Protein AF-M3HI88-F1 (afdb_monomer)

Solvent-accessible surface area (backbone atoms only — not comparable to full-atom values): 31260 Å² total; per-residue (Å²): 134,57,79,71,59,59,75,79,38,63,48,84,45,62,36,51,93,90,44,83,66,78,82,83,41,61,38,61,56,100,88,40,78,36,60,54,78,88,76,89,78,100,73,68,48,73,38,72,51,82,70,99,58,86,83,59,98,83,75,79,70,53,78,44,83,41,44,47,72,56,52,67,51,44,79,80,50,88,69,70,65,64,68,65,71,89,60,91,74,89,79,76,44,69,47,40,42,80,75,37,54,96,50,63,40,30,54,80,42,83,41,46,80,57,40,64,44,52,52,53,41,75,45,81,46,80,50,69,59,90,71,53,70,49,75,40,50,35,51,56,53,74,46,79,63,85,69,36,33,36,35,44,71,27,45,78,42,80,42,75,53,88,76,77,57,54,84,72,24,45,88,51,41,27,37,26,53,60,85,53,51,46,72,86,48,48,38,39,66,84,72,54,20,82,47,89,54,50,68,39,48,23,62,73,50,74,51,72,42,61,87,75,32,35,38,37,40,30,40,24,39,24,61,43,56,96,87,52,62,47,92,81,46,68,39,38,36,23,40,32,60,25,70,64,65,31,48,55,52,63,69,62,73,61,34,32,85,70,37,53,39,18,42,28,22,26,64,46,62,44,56,52,69,38,40,68,46,44,39,18,88,64,47,76,59,85,56,68,70,38,58,38,40,46,70,96,52,91,62,83,33,35,28,66,40,72,52,77,69,44,98,88,65,27,31,41,37,32,40,73,53,62,38,88,53,70,42,57,55,62,39,47,31,36,23,70,44,90,49,92,55,59,62,60,37,47,38,32,30,73,66,28,65,59,52,36,31,53,50,19,72,74,64,54,56,92,86,47,82,89,47,94,82,53,64,60,68,59,87,60,59,81,55,60,47,88,84,45,63,57,37,58,47,44,16,48,70,49,80,58,42,49,70,48,41,38,72,51,46,69,52,45,88,54,52,69,68,61,64,35,45,53,21,39,81,42,47,65,64,44,54,73,74,42,67,60,65,50,69,33,96,89,68,37,33,46,27,47,42,64,59,63,74,72,78,80,76,75,74,58,87,76,60,54,60,77,43,80,75,47,76,39,63,50,89,60,41,29,42,40,35,30,32,46,61,42,43,38,37,34,31,41,30,30,62,91,75,70,43,68,76,53,73,74,41,78,70,60,94,62,60,36,74,60,64,70,50,78,49,54,59,94,86,41,76,50,76,50,67,35,53,88,86,125

pLDDT: mean 73.16, std 18.03, range [28.66, 97.5]

Nearest PDB structures (foldseek):
  8tid-assembly1_W  TM=4.559E-01  e=5.147E-01  Tetrahymena thermophila
  5mc6-assembly1_j  TM=4.356E-01  e=6.401E-01  Saccharomyces cerevisiae S288C
  2it9-assembly1_A  TM=5.769E-01  e=3.111E+00  Prochlorococcus marinus str. NATL2A
  4buj-assembly2_G  TM=4.229E-01  e=1.104E+00  Saccharomyces cerevisiae S288C
  5bw0-assembly1_A  TM=2.924E-01  e=8.878E-01  Pseudomonas aeruginosa PAO1

Organism: NCBI:txid1001598

Radius of gyration: 39.47 Å; Cα contacts (8 Å, |Δi|>4): 969; chains: 1; bounding box: 68×51×152 Å

Foldseek 3Di:
DDPVVLLPDWDKFKDAPNDGDDLPDFDDDPRHFDWDDPDDDDDTHTHTDDDPDDDDVPGDMDIDTGHVLRVVVCVVDPDDDQQPPVDDDDAALEDACVQCDPQVQQLPRSWDWRGWAAAQDKDKDKDFDPWDKDWFWDLDDWDDDDQKTWGHDIDTDIDIDPDFDDPLQAFKKWKAQNLDRDPVRIATQPPRQCDPALAAKHWPDWDADRVRRMIMTMITHRNDHPRDHSSNGITTMIMHGALLRRHFQFPDQHFQQPAFQKKFWFQFKADFFDQKTKTDPMDHDDDFQFFKDWPPDPDTWGFHDWADQDPRRITMTGTPGTHHDIGGTGGMMTTTDPDPHRFKIKMFGVCQLVLLQVVLVVVPDPVPLVDLRRDHQDPALDDDCVVQGPQQSDRNPDHHHRVVCRVVPSVSSRPSPPSNCRRHSVVVVVCVVPWDWDAGPVRTITTMDTPPDDDPPPPVPVFFDWDDWDWDDDDQKIWIWIDRHFWIKIWIAGNVVRHTPDDIDTDDPAGQPDDKDWYDDPRDIDIDGDDPPD

Mean predicted aligned error: 18.62 Å

Secondary structure (DSSP, 8-state):
--HHHHHS-EEEEEEETTEE-----B-EETTEE-EE--SSSS-PEEPB----S---TT---EEEEEEHHHHHHHTT--SS-TT---S--PPP-EE-HHHHTT-TTSTTSS-EEEEEEETT-EEEEEEE---EEEEEEE--EEEEETTEEEEE--EEEEEEE-----TTTSPPEEEE-SS--SGGGEEETTTTT----TTS-EEEEEEEETTTTEEEEEEEPPS--SSS-TTT-EEEEEEEE-TTTSEE-------GGG-EEEEEEESS-B-TT--EEEEEEEEE---TT-EEEETT--PPEEEEEEPPPPTTS-EEEEESS---S-B-TT-EEEEE---SS-SEEEEEETTHHHHHHHHHHHH--TT-TTSTTS-----SS---TTTSTT-TTTTSSS---HHHHHHHHSS-SS-TTHHHHTTSS-HHHHHHT-S-EEE-TTS-EEEEEESS--------TT---EEEEEEEEETTEEEEEEEETTEEEEEEEETTT--BSS--EE--SS---S-EEEEEETTEEEEEE-----

Sequence (534 aa):
MDRIRKMNSGVWAIYSKGKFYSPTEYWTDSGSVRRFDPWRGVVAAPILKGVDSIIWAGDSYDLVYISFKDFIKVEQKFGTNPLETGNGYPLNTKWDLKTLGNHPYYPDTNSLYLGEVGFGERVELKIKLDKTKYLSPNFGTAVDTGPYQYFTNFTYNPQVSSDRYNINQAADFEISLGFGGNRTDWFHVVKDLSSSDPYKLKNCGTTLDFISQTYTLCVQLPTLSTSVDPAISLVKLYIRPSLNSAYRKTIWPLHFSQVRKLKGEAGVPIVKGTSLVKVANSYGSVNVGDNFFIQGDSTNYKVVQVLPVAQDGSFDVQLDRLIQIDAPKTTSMYVPGTLTSPDVRLSMDTGFTTDWNNFVNSSFNSTSFDQIQYKPFVSSGNVSCSSIPFHPGSCLGFTPELNSLNWMGIYNEGVALWNSWADGGDFSNFLYSGLVRLTAPSGKSYRLESTNTDFPISADVNAPSLDHPSVVNHGDVALTVWKQGTTLIGRYNQISTGQALGNPFNINSAASTGSYIVKAKNGKAVIVWDNEDN

Structure (mmCIF, N/CA/C/O backbone):
data_AF-M3HI88-F1
#
_entry.id   AF-M3HI88-F1
#
loop_
_atom_site.group_PDB
_atom_site.id
_atom_site.type_symbol
_atom_site.label_atom_id
_atom_site.label_alt_id
_atom_site.label_comp_id
_atom_site.label_asym_id
_atom_site.label_entity_id
_atom_site.label_seq_id
_atom_site.pdbx_PDB_ins_code
_atom_site.Cartn_x
_atom_site.Cartn_y
_atom_site.Cartn_z
_atom_site.occupancy
_atom_site.B_iso_or_equiv
_atom_site.auth_seq_id
_atom_site.auth_comp_id
_atom_site.auth_asym_id
_atom_site.auth_atom_id
_atom_site.pdbx_PDB_model_num
ATOM 1 N N . MET A 1 1 ? 21.808 -27.833 -47.904 1.00 43.59 1 MET A N 1
ATOM 2 C CA . MET A 1 1 ? 22.613 -26.611 -47.673 1.00 43.59 1 MET A CA 1
ATOM 3 C C . MET A 1 1 ? 23.150 -26.691 -46.250 1.00 43.59 1 MET A C 1
ATOM 5 O O . MET A 1 1 ? 22.336 -26.782 -45.336 1.00 43.59 1 MET A O 1
ATOM 9 N N . ASP A 1 2 ? 24.472 -26.787 -46.081 1.00 36.78 2 ASP A N 1
ATOM 10 C CA . ASP A 1 2 ? 25.141 -27.072 -44.799 1.00 36.78 2 ASP A CA 1
ATOM 11 C C . ASP A 1 2 ? 24.803 -26.089 -43.672 1.00 36.78 2 ASP A C 1
ATOM 13 O O . ASP A 1 2 ? 24.599 -24.898 -43.916 1.00 36.78 2 ASP A O 1
ATOM 17 N N . ARG A 1 3 ? 24.817 -26.583 -42.423 1.00 38.91 3 ARG A N 1
ATOM 18 C CA . ARG A 1 3 ? 24.556 -25.806 -41.192 1.00 38.91 3 ARG A CA 1
ATOM 19 C C . ARG A 1 3 ? 25.432 -24.548 -41.083 1.00 38.91 3 ARG A C 1
ATOM 21 O O . ARG A 1 3 ? 24.946 -23.523 -40.625 1.00 38.91 3 ARG A O 1
ATOM 28 N N . ILE A 1 4 ? 26.671 -24.604 -41.579 1.00 38.69 4 ILE A N 1
ATOM 29 C CA . ILE A 1 4 ? 27.618 -23.475 -41.587 1.00 38.69 4 ILE A CA 1
ATOM 30 C C . ILE A 1 4 ? 27.226 -22.410 -42.630 1.00 38.69 4 ILE A C 1
ATOM 32 O O . ILE A 1 4 ? 27.327 -21.216 -42.362 1.00 38.69 4 ILE A O 1
ATOM 36 N N . ARG A 1 5 ? 26.695 -22.807 -43.799 1.00 37.47 5 ARG A N 1
ATOM 37 C CA . ARG A 1 5 ? 26.253 -21.850 -44.836 1.00 37.47 5 ARG A CA 1
ATOM 38 C C . ARG A 1 5 ? 25.011 -21.053 -44.427 1.00 37.47 5 ARG A C 1
ATOM 40 O O . ARG A 1 5 ? 24.857 -19.940 -44.908 1.00 37.47 5 ARG A O 1
ATOM 47 N N . LYS A 1 6 ? 24.163 -21.583 -43.535 1.00 44.50 6 LYS A N 1
ATOM 48 C CA . LYS A 1 6 ? 22.970 -20.879 -43.020 1.00 44.50 6 LYS A CA 1
ATOM 49 C C . LYS A 1 6 ? 23.292 -19.743 -42.036 1.00 44.50 6 LYS A C 1
ATOM 51 O O . LYS A 1 6 ? 22.480 -18.835 -41.911 1.00 44.50 6 LYS A O 1
ATOM 56 N N . MET A 1 7 ? 24.442 -19.777 -41.351 1.00 43.72 7 MET A N 1
ATOM 57 C CA . MET A 1 7 ? 24.830 -18.733 -40.382 1.00 43.72 7 MET A CA 1
ATOM 58 C C . MET A 1 7 ? 25.451 -17.491 -41.043 1.00 43.72 7 MET A C 1
ATOM 60 O O . MET A 1 7 ? 25.390 -16.415 -40.462 1.00 43.72 7 MET A O 1
ATOM 64 N N . ASN A 1 8 ? 25.977 -17.616 -42.268 1.00 43.78 8 ASN A N 1
ATOM 65 C CA . ASN A 1 8 ? 26.660 -16.532 -42.994 1.00 43.78 8 ASN A CA 1
ATOM 66 C C . ASN A 1 8 ? 25.897 -16.059 -44.247 1.00 43.78 8 ASN A C 1
ATOM 68 O O . ASN A 1 8 ? 26.489 -15.461 -45.142 1.00 43.78 8 ASN A O 1
ATOM 72 N N . SER A 1 9 ? 24.599 -16.355 -44.345 1.00 45.06 9 SER A N 1
ATOM 73 C CA . SER A 1 9 ? 23.746 -15.937 -45.463 1.00 45.06 9 SER A CA 1
ATOM 74 C C . SER A 1 9 ? 22.702 -14.911 -45.020 1.00 45.06 9 SER A C 1
ATOM 76 O O . SER A 1 9 ? 22.171 -15.001 -43.913 1.00 45.06 9 SER A O 1
ATOM 78 N N . GLY A 1 10 ? 22.361 -13.978 -45.903 1.00 46.25 10 GLY A N 1
ATOM 79 C CA . GLY A 1 10 ? 21.334 -12.962 -45.685 1.00 46.25 10 GLY A CA 1
ATOM 80 C C . GLY A 1 10 ? 20.738 -12.484 -47.003 1.00 46.25 10 GLY A C 1
ATOM 81 O O . GLY A 1 10 ? 21.175 -12.900 -48.079 1.00 46.25 10 GLY A O 1
ATOM 82 N N . VAL A 1 11 ? 19.713 -11.646 -46.912 1.00 49.44 11 VAL A N 1
ATOM 83 C CA . VAL A 1 11 ? 18.960 -11.105 -48.046 1.00 49.44 11 VAL A CA 1
ATOM 84 C C . VAL A 1 11 ? 19.073 -9.585 -48.030 1.00 49.44 11 VAL A C 1
ATOM 86 O O . VAL A 1 11 ? 19.013 -8.966 -46.970 1.00 49.44 11 VAL A O 1
ATOM 89 N N . TRP A 1 12 ? 19.246 -8.980 -49.203 1.00 44.31 12 TRP A N 1
ATOM 90 C CA . TRP A 1 12 ? 19.253 -7.526 -49.350 1.00 44.31 12 TRP A CA 1
ATOM 91 C C . TRP A 1 12 ? 17.820 -7.025 -49.519 1.00 44.31 12 TRP A C 1
ATOM 93 O O . TRP A 1 12 ? 17.113 -7.485 -50.417 1.00 44.31 12 TRP A O 1
ATOM 103 N N . ALA A 1 13 ? 17.402 -6.094 -48.663 1.00 47.78 13 ALA A N 1
ATOM 104 C CA . ALA A 1 13 ? 16.103 -5.436 -48.738 1.00 47.78 13 ALA A CA 1
ATOM 105 C C . ALA A 1 13 ? 16.275 -3.951 -49.082 1.00 47.78 13 ALA A C 1
ATOM 107 O O . ALA A 1 13 ? 17.217 -3.301 -48.623 1.00 47.78 13 ALA A O 1
ATOM 108 N N . ILE A 1 14 ? 15.356 -3.427 -49.897 1.00 46.88 14 ILE A N 1
ATOM 109 C CA . ILE A 1 14 ? 15.332 -2.023 -50.320 1.00 46.88 14 ILE A CA 1
ATOM 110 C C . ILE A 1 14 ? 14.148 -1.344 -49.638 1.00 46.88 14 ILE A C 1
ATOM 112 O O . ILE A 1 14 ? 13.001 -1.765 -49.811 1.00 46.88 14 ILE A O 1
ATOM 116 N N . TYR A 1 15 ? 14.426 -0.279 -48.889 1.00 42.00 15 TYR A N 1
ATOM 117 C CA . TYR A 1 15 ? 13.407 0.554 -48.261 1.00 42.00 15 TYR A CA 1
ATOM 118 C C . TYR A 1 15 ? 13.285 1.894 -48.989 1.00 42.00 15 TYR A C 1
ATOM 120 O O . TYR A 1 15 ? 14.279 2.520 -49.355 1.00 42.00 15 TYR A O 1
ATOM 128 N N . SER A 1 16 ? 12.046 2.357 -49.171 1.00 37.50 16 SER A N 1
ATOM 129 C CA . SER A 1 16 ? 11.745 3.712 -49.642 1.00 37.50 16 SER A CA 1
ATOM 130 C C . SER A 1 16 ? 10.705 4.340 -48.719 1.00 37.50 16 SER A C 1
ATOM 132 O O . SER A 1 16 ? 9.630 3.771 -48.508 1.00 37.50 16 SER A O 1
ATOM 134 N N . LYS A 1 17 ? 11.039 5.493 -48.119 1.00 38.09 17 LYS A N 1
ATOM 135 C CA . LYS A 1 17 ? 10.183 6.231 -47.164 1.00 38.09 17 LYS A CA 1
ATOM 136 C C . LYS A 1 17 ? 9.582 5.348 -46.050 1.00 38.09 17 LYS A C 1
ATOM 138 O O . LYS A 1 17 ? 8.404 5.474 -45.723 1.00 38.09 17 LYS A O 1
ATOM 143 N N . GLY A 1 18 ? 10.370 4.420 -45.503 1.00 33.44 18 GLY A N 1
ATOM 144 C CA . GLY A 1 18 ? 9.960 3.563 -44.380 1.00 33.44 18 GLY A CA 1
ATOM 145 C C . GLY A 1 18 ? 8.921 2.478 -44.701 1.00 33.44 18 GLY A C 1
ATOM 146 O O . GLY A 1 18 ? 8.440 1.824 -43.780 1.00 33.44 18 GLY A O 1
ATOM 147 N N . LYS A 1 19 ? 8.563 2.250 -45.975 1.00 31.23 19 LYS A N 1
ATOM 148 C CA . LYS A 1 19 ? 7.658 1.158 -46.380 1.00 31.23 19 LYS A CA 1
ATOM 149 C C . LYS A 1 19 ? 8.438 -0.003 -46.998 1.00 31.23 19 LYS A C 1
ATOM 151 O O . LYS A 1 19 ? 9.268 0.202 -47.882 1.00 31.23 19 LYS A O 1
ATOM 156 N N . PHE A 1 20 ? 8.154 -1.217 -46.520 1.00 38.31 20 PHE A N 1
ATOM 157 C CA . PHE A 1 20 ? 8.704 -2.467 -47.048 1.00 38.31 20 PHE A CA 1
ATOM 158 C C . PHE A 1 20 ? 8.053 -2.804 -48.393 1.00 38.31 20 PHE A C 1
ATOM 160 O O . PHE A 1 20 ? 6.829 -2.916 -48.477 1.00 38.31 20 PHE A O 1
ATOM 167 N N . TYR A 1 21 ? 8.868 -3.002 -49.428 1.00 39.91 21 TYR A N 1
ATOM 168 C CA . TYR A 1 21 ? 8.419 -3.583 -50.689 1.00 39.91 21 TYR A CA 1
ATOM 169 C C . 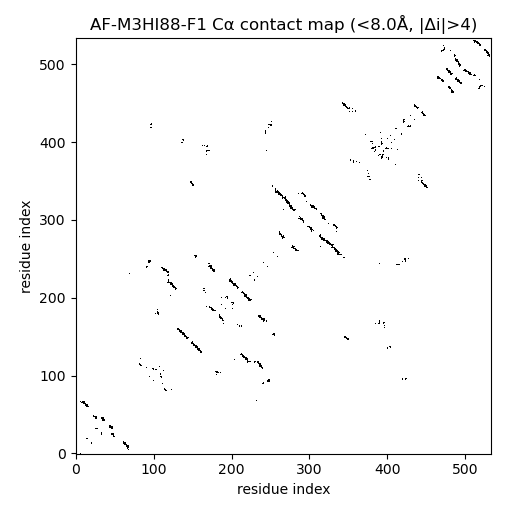TYR A 1 21 ? 8.790 -5.063 -50.693 1.00 39.91 21 TYR A C 1
ATOM 171 O O . TYR A 1 21 ? 9.967 -5.409 -50.703 1.00 39.91 21 TYR A O 1
ATOM 179 N N . SER A 1 22 ? 7.779 -5.935 -50.667 1.00 39.44 22 SER A N 1
ATOM 180 C CA . SER A 1 22 ? 7.969 -7.377 -50.826 1.00 39.44 22 SER A CA 1
ATOM 181 C C . SER A 1 22 ? 8.313 -7.676 -52.289 1.00 39.44 22 SER A C 1
ATOM 183 O O . SER A 1 22 ? 7.452 -7.457 -53.147 1.00 39.44 22 SER A O 1
ATOM 185 N N . PRO A 1 23 ? 9.523 -8.160 -52.626 1.00 43.75 23 PRO A N 1
ATOM 186 C CA . PRO A 1 23 ? 9.830 -8.571 -53.988 1.00 43.75 23 PRO A CA 1
ATOM 187 C C . PRO A 1 23 ? 9.125 -9.906 -54.254 1.00 43.75 23 PRO A C 1
ATOM 189 O O . PRO A 1 23 ? 9.679 -10.976 -54.024 1.00 43.75 23 PRO A O 1
ATOM 192 N N . THR A 1 24 ? 7.863 -9.847 -54.674 1.00 41.34 24 THR A N 1
ATOM 193 C CA . THR A 1 24 ? 7.018 -11.037 -54.881 1.00 41.34 24 THR A CA 1
ATOM 194 C C . THR A 1 24 ? 7.016 -11.542 -56.319 1.00 41.34 24 THR A C 1
ATOM 196 O O . THR A 1 24 ? 6.443 -12.594 -56.586 1.00 41.34 24 THR A O 1
ATOM 199 N N . GLU A 1 25 ? 7.710 -10.873 -57.243 1.00 46.72 25 GLU A N 1
ATOM 200 C CA . GLU A 1 25 ? 7.827 -11.339 -58.623 1.00 46.72 25 GLU A CA 1
ATOM 201 C C . GLU A 1 25 ? 9.287 -11.555 -59.035 1.00 46.72 25 GLU A C 1
ATOM 203 O O . GLU A 1 25 ? 10.169 -10.737 -58.775 1.00 46.72 25 GLU A O 1
ATOM 208 N N . TYR A 1 26 ? 9.539 -12.675 -59.714 1.00 53.06 26 TYR A N 1
ATOM 209 C CA . TYR A 1 26 ? 10.813 -12.996 -60.353 1.00 53.06 26 TYR A CA 1
ATOM 210 C C . TYR A 1 26 ? 10.691 -12.796 -61.862 1.00 53.06 26 TYR A C 1
ATOM 212 O O . TYR A 1 26 ? 9.633 -13.038 -62.449 1.00 53.06 26 TYR A O 1
ATOM 220 N N . TRP A 1 27 ? 11.778 -12.387 -62.513 1.00 53.03 27 TRP A N 1
ATOM 221 C CA . TRP A 1 27 ? 11.828 -12.411 -63.972 1.00 53.03 27 TRP A CA 1
ATOM 222 C C . TRP A 1 27 ? 11.743 -13.867 -64.438 1.00 53.03 27 TRP A C 1
ATOM 224 O O . TRP A 1 27 ? 12.554 -14.693 -64.020 1.00 53.03 27 TRP A O 1
ATOM 234 N N . THR A 1 28 ? 10.767 -14.191 -65.286 1.00 54.94 28 THR A N 1
ATOM 235 C CA . THR A 1 28 ? 10.640 -15.519 -65.898 1.00 54.94 28 THR A CA 1
ATOM 236 C C . THR A 1 28 ? 10.823 -15.413 -67.402 1.00 54.94 28 THR A C 1
ATOM 238 O O . THR A 1 28 ? 10.419 -14.427 -68.012 1.00 54.94 28 THR A O 1
ATOM 241 N N . ASP A 1 29 ? 11.456 -16.421 -67.988 1.00 55.03 29 ASP A N 1
ATOM 242 C CA . ASP A 1 29 ? 11.532 -16.599 -69.431 1.00 55.03 29 ASP A CA 1
ATOM 243 C C . ASP A 1 29 ? 10.859 -17.933 -69.747 1.00 55.03 29 ASP A C 1
ATOM 245 O O . ASP A 1 29 ? 11.221 -18.958 -69.163 1.00 55.03 29 ASP A O 1
ATOM 249 N N . SER A 1 30 ? 9.807 -17.907 -70.571 1.00 54.44 30 SER A N 1
ATOM 250 C CA . SER A 1 30 ? 9.031 -19.104 -70.955 1.00 54.44 30 SER A CA 1
ATOM 251 C C . SER A 1 30 ? 8.659 -20.042 -69.778 1.00 54.44 30 SER A C 1
ATOM 253 O O . SER A 1 30 ? 8.692 -21.265 -69.888 1.00 54.44 30 SER A O 1
ATOM 255 N N . GLY A 1 31 ? 8.284 -19.459 -68.629 1.00 53.25 31 GLY A N 1
ATOM 256 C CA . GLY A 1 31 ? 7.826 -20.188 -67.435 1.00 53.25 31 GLY A CA 1
ATOM 257 C C . GLY A 1 31 ? 8.921 -20.598 -66.440 1.00 53.25 31 GLY A C 1
ATOM 258 O O . GLY A 1 31 ? 8.601 -21.173 -65.403 1.00 53.25 31 GLY A O 1
ATOM 259 N N . SER A 1 32 ? 10.193 -20.275 -66.700 1.00 52.22 32 SER A N 1
ATOM 260 C CA . SER A 1 32 ? 11.323 -20.580 -65.806 1.00 52.22 32 SER A CA 1
ATOM 261 C C . SER A 1 32 ? 11.969 -19.314 -65.235 1.00 52.22 32 SER A C 1
ATOM 263 O O . SER A 1 32 ? 12.158 -18.333 -65.948 1.00 52.22 32 SER A O 1
ATOM 265 N N . VAL A 1 33 ? 12.334 -19.321 -63.945 1.00 56.78 33 VAL A N 1
ATOM 266 C CA . VAL A 1 33 ? 12.950 -18.167 -63.255 1.00 56.78 33 VAL A CA 1
ATOM 267 C C . VAL A 1 33 ? 14.344 -17.863 -63.816 1.00 56.78 33 VAL A C 1
ATOM 269 O O . VAL A 1 33 ? 15.248 -18.699 -63.744 1.00 56.78 33 VAL A O 1
ATOM 272 N N . ARG A 1 34 ? 14.529 -16.640 -64.322 1.00 58.94 34 ARG A N 1
ATOM 273 C CA . ARG A 1 34 ? 15.787 -16.113 -64.862 1.00 58.94 34 ARG A CA 1
ATOM 274 C C . ARG A 1 34 ? 16.793 -15.891 -63.731 1.00 58.94 34 ARG A C 1
ATOM 276 O O . ARG A 1 34 ? 16.434 -15.401 -62.661 1.00 58.94 34 ARG A O 1
ATOM 283 N N . ARG A 1 35 ? 18.063 -16.239 -63.952 1.00 58.06 35 ARG A N 1
ATOM 284 C CA . ARG A 1 35 ? 19.142 -16.129 -62.952 1.00 58.06 35 ARG A CA 1
ATOM 285 C C . ARG A 1 35 ? 20.304 -15.289 -63.490 1.00 58.06 35 ARG A C 1
ATOM 287 O O . ARG A 1 35 ? 20.556 -15.316 -64.691 1.00 58.06 35 ARG A O 1
ATOM 294 N N . PHE A 1 36 ? 20.983 -14.543 -62.618 1.00 47.03 36 PHE A N 1
ATOM 295 C CA . PHE A 1 36 ? 22.183 -13.767 -62.952 1.00 47.03 36 PHE A CA 1
ATOM 296 C C . PHE A 1 36 ? 23.432 -14.640 -62.770 1.00 47.03 36 PHE A C 1
ATOM 298 O O . PHE A 1 36 ? 23.603 -15.248 -61.711 1.00 47.03 36 PHE A O 1
ATOM 305 N N . ASP A 1 37 ? 24.286 -14.708 -63.793 1.00 55.19 37 ASP A N 1
ATOM 306 C CA . ASP A 1 37 ? 25.545 -15.465 -63.783 1.00 55.19 37 ASP A CA 1
ATOM 307 C C . ASP A 1 37 ? 26.701 -14.567 -64.251 1.00 55.19 37 ASP A C 1
ATOM 309 O O . ASP A 1 37 ? 26.831 -14.309 -65.451 1.00 55.19 37 ASP A O 1
ATOM 313 N N . PRO A 1 38 ? 27.548 -14.067 -63.334 1.00 45.75 38 PRO A N 1
ATOM 314 C CA . PRO A 1 38 ? 28.771 -13.380 -63.690 1.00 45.75 38 PRO A CA 1
ATOM 315 C C . PRO A 1 38 ? 29.938 -14.371 -63.583 1.00 45.75 38 PRO A C 1
ATOM 317 O O . PRO A 1 38 ? 30.739 -14.305 -62.661 1.00 45.75 38 PRO A O 1
ATOM 320 N N . TRP A 1 39 ? 30.024 -15.305 -64.529 1.00 46.66 39 TRP A N 1
ATOM 321 C CA . TRP A 1 39 ? 31.170 -16.195 -64.754 1.00 46.66 39 TRP A CA 1
ATOM 322 C C . TRP A 1 39 ? 31.617 -17.086 -63.567 1.00 46.66 39 TRP A C 1
ATOM 324 O O . TRP A 1 39 ? 32.438 -16.716 -62.733 1.00 46.66 39 TRP A O 1
ATOM 334 N N . ARG A 1 40 ? 31.230 -18.369 -63.665 1.00 44.47 40 ARG A N 1
ATOM 335 C CA . ARG A 1 40 ? 31.823 -19.569 -63.023 1.00 44.47 40 ARG A CA 1
ATOM 336 C C . ARG A 1 40 ? 31.591 -19.735 -61.510 1.00 44.47 40 ARG A C 1
ATOM 338 O O . ARG A 1 40 ? 32.441 -19.395 -60.696 1.00 44.47 40 ARG A O 1
ATOM 345 N N . GLY A 1 41 ? 30.552 -20.506 -61.163 1.00 44.12 41 GLY A N 1
ATOM 346 C CA . GLY A 1 41 ? 30.611 -21.421 -60.011 1.00 44.12 41 GLY A CA 1
ATOM 347 C C . GLY A 1 41 ? 29.370 -21.506 -59.113 1.00 44.12 41 GLY A C 1
ATOM 348 O O . GLY A 1 41 ? 29.231 -20.761 -58.154 1.00 44.12 41 GLY A O 1
ATOM 349 N N . VAL A 1 42 ? 28.540 -22.525 -59.364 1.00 43.06 42 VAL A N 1
ATOM 350 C CA . VAL A 1 42 ? 27.654 -23.275 -58.435 1.00 43.06 42 VAL A CA 1
ATOM 351 C C . VAL A 1 42 ? 26.527 -22.530 -57.680 1.00 43.06 42 VAL A C 1
ATOM 353 O O . VAL A 1 42 ? 25.634 -23.200 -57.165 1.00 43.06 42 VAL A O 1
ATOM 356 N N . VAL A 1 43 ? 26.453 -21.194 -57.646 1.00 44.69 43 VAL A N 1
ATOM 357 C CA . VAL A 1 43 ? 25.313 -20.478 -57.022 1.00 44.69 43 VAL A CA 1
ATOM 358 C C . VAL A 1 43 ? 24.834 -19.319 -57.900 1.00 44.69 43 VAL A C 1
ATOM 360 O O . VAL A 1 43 ? 25.333 -18.205 -57.809 1.00 44.69 43 VAL A O 1
ATOM 363 N N . ALA A 1 44 ? 23.838 -19.590 -5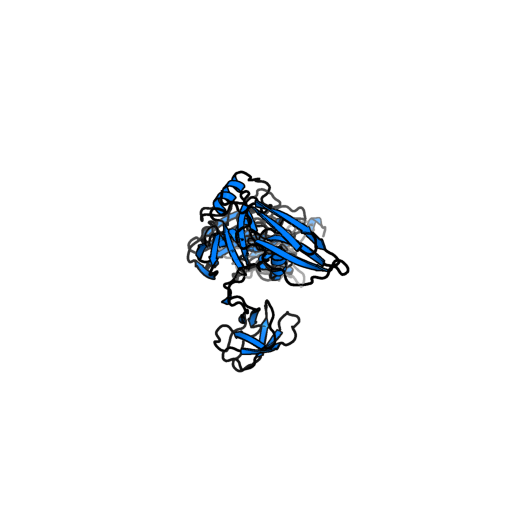8.746 1.00 46.34 44 ALA A N 1
ATOM 364 C CA . ALA A 1 44 ? 23.161 -18.579 -59.557 1.00 46.34 44 ALA A CA 1
ATOM 365 C C . ALA A 1 44 ? 21.991 -17.959 -58.772 1.00 46.34 44 ALA A C 1
ATOM 367 O O . ALA A 1 44 ? 21.114 -18.690 -58.300 1.00 46.34 44 ALA A O 1
ATOM 368 N N . ALA A 1 45 ? 21.967 -16.630 -58.640 1.00 44.09 45 ALA A N 1
ATOM 369 C CA . ALA A 1 45 ? 20.915 -15.908 -57.924 1.00 44.09 45 ALA A CA 1
ATOM 370 C C . ALA A 1 45 ? 19.730 -15.586 -58.862 1.00 44.09 45 ALA A C 1
ATOM 372 O O . ALA A 1 45 ? 19.961 -15.128 -59.984 1.00 44.09 45 ALA A O 1
ATOM 373 N N . PRO A 1 46 ? 18.468 -15.830 -58.455 1.00 49.72 46 PRO A N 1
ATOM 374 C CA . PRO A 1 46 ? 17.295 -15.472 -59.251 1.00 49.72 46 PRO A CA 1
ATOM 375 C C . PRO A 1 46 ? 17.152 -13.948 -59.381 1.00 49.72 46 PRO A C 1
ATOM 377 O O . PRO A 1 46 ? 17.335 -13.215 -58.411 1.00 49.72 46 PRO A O 1
ATOM 380 N N . ILE A 1 47 ? 16.827 -13.479 -60.587 1.00 50.66 47 ILE A N 1
ATOM 381 C CA . ILE A 1 47 ? 16.643 -12.058 -60.900 1.00 50.66 47 ILE A CA 1
ATOM 382 C C . ILE A 1 47 ? 15.248 -11.627 -60.436 1.00 50.66 47 ILE A C 1
ATOM 384 O O . ILE A 1 47 ? 14.238 -12.199 -60.855 1.00 50.66 47 ILE A O 1
ATOM 388 N N . LEU A 1 48 ? 15.198 -10.617 -59.568 1.00 49.41 48 LEU A N 1
ATOM 389 C CA . LEU A 1 48 ? 13.959 -10.051 -59.034 1.00 49.41 48 LEU A CA 1
ATOM 390 C C . LEU A 1 48 ? 13.317 -9.091 -60.044 1.00 49.41 48 LEU A C 1
ATOM 392 O O . LEU A 1 48 ? 14.000 -8.367 -60.768 1.00 49.41 48 LEU A O 1
ATOM 396 N N . LYS A 1 49 ? 11.989 -9.086 -60.088 1.00 46.91 49 LYS A N 1
ATOM 397 C CA . LYS A 1 49 ? 11.162 -8.225 -60.931 1.00 46.91 49 LYS A CA 1
ATOM 398 C C . LYS A 1 49 ? 10.703 -7.053 -60.058 1.00 46.91 49 LYS A C 1
ATOM 400 O O . LYS A 1 49 ? 9.689 -7.121 -59.375 1.00 46.91 49 LYS A O 1
ATOM 405 N N . GLY A 1 50 ? 11.505 -5.997 -60.001 1.00 44.56 50 GLY A N 1
ATOM 406 C CA . GLY A 1 50 ? 11.137 -4.806 -59.244 1.00 44.56 50 GLY A CA 1
ATOM 407 C C . GLY A 1 50 ? 11.980 -3.590 -59.592 1.00 44.56 50 GLY A C 1
ATOM 408 O O . GLY A 1 50 ? 13.044 -3.432 -59.010 1.00 44.56 50 GLY A O 1
ATOM 409 N N . VAL A 1 51 ? 11.485 -2.781 -60.539 1.00 40.62 51 VAL A N 1
ATOM 410 C CA . VAL A 1 51 ? 11.320 -1.308 -60.528 1.00 40.62 51 VAL A CA 1
ATOM 411 C C . VAL A 1 51 ? 10.718 -0.901 -61.884 1.00 40.62 51 VAL A C 1
ATOM 413 O O . VAL A 1 51 ? 11.449 -0.645 -62.830 1.00 40.62 51 VAL A O 1
ATOM 416 N N . ASP A 1 52 ? 9.391 -0.778 -61.977 1.00 38.59 52 ASP A N 1
ATOM 417 C CA . ASP A 1 52 ? 8.773 0.095 -63.002 1.00 38.59 52 ASP A CA 1
ATOM 418 C C . ASP A 1 52 ? 8.766 1.571 -62.547 1.00 38.59 52 ASP A C 1
ATOM 420 O O . ASP A 1 52 ? 7.999 2.402 -63.027 1.00 38.59 52 ASP A O 1
ATOM 424 N N . SER A 1 53 ? 9.671 1.934 -61.637 1.00 35.88 53 SER A N 1
ATOM 425 C CA . SER A 1 53 ? 9.994 3.321 -61.324 1.00 35.88 53 SER A CA 1
ATOM 426 C C . SER A 1 53 ? 11.374 3.611 -61.896 1.00 35.88 53 SER A C 1
ATOM 428 O O . SER A 1 53 ? 12.373 3.063 -61.433 1.00 35.88 53 SER A O 1
ATOM 430 N N . ILE A 1 54 ? 11.434 4.479 -62.902 1.00 39.94 54 ILE A N 1
ATOM 431 C CA . ILE A 1 54 ? 12.680 5.123 -63.322 1.00 39.94 54 ILE A CA 1
ATOM 432 C C . ILE A 1 54 ? 13.314 5.747 -62.069 1.00 39.94 54 ILE A C 1
ATOM 434 O O . ILE A 1 54 ? 12.697 6.597 -61.429 1.00 39.94 54 ILE A O 1
ATOM 438 N N . ILE A 1 55 ? 14.519 5.303 -61.703 1.00 42.53 55 ILE A N 1
ATOM 439 C CA . ILE A 1 55 ? 15.308 5.909 -60.625 1.00 42.53 55 ILE A CA 1
ATOM 440 C C . ILE A 1 55 ? 15.791 7.268 -61.137 1.00 42.53 55 ILE A C 1
ATOM 442 O O . ILE A 1 55 ? 16.564 7.331 -62.095 1.00 42.53 55 ILE A O 1
ATOM 446 N N . TRP A 1 56 ? 15.334 8.353 -60.515 1.00 33.66 56 TRP A N 1
ATOM 447 C CA . TRP A 1 56 ? 15.819 9.699 -60.816 1.00 33.66 56 TRP A CA 1
ATOM 448 C C . TRP A 1 56 ? 17.045 10.022 -59.958 1.00 33.66 56 TRP A C 1
ATOM 450 O O . TRP A 1 56 ? 17.129 9.634 -58.791 1.00 33.66 56 TRP A O 1
ATOM 460 N N . ALA A 1 57 ? 18.008 10.753 -60.526 1.00 29.09 57 ALA A N 1
ATOM 461 C CA . ALA A 1 57 ? 19.140 11.273 -59.765 1.00 29.09 57 ALA A CA 1
ATOM 462 C C . ALA A 1 57 ? 18.621 12.227 -58.671 1.00 29.09 57 ALA A C 1
ATOM 464 O O . ALA A 1 57 ? 18.168 13.328 -58.977 1.00 29.09 57 ALA A O 1
ATOM 465 N N . GLY A 1 58 ? 18.651 11.782 -57.411 1.00 33.81 58 GLY A N 1
ATOM 466 C CA . GLY A 1 58 ? 18.148 12.535 -56.256 1.00 33.81 58 GLY A CA 1
ATOM 467 C C . GLY A 1 58 ? 17.333 11.713 -55.251 1.00 33.81 58 GLY A C 1
ATOM 468 O O . GLY A 1 58 ? 17.150 12.164 -54.122 1.00 33.81 58 GLY A O 1
ATOM 469 N N . ASP A 1 59 ? 16.882 10.507 -55.609 1.00 37.50 59 ASP A N 1
ATOM 470 C CA . ASP A 1 59 ? 16.169 9.640 -54.666 1.00 37.50 59 ASP A CA 1
ATOM 471 C C . ASP A 1 59 ? 17.117 9.006 -53.632 1.00 37.50 59 ASP A C 1
ATOM 473 O O . ASP A 1 59 ? 18.192 8.504 -53.961 1.00 37.50 59 ASP A O 1
ATOM 477 N N . SER A 1 60 ? 16.693 9.004 -52.364 1.00 42.53 60 SER A N 1
ATOM 478 C CA . SER A 1 60 ? 17.408 8.378 -51.244 1.00 42.53 60 SER A CA 1
ATOM 479 C C . SER A 1 60 ? 16.772 7.022 -50.916 1.00 42.53 60 SER A C 1
ATOM 481 O O . SER A 1 60 ? 15.597 6.971 -50.545 1.00 42.53 60 SER A O 1
ATOM 483 N N . TYR A 1 61 ? 17.535 5.935 -51.049 1.00 46.28 61 TYR A N 1
ATOM 484 C CA . TYR A 1 61 ? 17.113 4.577 -50.692 1.00 46.28 61 TYR A CA 1
ATOM 485 C C . TYR A 1 61 ? 18.076 3.988 -49.662 1.00 46.28 61 TYR A C 1
ATOM 487 O O . TYR A 1 61 ? 19.291 4.095 -49.830 1.00 46.28 61 TYR A O 1
ATOM 495 N N . ASP A 1 62 ? 17.529 3.309 -48.654 1.00 40.91 62 ASP A N 1
ATOM 496 C CA . ASP A 1 62 ? 18.324 2.573 -47.671 1.00 40.91 62 ASP A CA 1
ATOM 497 C C . ASP A 1 62 ? 18.399 1.094 -48.075 1.00 40.91 62 ASP A C 1
ATOM 499 O O . ASP A 1 62 ? 17.383 0.395 -48.178 1.00 40.91 62 ASP A O 1
ATOM 503 N N . LEU A 1 63 ? 19.623 0.627 -48.325 1.00 44.69 63 LEU A N 1
ATOM 504 C CA . LEU A 1 63 ? 19.954 -0.772 -48.594 1.00 44.69 63 LEU A CA 1
ATOM 505 C C . LEU A 1 63 ? 20.355 -1.438 -47.280 1.00 44.69 63 LEU A C 1
ATOM 507 O O . LEU A 1 63 ? 21.394 -1.109 -46.707 1.00 44.69 63 LEU A O 1
ATOM 511 N N . VAL A 1 64 ? 19.547 -2.388 -46.814 1.00 44.75 64 VAL A N 1
ATOM 512 C CA . VAL A 1 64 ? 19.771 -3.065 -45.531 1.00 44.75 64 VAL A CA 1
ATOM 513 C C . VAL A 1 64 ? 20.005 -4.553 -45.768 1.00 44.75 64 VAL A C 1
ATOM 515 O O . VAL A 1 64 ? 19.235 -5.222 -46.461 1.00 44.75 64 VAL A O 1
ATOM 518 N N . TYR A 1 65 ? 21.084 -5.075 -45.189 1.00 45.56 65 TYR A N 1
ATOM 519 C CA . TYR A 1 65 ? 21.363 -6.506 -45.150 1.00 45.56 65 TYR A CA 1
ATOM 520 C C . TYR A 1 65 ? 20.594 -7.144 -43.990 1.00 45.56 65 TYR A C 1
ATOM 522 O O . TYR A 1 65 ? 20.823 -6.795 -42.833 1.00 45.56 65 TYR A O 1
ATOM 530 N N . ILE A 1 66 ? 19.697 -8.084 -44.292 1.00 48.06 66 ILE A N 1
ATOM 531 C CA . ILE A 1 66 ? 18.904 -8.816 -43.298 1.00 48.06 66 ILE A CA 1
ATOM 532 C C . ILE A 1 66 ? 19.459 -10.234 -43.187 1.00 48.06 66 ILE A C 1
ATOM 534 O O . ILE A 1 66 ? 19.547 -10.956 -44.183 1.00 48.06 66 ILE A O 1
ATOM 538 N N . SER A 1 67 ? 19.830 -10.663 -41.981 1.00 48.12 67 SER A N 1
ATOM 539 C CA . SER A 1 67 ? 20.334 -12.021 -41.777 1.00 48.12 67 SER A CA 1
ATOM 540 C C . SER A 1 67 ? 19.214 -13.058 -41.957 1.00 48.12 67 SER A C 1
ATOM 542 O O . SER A 1 67 ? 18.043 -12.791 -41.684 1.00 48.12 67 SER A O 1
ATOM 544 N N . PHE A 1 68 ? 19.545 -14.283 -42.380 1.00 51.06 68 PHE A N 1
ATOM 545 C CA . PHE A 1 68 ? 18.541 -15.353 -42.522 1.00 51.06 68 PHE A CA 1
ATOM 546 C C . PHE A 1 68 ? 17.845 -15.701 -41.188 1.00 51.06 68 PHE A C 1
ATOM 548 O O . PHE A 1 68 ? 16.718 -16.197 -41.182 1.00 51.06 68 PHE A O 1
ATOM 555 N N . LYS A 1 69 ? 18.506 -15.416 -40.054 1.00 54.09 69 LYS A N 1
ATOM 556 C CA . LYS A 1 69 ? 17.948 -15.530 -38.698 1.00 54.09 69 LYS A CA 1
ATOM 557 C C . LYS A 1 69 ? 16.782 -14.558 -38.496 1.00 54.09 69 LYS A C 1
ATOM 559 O O . LYS A 1 69 ? 15.760 -14.959 -37.941 1.00 54.09 69 LYS A O 1
ATOM 564 N N . ASP A 1 70 ? 16.926 -13.323 -38.969 1.00 47.16 70 ASP A N 1
ATOM 565 C CA . ASP A 1 70 ? 15.888 -12.294 -38.875 1.00 47.16 70 ASP A CA 1
ATOM 566 C C . ASP A 1 70 ? 14.757 -12.589 -39.866 1.00 47.16 70 ASP A C 1
ATOM 568 O O . ASP A 1 70 ? 13.588 -12.539 -39.497 1.00 47.16 70 ASP A O 1
ATOM 572 N N . PHE A 1 71 ? 15.088 -13.037 -41.083 1.00 49.72 71 PHE A N 1
ATOM 573 C CA . PHE A 1 71 ? 14.113 -13.414 -42.114 1.00 49.72 71 PHE A CA 1
ATOM 574 C C . PHE A 1 71 ? 13.142 -14.527 -41.665 1.00 49.72 71 PHE A C 1
ATOM 576 O O . PHE A 1 71 ? 11.934 -14.403 -41.850 1.00 49.72 71 PHE A O 1
ATOM 583 N N . ILE A 1 72 ? 13.638 -15.583 -41.007 1.00 46.81 72 ILE A N 1
ATOM 584 C CA . ILE A 1 72 ? 12.797 -16.686 -40.494 1.00 46.81 72 ILE A CA 1
ATOM 585 C C . ILE A 1 72 ? 11.843 -16.215 -39.378 1.00 46.81 72 ILE A C 1
ATOM 587 O O . ILE A 1 72 ? 10.774 -16.792 -39.192 1.00 46.81 72 ILE A O 1
ATOM 591 N N . LYS A 1 73 ? 12.186 -15.149 -38.644 1.00 47.28 73 LYS A N 1
ATOM 592 C CA . LYS A 1 73 ? 11.294 -14.545 -37.637 1.00 47.28 73 LYS A CA 1
ATOM 593 C C . LYS A 1 73 ? 10.324 -13.521 -38.231 1.00 47.28 73 LYS A C 1
ATOM 595 O O . LYS A 1 73 ? 9.237 -13.345 -37.686 1.00 47.28 73 LYS A O 1
ATOM 600 N N . VAL A 1 74 ? 10.682 -12.891 -39.352 1.00 44.53 74 VAL A N 1
ATOM 601 C CA . VAL A 1 74 ? 9.822 -11.958 -40.102 1.00 44.53 74 VAL A CA 1
ATOM 602 C C . VAL A 1 74 ? 8.580 -12.663 -40.665 1.00 44.53 74 VAL A C 1
ATOM 604 O O . VAL A 1 74 ? 7.499 -12.079 -40.639 1.00 44.53 74 VAL A O 1
ATOM 607 N N . GLU A 1 75 ? 8.671 -13.941 -41.054 1.00 39.50 75 GLU A N 1
ATOM 608 C CA . GLU A 1 75 ? 7.503 -14.735 -41.485 1.00 39.50 75 GLU A CA 1
ATOM 609 C C . GLU A 1 75 ? 6.440 -14.923 -40.379 1.00 39.50 75 GLU A C 1
ATOM 611 O O . GLU A 1 75 ? 5.269 -15.139 -40.681 1.00 39.50 75 GLU A O 1
ATOM 616 N N . GLN A 1 76 ? 6.807 -14.778 -39.097 1.00 39.12 76 GLN A N 1
ATOM 617 C CA . GLN A 1 76 ? 5.875 -14.857 -37.962 1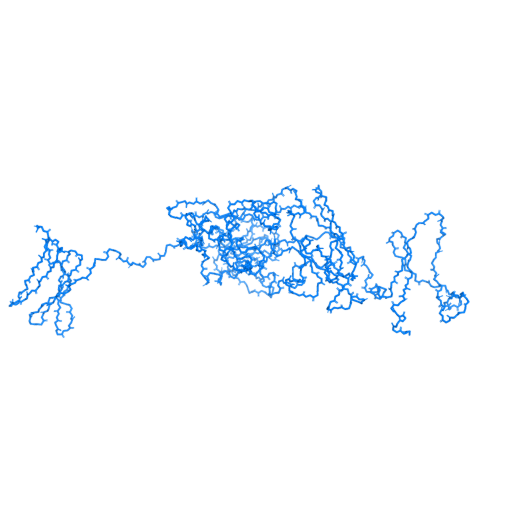.00 39.12 76 GLN A CA 1
ATOM 618 C C . GLN A 1 76 ? 5.355 -13.495 -37.466 1.00 39.12 76 GLN A C 1
ATOM 620 O O . GLN A 1 76 ? 4.465 -13.470 -36.616 1.00 39.12 76 GLN A O 1
ATOM 625 N N . LYS A 1 77 ? 5.873 -12.362 -37.961 1.00 35.06 77 LYS A N 1
ATOM 626 C CA . LYS A 1 77 ? 5.528 -11.013 -37.465 1.00 35.06 77 LYS A CA 1
ATOM 627 C C . LYS A 1 77 ? 5.420 -9.978 -38.593 1.00 35.06 77 LYS A C 1
ATOM 629 O O . LYS A 1 77 ? 6.021 -8.907 -38.523 1.00 35.06 77 LYS A O 1
ATOM 634 N N . PHE A 1 78 ? 4.631 -10.253 -39.633 1.00 29.14 78 PHE A N 1
ATOM 635 C CA . PHE A 1 78 ? 4.214 -9.185 -40.550 1.00 29.14 78 PHE A CA 1
ATOM 636 C C . PHE A 1 78 ? 3.178 -8.285 -39.872 1.00 29.14 78 PHE A C 1
ATOM 638 O O . PHE A 1 78 ? 1.973 -8.516 -39.922 1.00 29.14 78 PHE A O 1
ATOM 645 N N . GLY A 1 79 ? 3.694 -7.249 -39.220 1.00 28.66 79 GLY A N 1
ATOM 646 C CA . GLY A 1 79 ? 2.933 -6.158 -38.637 1.00 28.66 79 GLY A CA 1
ATOM 647 C C . GLY A 1 79 ? 3.705 -5.554 -37.475 1.00 28.66 79 GLY A C 1
ATOM 648 O O . GLY A 1 79 ? 3.821 -6.186 -36.433 1.00 28.66 79 GLY A O 1
ATOM 649 N N . THR A 1 80 ? 4.178 -4.319 -37.658 1.00 31.23 80 THR A N 1
ATOM 650 C CA . THR A 1 80 ? 4.831 -3.432 -36.675 1.00 31.23 80 THR A CA 1
ATOM 651 C C . THR A 1 80 ? 6.248 -3.800 -36.218 1.00 31.23 80 THR A C 1
ATOM 653 O O . THR A 1 80 ? 6.550 -4.935 -35.863 1.00 31.23 80 THR A O 1
ATOM 656 N N . ASN A 1 81 ? 7.124 -2.786 -36.222 1.00 36.22 81 ASN A N 1
ATOM 657 C CA . ASN A 1 81 ? 8.392 -2.758 -35.492 1.00 36.22 81 ASN A CA 1
ATOM 658 C C . ASN A 1 81 ? 8.199 -3.450 -34.127 1.00 36.22 81 ASN A C 1
ATOM 660 O O . ASN A 1 81 ? 7.276 -3.055 -33.412 1.00 36.22 81 ASN A O 1
ATOM 664 N N . PRO A 1 82 ? 9.032 -4.428 -33.720 1.00 37.97 82 PRO A N 1
ATOM 665 C CA . PRO A 1 82 ? 8.828 -5.190 -32.481 1.00 37.97 82 PRO A CA 1
ATOM 666 C C . PRO A 1 82 ? 8.878 -4.354 -31.186 1.00 37.97 82 PRO A C 1
ATOM 668 O O . PRO A 1 82 ? 8.717 -4.918 -30.108 1.00 37.97 82 PRO A O 1
ATOM 671 N N . LEU A 1 83 ? 9.077 -3.035 -31.290 1.00 41.97 83 LEU A N 1
ATOM 672 C CA . LEU A 1 83 ? 9.128 -2.072 -30.189 1.00 41.97 83 LEU A CA 1
ATOM 673 C C . LEU A 1 83 ? 8.246 -0.824 -30.400 1.00 41.97 83 LEU A C 1
ATOM 675 O O . LEU A 1 83 ? 8.212 0.044 -29.531 1.00 41.97 83 LEU A O 1
ATOM 679 N N . GLU A 1 84 ? 7.508 -0.700 -31.511 1.00 42.00 84 GLU A N 1
ATOM 680 C CA . GLU A 1 84 ? 6.550 0.404 -31.672 1.00 42.00 84 GLU A CA 1
ATOM 681 C C . GLU A 1 84 ? 5.203 0.032 -31.059 1.00 42.00 84 GLU A C 1
ATOM 683 O O . GLU A 1 84 ? 4.195 -0.197 -31.727 1.00 42.00 84 GLU A O 1
ATOM 688 N N . THR A 1 85 ? 5.167 0.026 -29.734 1.00 49.16 85 THR A N 1
ATOM 689 C CA . THR A 1 85 ? 3.932 0.266 -28.998 1.00 49.16 85 THR A CA 1
ATOM 690 C C . THR A 1 85 ? 3.473 1.701 -29.281 1.00 49.16 85 THR A C 1
ATOM 692 O O . THR A 1 85 ? 3.737 2.614 -28.509 1.00 49.16 85 THR A O 1
ATOM 695 N N . GLY A 1 86 ? 2.806 1.925 -30.418 1.00 44.06 86 GLY A N 1
ATOM 696 C CA . GLY A 1 86 ? 2.327 3.243 -30.869 1.00 44.06 86 GLY A CA 1
ATOM 697 C C . GLY A 1 86 ? 1.268 3.903 -29.971 1.00 44.06 86 GLY A C 1
ATOM 698 O O . GLY A 1 86 ? 0.790 4.987 -30.289 1.00 44.06 86 GLY A O 1
ATOM 699 N N . ASN A 1 87 ? 0.915 3.274 -28.848 1.00 51.81 87 ASN A N 1
ATOM 700 C CA . ASN A 1 87 ? -0.005 3.793 -27.846 1.00 51.81 87 ASN A CA 1
ATOM 701 C C . ASN A 1 87 ? 0.722 3.912 -26.503 1.00 51.81 87 ASN A C 1
ATOM 703 O O . ASN A 1 87 ? 1.386 2.973 -26.071 1.00 51.81 87 ASN A O 1
ATOM 707 N N . GLY A 1 88 ? 0.584 5.056 -25.831 1.00 61.72 88 GLY A N 1
ATOM 708 C CA . GLY A 1 88 ? 1.058 5.212 -24.457 1.00 61.72 88 GLY A CA 1
ATOM 709 C C . GLY A 1 88 ? 0.281 4.292 -23.513 1.00 61.72 88 GLY A C 1
ATOM 710 O O . GLY A 1 88 ? -0.948 4.249 -23.565 1.00 61.72 88 GLY A O 1
ATOM 711 N N . TYR A 1 89 ? 0.992 3.572 -22.645 1.00 69.12 89 TYR A N 1
ATOM 712 C CA . TYR A 1 89 ? 0.393 2.681 -21.652 1.00 69.12 89 TYR A CA 1
ATOM 713 C C . TYR A 1 89 ? 0.482 3.311 -20.259 1.00 69.12 89 TYR A C 1
ATOM 715 O O . TYR A 1 89 ? 1.589 3.585 -19.789 1.00 69.12 89 TYR A O 1
ATOM 723 N N . PRO A 1 90 ? -0.648 3.543 -19.568 1.00 67.88 90 PRO A N 1
ATOM 724 C CA . PRO A 1 90 ? -0.609 4.004 -18.190 1.00 67.88 90 PRO A CA 1
ATOM 725 C C . PRO A 1 90 ? -0.126 2.866 -17.283 1.00 67.88 90 PRO A C 1
ATOM 727 O O . PRO A 1 90 ? -0.758 1.814 -17.196 1.00 67.88 90 PRO A O 1
ATOM 730 N N . LEU A 1 91 ? 0.980 3.086 -16.576 1.00 68.25 91 LEU A N 1
ATOM 731 C CA . LEU A 1 91 ? 1.467 2.169 -15.548 1.00 68.25 91 LEU A CA 1
ATOM 732 C C . LEU A 1 91 ? 0.859 2.565 -14.199 1.00 68.25 91 LEU A C 1
ATOM 734 O O . LEU A 1 91 ? 1.084 3.667 -13.699 1.00 68.25 91 LEU A O 1
ATOM 738 N N . ASN A 1 92 ? 0.069 1.669 -13.608 1.00 62.62 92 ASN A N 1
ATOM 739 C CA . ASN A 1 92 ? -0.457 1.866 -12.263 1.00 62.62 92 ASN A CA 1
ATOM 740 C C . ASN A 1 92 ? 0.644 1.576 -11.234 1.00 62.62 92 ASN A C 1
ATOM 742 O O . ASN A 1 92 ? 1.230 0.495 -11.228 1.00 62.62 92 ASN A O 1
ATOM 746 N N . THR A 1 93 ? 0.900 2.523 -10.337 1.00 67.81 93 THR A N 1
ATOM 747 C CA . THR A 1 93 ? 1.869 2.370 -9.244 1.00 67.81 93 THR A CA 1
ATOM 748 C C . THR A 1 93 ? 1.275 1.669 -8.024 1.00 67.81 93 THR A C 1
ATOM 750 O O . THR A 1 93 ? 1.982 1.484 -7.043 1.00 67.81 93 THR A O 1
ATOM 753 N N . LYS A 1 94 ? -0.012 1.287 -8.049 1.00 70.81 94 LYS A N 1
ATOM 754 C CA . LYS A 1 94 ? -0.703 0.697 -6.900 1.00 70.81 94 LYS A CA 1
ATOM 755 C C . LYS A 1 94 ? -0.664 -0.827 -6.884 1.00 70.81 94 LYS A C 1
ATOM 757 O O . LYS A 1 94 ? -1.302 -1.439 -7.739 1.00 70.81 94 LYS A O 1
ATOM 762 N N . TRP A 1 95 ? -0.003 -1.440 -5.904 1.00 70.62 95 TRP A N 1
ATOM 763 C CA . TRP A 1 95 ? 0.125 -2.903 -5.818 1.00 70.62 95 TRP A CA 1
ATOM 764 C C . TRP A 1 95 ? -0.514 -3.461 -4.537 1.00 70.62 95 TRP A C 1
ATOM 766 O O . TRP A 1 95 ? -0.530 -2.812 -3.495 1.00 70.62 95 TRP A O 1
ATOM 776 N N . ASP A 1 96 ? -1.056 -4.675 -4.589 1.00 66.62 96 ASP A N 1
ATOM 777 C CA . ASP A 1 96 ? -1.483 -5.405 -3.393 1.00 66.62 96 ASP A CA 1
ATOM 778 C C . ASP A 1 96 ? -1.174 -6.900 -3.518 1.00 66.62 96 ASP A C 1
ATOM 780 O O . ASP A 1 96 ? -0.932 -7.408 -4.614 1.00 66.62 96 ASP A O 1
ATOM 784 N N . LEU A 1 97 ? -1.152 -7.599 -2.378 1.00 64.81 97 LEU A N 1
ATOM 785 C CA . LEU A 1 97 ? -0.782 -9.015 -2.309 1.00 64.81 97 LEU A CA 1
ATOM 786 C C . LEU A 1 97 ? -1.665 -9.892 -3.206 1.00 64.81 97 LEU A C 1
ATOM 788 O O . LEU A 1 97 ? -1.161 -10.802 -3.855 1.00 64.81 97 LEU A O 1
ATOM 792 N N . LYS A 1 98 ? -2.968 -9.596 -3.291 1.00 67.81 98 LYS A N 1
ATOM 793 C CA . LYS A 1 98 ? -3.905 -10.346 -4.139 1.00 67.81 98 LYS A CA 1
ATOM 794 C C . LYS A 1 98 ? -3.544 -10.222 -5.620 1.00 67.81 98 LYS A C 1
ATOM 796 O O . LYS A 1 98 ? -3.681 -11.190 -6.358 1.00 67.81 98 LYS A O 1
ATOM 801 N N . THR A 1 99 ? -3.077 -9.048 -6.038 1.00 70.31 99 THR A N 1
ATOM 802 C CA . THR A 1 99 ? -2.689 -8.785 -7.428 1.00 70.31 99 THR A CA 1
ATOM 803 C C . THR A 1 99 ? -1.292 -9.335 -7.739 1.00 70.31 99 THR A C 1
ATOM 805 O O . THR A 1 99 ? -1.045 -9.756 -8.864 1.00 70.31 99 THR A O 1
ATOM 808 N N . LEU A 1 100 ? -0.367 -9.336 -6.772 1.00 73.94 100 LEU A N 1
ATOM 809 C CA . LEU A 1 100 ? 1.006 -9.834 -6.955 1.00 73.94 100 LEU A CA 1
ATOM 810 C C . LEU A 1 100 ? 1.139 -11.355 -6.798 1.00 73.94 100 LEU A C 1
ATOM 812 O O . LEU A 1 100 ? 2.039 -11.960 -7.377 1.00 73.94 100 LEU A O 1
ATOM 816 N N . GLY A 1 101 ? 0.265 -11.973 -6.005 1.00 73.69 101 GLY A N 1
ATOM 817 C CA . GLY A 1 101 ? 0.319 -13.396 -5.694 1.00 73.69 101 GLY A CA 1
ATOM 818 C C . GLY A 1 101 ? 1.613 -13.819 -4.989 1.00 73.69 101 GLY A C 1
ATOM 819 O O . GLY A 1 101 ? 2.329 -13.016 -4.390 1.00 73.69 101 GLY A O 1
ATOM 820 N N . ASN A 1 102 ? 1.919 -15.115 -5.074 1.00 76.56 102 ASN A N 1
ATOM 821 C CA . ASN A 1 102 ? 3.068 -15.730 -4.395 1.00 76.56 102 ASN A CA 1
ATOM 822 C C . ASN A 1 102 ? 4.397 -15.541 -5.141 1.00 76.56 102 ASN A C 1
ATOM 824 O O . ASN A 1 102 ? 5.463 -15.810 -4.588 1.00 76.56 102 ASN A O 1
ATOM 828 N N . HIS A 1 103 ? 4.344 -15.083 -6.393 1.00 82.19 103 HIS A N 1
ATOM 829 C CA . HIS A 1 103 ? 5.507 -14.928 -7.263 1.00 82.19 103 HIS A CA 1
ATOM 830 C C . HIS A 1 103 ? 5.613 -13.481 -7.775 1.00 82.19 103 HIS A C 1
ATOM 832 O O . HIS A 1 103 ? 5.499 -13.224 -8.976 1.00 82.19 103 HIS A O 1
ATOM 838 N N . PRO A 1 104 ? 5.852 -12.508 -6.870 1.00 78.00 104 PRO A N 1
ATOM 839 C CA . PRO A 1 104 ? 5.835 -11.082 -7.196 1.00 78.00 104 PRO A CA 1
ATOM 840 C C . PRO A 1 104 ? 6.962 -10.655 -8.142 1.00 78.00 104 PRO A C 1
ATOM 842 O O . PRO A 1 104 ? 6.938 -9.539 -8.646 1.00 78.00 104 PRO A O 1
ATOM 845 N N . TYR A 1 105 ? 7.968 -11.499 -8.367 1.00 84.00 105 TYR A N 1
ATOM 846 C CA . TYR A 1 105 ? 9.111 -11.209 -9.235 1.00 84.00 105 TYR A CA 1
ATOM 847 C C . TYR A 1 105 ? 9.045 -11.930 -10.580 1.00 84.00 105 TYR A C 1
ATOM 849 O O . TYR A 1 105 ? 9.966 -11.777 -11.380 1.00 84.00 105 TYR A O 1
ATOM 857 N N . TYR A 1 106 ? 7.979 -12.686 -10.855 1.00 89.19 106 TYR A N 1
ATOM 858 C CA . TYR A 1 106 ? 7.802 -13.255 -12.184 1.00 89.19 106 TYR A CA 1
ATOM 859 C C . TYR A 1 106 ? 7.594 -12.128 -13.208 1.00 89.19 106 TYR A C 1
ATOM 861 O O . TYR A 1 106 ? 6.855 -11.180 -12.920 1.00 89.19 106 TYR A O 1
ATOM 869 N N . PRO A 1 107 ? 8.266 -12.184 -14.375 1.00 86.25 107 PRO A N 1
ATOM 870 C CA . PRO A 1 107 ? 8.235 -11.118 -15.367 1.00 86.25 107 PRO A CA 1
ATOM 871 C C . PRO A 1 107 ? 6.839 -10.756 -15.853 1.00 86.25 107 PRO A C 1
ATOM 873 O O . PRO A 1 107 ? 6.647 -9.617 -16.230 1.00 86.25 107 PRO A O 1
ATOM 876 N N . ASP A 1 108 ? 5.872 -11.667 -15.825 1.00 83.44 108 ASP A N 1
ATOM 877 C CA . ASP A 1 108 ? 4.478 -11.467 -16.234 1.00 83.44 108 ASP A CA 1
ATOM 878 C C . ASP A 1 108 ? 3.546 -10.991 -15.098 1.00 83.44 108 ASP A C 1
ATOM 880 O O . ASP A 1 108 ? 2.394 -10.631 -15.346 1.00 83.44 108 ASP A O 1
ATOM 884 N N . THR A 1 109 ? 4.036 -10.906 -13.859 1.00 83.75 109 THR A N 1
ATOM 885 C CA . THR A 1 109 ? 3.261 -10.422 -12.708 1.00 83.75 109 THR A CA 1
ATOM 886 C C . THR A 1 109 ? 3.236 -8.888 -12.657 1.00 83.75 109 THR A C 1
ATOM 888 O O . THR A 1 109 ? 4.216 -8.255 -12.256 1.00 83.75 109 THR A O 1
ATOM 891 N N . ASN A 1 110 ? 2.091 -8.278 -12.999 1.00 80.50 110 ASN A N 1
ATOM 892 C CA . ASN A 1 110 ? 1.847 -6.818 -12.972 1.00 80.50 110 ASN A CA 1
ATOM 893 C C . ASN A 1 110 ? 2.930 -5.975 -13.657 1.00 80.50 110 ASN A C 1
ATOM 895 O O . ASN A 1 110 ? 3.290 -4.890 -13.192 1.00 80.50 110 ASN A O 1
ATOM 899 N N . SER A 1 111 ? 3.444 -6.467 -14.776 1.00 82.56 111 SER A N 1
ATOM 900 C CA . SER A 1 111 ? 4.375 -5.731 -15.617 1.00 82.56 111 SER A CA 1
ATOM 901 C C . SER A 1 111 ? 3.779 -5.498 -17.002 1.00 82.56 111 SER A C 1
ATOM 903 O O . SER A 1 111 ? 2.784 -6.112 -17.398 1.00 82.56 111 SER A O 1
ATOM 905 N N . LEU A 1 112 ? 4.411 -4.603 -17.750 1.00 84.31 112 LEU A N 1
ATOM 906 C CA . LEU A 1 112 ? 4.142 -4.407 -19.159 1.00 84.31 112 LEU A CA 1
ATOM 907 C C . LEU A 1 112 ? 5.213 -5.122 -19.978 1.00 84.31 112 LEU A C 1
ATOM 909 O O . LEU A 1 112 ? 6.398 -4.807 -19.870 1.00 84.31 112 LEU A O 1
ATOM 913 N N . TYR A 1 113 ? 4.782 -6.042 -20.834 1.00 84.19 113 TYR A N 1
ATOM 914 C CA . TYR A 1 113 ? 5.64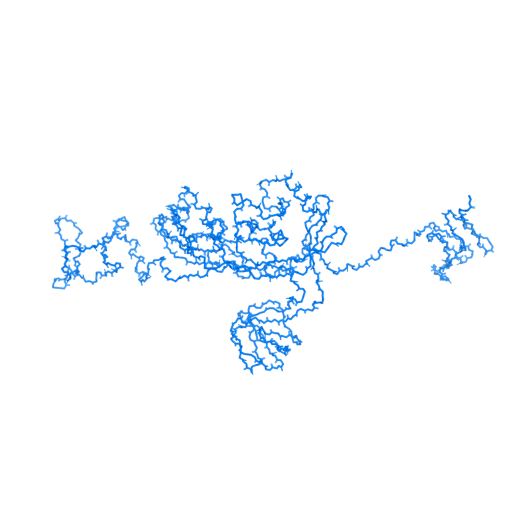2 -6.638 -21.847 1.00 84.19 113 TYR A CA 1
ATOM 915 C C . TYR A 1 113 ? 5.924 -5.635 -22.971 1.00 84.19 113 TYR A C 1
ATOM 917 O O . TYR A 1 113 ? 4.997 -5.088 -23.567 1.00 84.19 113 TYR A O 1
ATOM 925 N N . LEU A 1 114 ? 7.204 -5.408 -23.258 1.00 77.06 114 LEU A N 1
ATOM 926 C CA . LEU A 1 114 ? 7.681 -4.435 -24.242 1.00 77.06 114 LEU A CA 1
ATOM 927 C C . LEU A 1 114 ? 8.068 -5.061 -25.584 1.00 77.06 114 LEU A C 1
ATOM 929 O O . LEU A 1 114 ? 8.147 -4.343 -26.574 1.00 77.06 114 LEU A O 1
ATOM 933 N N . GLY A 1 115 ? 8.308 -6.376 -25.634 1.00 73.88 115 GLY A N 1
ATOM 934 C CA . GLY A 1 115 ? 8.679 -7.083 -26.862 1.00 73.88 115 GLY A CA 1
ATOM 935 C C . GLY A 1 115 ? 9.918 -7.968 -26.725 1.00 73.88 115 GLY A C 1
ATOM 936 O O . GLY A 1 115 ? 10.399 -8.240 -25.624 1.00 73.88 115 GLY A O 1
ATOM 937 N N . GLU A 1 116 ? 10.425 -8.432 -27.871 1.00 78.31 116 GLU A N 1
ATOM 938 C CA . GLU A 1 116 ? 11.614 -9.291 -27.967 1.00 78.31 116 GLU A CA 1
ATOM 939 C C . GLU A 1 116 ? 12.705 -8.597 -28.765 1.00 78.31 116 GLU A C 1
ATOM 941 O O . GLU A 1 116 ? 12.433 -8.072 -29.844 1.00 78.31 116 GLU A O 1
ATOM 946 N N . VAL A 1 117 ? 13.932 -8.638 -28.258 1.00 72.12 117 VAL A N 1
ATOM 947 C CA . VAL A 1 117 ? 15.054 -7.867 -28.801 1.00 72.12 117 VAL A CA 1
ATOM 948 C C . VAL A 1 117 ? 16.342 -8.700 -28.732 1.00 72.12 117 VAL A C 1
ATOM 950 O O . VAL A 1 117 ? 16.480 -9.573 -27.874 1.00 72.12 117 VAL A O 1
ATOM 953 N N . GLY A 1 118 ? 17.265 -8.510 -29.671 1.00 76.31 118 GLY A N 1
ATOM 954 C CA . GLY A 1 118 ? 18.527 -9.247 -29.747 1.00 76.31 118 GLY A CA 1
ATOM 955 C C . GLY A 1 118 ? 19.551 -8.837 -28.686 1.00 76.31 118 GLY A C 1
ATOM 956 O O . GLY A 1 118 ? 19.537 -7.729 -28.159 1.00 76.31 118 GLY A O 1
ATOM 957 N N . PHE A 1 119 ? 20.495 -9.731 -28.385 1.00 80.44 119 PHE A N 1
ATOM 958 C CA . PHE A 1 119 ? 21.641 -9.394 -27.536 1.00 80.44 119 PHE A CA 1
ATOM 959 C C . PHE A 1 119 ? 22.476 -8.267 -28.169 1.00 80.44 119 PHE A C 1
ATOM 961 O O . PHE A 1 119 ? 22.733 -8.270 -29.370 1.00 80.44 119 PHE A O 1
ATOM 968 N N . GLY A 1 120 ? 22.902 -7.302 -27.353 1.00 79.06 120 GLY A N 1
ATOM 969 C CA . GLY A 1 120 ? 23.695 -6.141 -27.762 1.00 79.06 120 GLY A CA 1
ATOM 970 C C . GLY A 1 120 ? 22.927 -5.014 -28.464 1.00 79.06 120 GLY A C 1
ATOM 971 O O . GLY A 1 120 ? 23.503 -3.936 -28.641 1.00 79.06 120 GLY A O 1
ATOM 972 N N . GLU A 1 121 ? 21.658 -5.221 -28.825 1.00 80.31 121 GLU A N 1
ATOM 973 C CA . GLU A 1 121 ? 20.806 -4.190 -29.427 1.00 80.31 121 GLU A CA 1
ATOM 974 C C . GLU A 1 121 ? 20.454 -3.080 -28.426 1.00 80.31 121 GLU A C 1
ATOM 976 O O . GLU A 1 121 ? 20.579 -3.235 -27.206 1.00 80.31 121 GLU A O 1
ATOM 981 N N . ARG A 1 122 ? 20.033 -1.928 -28.957 1.00 85.00 122 ARG A N 1
ATOM 982 C CA . ARG A 1 122 ? 19.673 -0.739 -28.179 1.00 85.00 122 ARG A CA 1
ATOM 983 C C . ARG A 1 122 ? 18.182 -0.470 -28.296 1.00 85.00 122 ARG A C 1
ATOM 985 O O . ARG A 1 122 ? 17.640 -0.467 -29.396 1.00 85.00 122 ARG A O 1
ATOM 992 N N . VAL A 1 123 ? 17.555 -0.196 -27.161 1.00 82.94 123 VAL A N 1
ATOM 993 C CA . VAL A 1 123 ? 16.135 0.131 -27.040 1.00 82.94 123 VAL A CA 1
ATOM 994 C C . VAL A 1 123 ? 16.000 1.527 -26.453 1.00 82.94 123 VAL A C 1
ATOM 996 O O . VAL A 1 123 ? 16.703 1.874 -25.506 1.00 82.94 123 VAL A O 1
ATOM 999 N N . GLU A 1 124 ? 15.090 2.323 -27.004 1.00 85.44 124 GLU A N 1
ATOM 1000 C CA . GLU A 1 124 ? 14.748 3.644 -26.481 1.00 85.44 124 GLU A CA 1
ATOM 1001 C C . GLU A 1 124 ? 13.413 3.574 -25.731 1.00 85.44 124 GLU A C 1
ATOM 1003 O O . GLU A 1 124 ? 12.385 3.213 -26.299 1.00 85.44 124 GLU A O 1
ATOM 1008 N N . LEU A 1 125 ? 13.426 3.927 -24.447 1.00 82.06 125 LEU A N 1
ATOM 1009 C CA . LEU A 1 125 ? 12.246 3.987 -23.589 1.00 82.06 125 LEU A CA 1
ATOM 1010 C C . LEU A 1 125 ? 11.880 5.445 -23.329 1.00 82.06 125 LEU A C 1
ATOM 1012 O O . LEU A 1 125 ? 12.692 6.197 -22.793 1.00 82.06 125 LEU A O 1
ATOM 1016 N N . LYS A 1 126 ? 10.649 5.835 -23.676 1.00 83.44 126 LYS A N 1
ATOM 1017 C CA . LYS A 1 126 ? 10.096 7.170 -23.400 1.00 83.44 126 LYS A CA 1
ATOM 1018 C C . LYS A 1 126 ? 9.062 7.082 -22.290 1.00 83.44 126 LYS A C 1
ATOM 1020 O O . LYS A 1 126 ? 7.989 6.516 -22.477 1.00 83.44 126 LYS A O 1
ATOM 1025 N N . ILE A 1 127 ? 9.388 7.659 -21.142 1.00 80.50 127 ILE A N 1
ATOM 1026 C CA . ILE A 1 127 ? 8.541 7.698 -19.953 1.00 80.50 127 ILE A CA 1
ATOM 1027 C C . ILE A 1 127 ? 8.056 9.132 -19.778 1.00 80.50 127 ILE A C 1
ATOM 1029 O O . ILE A 1 127 ? 8.854 10.042 -19.571 1.00 80.50 127 ILE A O 1
ATOM 1033 N N . LYS A 1 128 ? 6.743 9.338 -19.863 1.00 82.00 128 LYS A N 1
ATOM 1034 C CA . LYS A 1 128 ? 6.120 10.650 -19.688 1.00 82.00 128 LYS A CA 1
ATOM 1035 C C . LYS A 1 128 ? 5.354 10.697 -18.372 1.00 82.00 128 LYS A C 1
ATOM 1037 O O . LYS A 1 128 ? 4.499 9.849 -18.127 1.00 82.00 128 LYS A O 1
ATOM 1042 N N . LEU A 1 129 ? 5.637 11.696 -17.541 1.00 78.00 129 LEU A N 1
ATOM 1043 C CA . LEU A 1 129 ? 4.879 11.962 -16.320 1.00 78.00 129 LEU A CA 1
ATOM 1044 C C . LEU A 1 129 ? 3.808 13.016 -16.615 1.00 78.00 129 LEU A C 1
ATOM 1046 O O . LEU A 1 129 ? 4.093 14.206 -16.674 1.00 78.00 129 LEU A O 1
ATOM 1050 N N . ASP A 1 130 ? 2.561 12.582 -16.809 1.00 73.69 130 ASP A N 1
ATOM 1051 C CA . ASP A 1 130 ? 1.460 13.509 -17.112 1.00 73.69 130 ASP A CA 1
ATOM 1052 C C . ASP A 1 130 ? 0.991 14.303 -15.880 1.00 73.69 130 ASP A C 1
ATOM 1054 O O . ASP A 1 130 ? 0.660 15.482 -15.981 1.00 73.69 130 ASP A O 1
ATOM 1058 N N . LYS A 1 131 ? 0.896 13.641 -14.720 1.00 72.06 131 LYS A N 1
ATOM 1059 C CA . LYS A 1 131 ? 0.499 14.225 -13.428 1.00 72.06 131 LYS A CA 1
ATOM 1060 C C . LYS A 1 131 ? 0.852 13.275 -12.291 1.00 72.06 131 LYS A C 1
ATOM 1062 O O . LYS A 1 131 ? 0.595 12.075 -12.401 1.00 72.06 131 LYS A O 1
ATOM 1067 N N . THR A 1 132 ? 1.331 13.808 -11.173 1.00 72.38 132 THR A N 1
ATOM 1068 C CA . THR A 1 132 ? 1.589 13.000 -9.977 1.00 72.38 132 THR A CA 1
ATOM 1069 C C . THR A 1 132 ? 0.383 13.057 -9.056 1.00 72.38 132 THR A C 1
ATOM 1071 O O . THR A 1 132 ? 0.008 14.114 -8.548 1.00 72.38 132 THR A O 1
ATOM 1074 N N . LYS A 1 133 ? -0.247 11.899 -8.850 1.00 73.50 133 LYS A N 1
ATOM 1075 C CA . LYS A 1 133 ? -1.286 11.706 -7.838 1.00 73.50 133 LYS A CA 1
ATOM 1076 C C . LYS A 1 133 ? -0.795 10.694 -6.823 1.00 73.50 133 LYS A C 1
ATOM 1078 O O . LYS A 1 133 ? -0.356 9.616 -7.212 1.00 73.50 133 LYS A O 1
ATOM 1083 N N . TYR A 1 134 ? -0.915 11.016 -5.546 1.00 71.50 134 TYR A N 1
ATOM 1084 C CA . TYR A 1 134 ? -0.542 10.106 -4.471 1.00 71.50 134 TYR A CA 1
ATOM 1085 C C . TYR A 1 134 ? -1.541 10.199 -3.322 1.00 71.50 134 TYR A C 1
ATOM 1087 O O . TYR A 1 134 ? -2.277 11.175 -3.191 1.00 71.50 134 TYR A O 1
ATOM 1095 N N . LEU A 1 135 ? -1.605 9.155 -2.502 1.00 71.25 135 LEU A N 1
ATOM 1096 C CA . LEU A 1 135 ? -2.340 9.196 -1.243 1.00 71.25 135 LEU A CA 1
ATOM 1097 C C . LEU A 1 135 ? -1.359 9.590 -0.149 1.00 71.25 135 LEU A C 1
ATOM 1099 O O . LEU A 1 135 ? -0.373 8.893 0.069 1.00 71.25 135 LEU A O 1
ATOM 1103 N N . SER A 1 136 ? -1.641 10.695 0.535 1.00 76.19 136 SER A N 1
ATOM 1104 C CA . SER A 1 136 ? -0.898 11.112 1.717 1.00 76.19 136 SER A CA 1
ATOM 1105 C C . SER A 1 136 ? -1.653 10.643 2.962 1.00 76.19 136 SER A C 1
ATOM 1107 O O . SER A 1 136 ? -2.633 11.295 3.343 1.00 76.19 136 SER A O 1
ATOM 1109 N N . PRO A 1 137 ? -1.267 9.510 3.578 1.00 77.50 137 PRO A N 1
ATOM 1110 C CA . PRO A 1 137 ? -1.734 9.176 4.917 1.00 77.50 137 PRO A CA 1
ATOM 1111 C C . PRO A 1 137 ? -1.277 10.257 5.899 1.00 77.50 137 PRO A C 1
ATOM 1113 O O . PRO A 1 137 ? -0.212 10.855 5.734 1.00 77.50 137 PRO A O 1
ATOM 1116 N N . ASN A 1 138 ? -2.113 10.537 6.888 1.00 81.12 138 ASN A N 1
ATOM 1117 C CA . ASN A 1 138 ? -1.809 11.451 7.972 1.00 81.12 138 ASN A CA 1
ATOM 1118 C C . ASN A 1 138 ? -2.428 10.883 9.246 1.00 81.12 138 ASN A C 1
ATOM 1120 O O . ASN A 1 138 ? -3.644 10.710 9.296 1.00 81.12 138 ASN A O 1
ATOM 1124 N N . PHE A 1 139 ? -1.612 10.618 10.267 1.00 80.81 139 PHE A N 1
ATOM 1125 C CA . PHE A 1 139 ? -2.071 10.162 11.584 1.00 80.81 139 PHE A CA 1
ATOM 1126 C C . PHE A 1 139 ? -2.880 11.198 12.374 1.00 80.81 139 PHE A C 1
ATOM 1128 O O . PHE A 1 139 ? -3.476 10.855 13.393 1.00 80.81 139 PHE A O 1
ATOM 1135 N N . GLY A 1 140 ? -2.938 12.428 11.876 1.00 84.25 140 GLY A N 1
ATOM 1136 C CA . GLY A 1 140 ? -3.644 13.554 12.452 1.00 84.25 140 GLY A CA 1
ATOM 1137 C C . GLY A 1 140 ? -2.777 14.289 13.463 1.00 84.25 140 GLY A C 1
ATOM 1138 O O . GLY A 1 140 ? -1.572 14.451 13.273 1.00 84.25 140 GLY A O 1
ATOM 1139 N N . THR A 1 141 ? -3.396 14.792 14.522 1.00 82.94 141 THR A N 1
ATOM 1140 C CA . THR A 1 141 ? -2.727 15.645 15.509 1.00 82.94 141 THR A CA 1
ATOM 1141 C C . THR A 1 141 ? -2.383 14.859 16.763 1.00 82.94 141 THR A C 1
ATOM 1143 O O . THR A 1 141 ? -3.209 14.087 17.259 1.00 82.94 141 THR A O 1
ATOM 1146 N N . ALA A 1 142 ? -1.182 15.095 17.291 1.00 84.69 142 ALA A N 1
ATOM 1147 C CA . ALA A 1 142 ? -0.789 14.593 18.597 1.00 84.69 142 ALA A CA 1
ATOM 1148 C C . ALA A 1 142 ? -1.625 15.265 19.696 1.00 84.69 142 ALA A C 1
ATOM 1150 O O . ALA A 1 142 ? -1.818 16.481 19.695 1.00 84.69 142 ALA A O 1
ATOM 1151 N N . VAL A 1 143 ? -2.103 14.457 20.633 1.00 84.31 143 VAL A N 1
ATOM 1152 C CA . VAL A 1 143 ? -2.692 14.884 21.896 1.00 84.31 143 VAL A CA 1
ATOM 1153 C C . VAL A 1 143 ? -1.746 14.415 22.991 1.00 84.31 143 VAL A C 1
ATOM 1155 O O . VAL A 1 143 ? -1.566 13.211 23.186 1.00 84.31 143 VAL A O 1
ATOM 1158 N N . ASP A 1 144 ? -1.122 15.368 23.677 1.00 78.50 144 ASP A N 1
ATOM 1159 C CA . ASP A 1 144 ? -0.206 15.081 24.776 1.00 78.50 144 ASP A CA 1
ATOM 1160 C C . ASP A 1 144 ? -0.989 14.718 26.036 1.00 78.50 144 ASP A C 1
ATOM 1162 O O . ASP A 1 144 ? -1.826 15.484 26.518 1.00 78.50 144 ASP A O 1
ATOM 1166 N N . THR A 1 145 ? -0.694 13.552 26.603 1.00 75.25 145 THR A N 1
ATOM 1167 C CA . THR A 1 145 ? -1.316 13.077 27.842 1.00 75.25 145 THR A CA 1
ATOM 1168 C C . THR A 1 145 ? -0.246 12.515 28.776 1.00 75.25 145 THR A C 1
ATOM 1170 O O . THR A 1 145 ? -0.147 11.306 28.994 1.00 75.25 145 THR A O 1
ATOM 1173 N N . GLY A 1 146 ? 0.595 13.397 29.316 1.00 83.00 146 GLY A N 1
ATOM 1174 C CA . GLY A 1 146 ? 1.667 13.026 30.242 1.00 83.00 146 GLY A CA 1
ATOM 1175 C C . GLY A 1 146 ? 2.842 12.329 29.537 1.00 83.00 146 GLY A C 1
ATOM 1176 O O . GLY A 1 146 ? 3.506 12.973 28.727 1.00 83.00 146 GLY A O 1
ATOM 1177 N N . PRO A 1 147 ? 3.155 11.053 29.848 1.00 83.38 147 PRO A N 1
ATOM 1178 C CA . PRO A 1 147 ? 4.321 10.366 29.280 1.00 83.38 147 PRO A CA 1
ATOM 1179 C C . PRO A 1 147 ? 4.163 9.974 27.801 1.00 83.38 147 PRO A C 1
ATOM 1181 O O . PRO A 1 147 ? 5.167 9.686 27.148 1.00 83.38 147 PRO A O 1
ATOM 1184 N N . TYR A 1 148 ? 2.933 9.997 27.275 1.00 85.31 148 TYR A N 1
ATOM 1185 C CA . TYR A 1 148 ? 2.604 9.572 25.915 1.00 85.31 148 TYR A CA 1
ATOM 1186 C C . TYR A 1 148 ? 2.053 10.718 25.067 1.00 85.31 148 TYR A C 1
ATOM 1188 O O . TYR A 1 148 ? 1.307 11.572 25.559 1.00 85.31 148 TYR A O 1
ATOM 1196 N N . GLN A 1 149 ? 2.350 10.653 23.771 1.00 87.69 149 GLN A N 1
ATOM 1197 C CA . GLN A 1 149 ? 1.672 11.398 22.717 1.00 87.69 149 GLN A CA 1
ATOM 1198 C C . GLN A 1 149 ? 0.778 10.435 21.933 1.00 87.69 149 GLN A C 1
ATOM 1200 O O . GLN A 1 149 ? 1.264 9.451 21.364 1.00 87.69 149 GLN A O 1
ATOM 1205 N N . TYR A 1 150 ? -0.524 10.717 21.890 1.00 86.38 150 TYR A N 1
ATOM 1206 C CA . TYR A 1 150 ? -1.481 9.932 21.111 1.00 86.38 150 TYR A CA 1
ATOM 1207 C C . TYR A 1 150 ? -1.844 10.648 19.824 1.00 86.38 150 TYR A C 1
ATOM 1209 O O . TYR A 1 150 ? -2.277 11.797 19.850 1.00 86.38 150 TYR A O 1
ATOM 1217 N N . PHE A 1 151 ? -1.747 9.954 18.697 1.00 85.94 151 PHE A N 1
ATOM 1218 C CA . PHE A 1 151 ? -2.177 10.496 17.414 1.00 85.94 151 PHE A CA 1
ATOM 1219 C C . PHE A 1 151 ? -3.587 10.010 17.093 1.00 85.94 151 PHE A C 1
ATOM 1221 O O . PHE A 1 151 ? -3.891 8.816 17.168 1.00 85.94 151 PHE A O 1
ATOM 1228 N N . THR A 1 152 ? -4.461 10.957 16.761 1.00 78.06 152 THR A N 1
ATOM 1229 C CA . THR A 1 152 ? -5.880 10.711 16.481 1.00 78.06 152 THR A CA 1
ATOM 1230 C C . THR A 1 152 ? -6.315 11.453 15.224 1.00 78.06 152 THR A C 1
ATOM 1232 O O . THR A 1 152 ? -5.652 12.392 14.792 1.00 78.06 152 THR A O 1
ATOM 1235 N N . ASN A 1 153 ? -7.466 11.065 14.665 1.00 78.56 153 ASN A N 1
ATOM 1236 C CA . ASN A 1 153 ? -8.015 11.610 13.417 1.00 78.56 153 ASN A CA 1
ATOM 1237 C C . ASN A 1 153 ? -7.188 11.251 12.177 1.00 78.56 153 ASN A C 1
ATOM 1239 O O . ASN A 1 153 ? -6.903 12.104 11.336 1.00 78.56 153 ASN A O 1
ATOM 1243 N N . PHE A 1 154 ? -6.837 9.969 12.045 1.00 81.06 154 PHE A N 1
ATOM 1244 C CA . PHE A 1 154 ? -6.177 9.488 10.841 1.00 81.06 154 PHE A CA 1
ATOM 1245 C C . PHE A 1 154 ? -7.019 9.771 9.587 1.00 81.06 154 PHE A C 1
ATOM 1247 O O . PHE A 1 154 ? -8.222 9.498 9.551 1.00 81.06 154 PHE A O 1
ATOM 1254 N N . THR A 1 155 ? -6.377 10.262 8.530 1.00 78.38 155 THR A N 1
ATOM 1255 C CA . THR A 1 155 ? -7.012 10.527 7.235 1.00 78.38 155 THR A CA 1
ATOM 1256 C C . THR A 1 155 ? -6.121 10.094 6.075 1.00 78.38 155 THR A C 1
ATOM 1258 O O . THR A 1 155 ? -4.897 10.201 6.131 1.00 78.38 155 THR A O 1
ATOM 1261 N N . TYR A 1 156 ? -6.743 9.640 4.984 1.00 77.12 156 TYR A N 1
ATOM 1262 C CA . TYR A 1 156 ? -6.082 9.565 3.683 1.00 77.12 156 TYR A CA 1
ATOM 1263 C C . TYR A 1 156 ? -6.467 10.783 2.863 1.00 77.12 156 TYR A C 1
ATOM 1265 O O . TYR A 1 156 ? -7.638 10.950 2.521 1.00 77.12 156 TYR A O 1
ATOM 1273 N N . ASN A 1 157 ? -5.476 11.586 2.493 1.00 77.75 157 ASN A N 1
ATOM 1274 C CA . ASN A 1 157 ? -5.696 12.763 1.669 1.00 77.75 157 ASN A CA 1
ATOM 1275 C C . ASN A 1 157 ? -5.136 12.501 0.268 1.00 77.75 157 ASN A C 1
ATOM 1277 O O . ASN A 1 157 ? -3.917 12.386 0.121 1.00 77.75 157 ASN A O 1
ATOM 1281 N N . PRO A 1 158 ? -5.987 12.377 -0.767 1.00 77.00 158 PRO A N 1
ATOM 1282 C CA . PRO A 1 158 ? -5.521 12.354 -2.143 1.00 77.00 158 PRO A CA 1
ATOM 1283 C C . PRO A 1 158 ? -4.845 13.686 -2.454 1.00 77.00 158 PRO A C 1
ATOM 1285 O O . PRO A 1 158 ? -5.459 14.744 -2.335 1.00 77.00 158 PRO A O 1
ATOM 1288 N N . GLN A 1 159 ? -3.585 13.626 -2.852 1.00 78.44 159 GLN A N 1
ATOM 1289 C CA . GLN A 1 159 ? -2.802 14.776 -3.264 1.00 78.44 159 GLN A CA 1
ATOM 1290 C C . GLN A 1 159 ? -2.580 14.718 -4.769 1.00 78.44 159 GLN A C 1
ATOM 1292 O O . GLN A 1 159 ? -2.403 13.647 -5.361 1.00 78.44 159 GLN A O 1
ATOM 1297 N N . VAL A 1 160 ? -2.598 15.891 -5.389 1.00 81.06 160 VAL A N 1
ATOM 1298 C CA . VAL A 1 160 ? -2.208 16.079 -6.782 1.00 81.06 160 VAL A CA 1
ATOM 1299 C C . VAL A 1 160 ? -1.125 17.139 -6.776 1.00 81.06 160 VAL A C 1
ATOM 1301 O O . VAL A 1 160 ? -1.389 18.264 -6.363 1.00 81.06 160 VAL A O 1
ATOM 1304 N N . SER A 1 161 ? 0.078 16.780 -7.210 1.00 76.44 161 SER A N 1
ATOM 1305 C CA . SER A 1 161 ? 1.151 17.755 -7.387 1.00 76.44 161 SER A CA 1
ATOM 1306 C C . SER A 1 161 ? 1.207 18.205 -8.845 1.00 76.44 161 SER A C 1
ATOM 1308 O O . SER A 1 161 ? 1.057 17.403 -9.773 1.00 76.44 161 SER A O 1
ATOM 1310 N N . SER A 1 162 ? 1.391 19.511 -9.024 1.00 75.75 162 SER A N 1
ATOM 1311 C CA . SER A 1 162 ? 1.695 20.160 -10.301 1.00 75.75 162 SER A CA 1
ATOM 1312 C C . SER A 1 162 ? 3.193 20.404 -10.491 1.00 75.75 162 SER A C 1
ATOM 1314 O O . SER A 1 162 ? 3.585 21.054 -11.462 1.00 75.75 162 SER A O 1
ATOM 1316 N N . ASP A 1 163 ? 4.018 19.944 -9.550 1.00 78.06 163 ASP A N 1
ATOM 1317 C CA . ASP A 1 163 ? 5.455 20.149 -9.595 1.00 78.06 163 ASP A CA 1
ATOM 1318 C C . ASP A 1 163 ? 6.074 19.344 -10.732 1.00 78.06 163 ASP A C 1
ATOM 1320 O O . ASP A 1 163 ? 5.584 18.293 -11.151 1.00 78.06 163 ASP A O 1
ATOM 1324 N N . ARG A 1 164 ? 7.174 19.881 -11.248 1.00 81.38 164 ARG A N 1
ATOM 1325 C CA . ARG A 1 164 ? 7.992 19.229 -12.263 1.00 81.38 164 ARG A CA 1
ATOM 1326 C C . ARG A 1 164 ? 9.161 18.547 -11.579 1.00 81.38 164 ARG A C 1
ATOM 1328 O O . ARG A 1 164 ? 9.838 19.157 -10.754 1.00 81.38 164 ARG A O 1
ATOM 1335 N N . TYR A 1 165 ? 9.426 17.311 -11.967 1.00 78.00 165 TYR A N 1
ATOM 1336 C CA . TYR A 1 165 ? 10.427 16.468 -11.333 1.00 78.00 165 TYR A CA 1
ATOM 1337 C C . TYR A 1 165 ? 11.662 16.339 -12.213 1.00 78.00 165 TYR A C 1
ATOM 1339 O O . TYR A 1 165 ? 11.577 16.294 -13.444 1.00 78.00 165 TYR A O 1
ATOM 1347 N N . ASN A 1 166 ? 12.830 16.284 -11.577 1.00 75.31 166 ASN A N 1
ATOM 1348 C CA . ASN A 1 166 ? 14.031 15.798 -12.240 1.00 75.31 166 ASN A CA 1
ATOM 1349 C C . ASN A 1 166 ? 14.038 14.256 -12.274 1.00 75.31 166 ASN A C 1
ATOM 1351 O O . ASN A 1 166 ? 13.232 13.601 -11.616 1.00 75.31 166 ASN A O 1
ATOM 1355 N N . ILE A 1 167 ? 14.974 13.663 -13.018 1.00 70.38 167 ILE A N 1
ATOM 1356 C CA . ILE A 1 167 ? 15.095 12.200 -13.149 1.00 70.38 167 ILE A CA 1
ATOM 1357 C C . ILE A 1 167 ? 15.258 11.474 -11.799 1.00 70.38 167 ILE A C 1
ATOM 1359 O O . ILE A 1 167 ? 14.752 10.371 -11.630 1.00 70.38 167 ILE A O 1
ATOM 1363 N N . ASN A 1 168 ? 15.914 12.103 -10.822 1.00 69.06 168 ASN A N 1
ATOM 1364 C CA . ASN A 1 168 ? 16.138 11.526 -9.494 1.00 69.06 168 ASN A CA 1
ATOM 1365 C C . ASN A 1 168 ? 14.923 11.682 -8.563 1.00 69.06 168 ASN A C 1
ATOM 1367 O O . ASN A 1 168 ? 14.929 11.124 -7.471 1.00 69.06 168 ASN A O 1
ATOM 1371 N N . GLN A 1 169 ? 13.920 12.461 -8.981 1.00 69.12 169 GLN A N 1
ATOM 1372 C CA . GLN A 1 169 ? 12.658 12.708 -8.279 1.00 69.12 169 GLN A CA 1
ATOM 1373 C C . GLN A 1 169 ? 11.458 12.026 -8.950 1.00 69.12 169 GLN A C 1
ATOM 1375 O O . GLN A 1 169 ? 10.387 11.937 -8.354 1.00 69.12 169 GLN A O 1
ATOM 1380 N N . ALA A 1 170 ? 11.619 11.576 -10.196 1.00 65.94 170 ALA A N 1
ATOM 1381 C CA . ALA A 1 170 ? 10.607 10.849 -10.946 1.00 65.94 170 ALA A CA 1
ATOM 1382 C C . ALA A 1 170 ? 10.342 9.465 -10.329 1.00 65.94 170 ALA A C 1
ATOM 1384 O O . ALA A 1 170 ? 11.228 8.865 -9.721 1.00 65.94 170 ALA A O 1
ATOM 1385 N N . ALA A 1 171 ? 9.120 8.951 -10.514 1.00 63.06 171 ALA A N 1
ATOM 1386 C CA . ALA A 1 171 ? 8.759 7.603 -10.082 1.00 63.06 171 ALA A CA 1
ATOM 1387 C C . ALA A 1 171 ? 9.750 6.565 -10.642 1.00 63.06 171 ALA A C 1
ATOM 1389 O O . ALA A 1 171 ? 10.089 6.588 -11.824 1.00 63.06 171 ALA A O 1
ATOM 1390 N N . ASP A 1 172 ? 10.211 5.679 -9.765 1.00 74.00 172 ASP A N 1
ATOM 1391 C CA . ASP A 1 172 ? 11.229 4.669 -10.039 1.00 74.00 172 ASP A CA 1
ATOM 1392 C C . ASP A 1 172 ? 10.629 3.445 -10.769 1.00 74.00 172 ASP A C 1
ATOM 1394 O O . ASP A 1 172 ? 9.557 2.950 -10.405 1.00 74.00 172 ASP A O 1
ATOM 1398 N N . PHE A 1 173 ? 11.331 2.959 -11.798 1.00 81.50 173 PHE A N 1
ATOM 1399 C CA . PHE A 1 173 ? 10.961 1.819 -12.638 1.00 81.50 173 PHE A CA 1
ATOM 1400 C C . PHE A 1 173 ? 12.087 0.784 -12.706 1.00 81.50 173 PHE A C 1
ATOM 1402 O O . PHE A 1 173 ? 13.279 1.100 -12.644 1.00 81.50 173 PHE A O 1
ATOM 1409 N N . GLU A 1 174 ? 11.694 -0.461 -12.945 1.00 84.94 174 GLU A N 1
ATOM 1410 C CA . GLU A 1 174 ? 12.596 -1.588 -13.153 1.00 84.94 174 GLU A CA 1
ATOM 1411 C C . GLU A 1 174 ? 12.253 -2.364 -14.428 1.00 84.94 174 GLU A C 1
ATOM 1413 O O . GLU A 1 174 ? 11.096 -2.418 -14.859 1.00 84.94 174 GLU A O 1
ATOM 1418 N N . ILE A 1 175 ? 13.285 -2.948 -15.040 1.00 88.81 175 ILE A N 1
ATOM 1419 C CA . ILE A 1 175 ? 13.215 -3.717 -16.283 1.00 88.81 175 ILE A CA 1
ATOM 1420 C C . ILE A 1 175 ? 13.668 -5.151 -16.015 1.00 88.81 175 ILE A C 1
ATOM 1422 O O . ILE A 1 175 ? 14.682 -5.364 -15.354 1.00 88.81 175 ILE A O 1
ATOM 1426 N N . SER A 1 176 ? 12.963 -6.132 -16.575 1.00 90.31 176 SER A N 1
ATOM 1427 C CA . SER A 1 176 ? 13.398 -7.532 -16.585 1.00 90.31 176 SER A CA 1
ATOM 1428 C C . SER A 1 176 ? 13.644 -8.029 -18.005 1.00 90.31 176 SER A C 1
ATOM 1430 O O . SER A 1 176 ? 12.968 -7.622 -18.950 1.00 90.31 176 SER A O 1
ATOM 1432 N N . LEU A 1 177 ? 14.612 -8.939 -18.129 1.00 86.94 177 LEU A N 1
ATOM 1433 C CA . LEU A 1 177 ? 14.975 -9.633 -19.368 1.00 86.94 177 LEU A CA 1
ATOM 1434 C C . LEU A 1 177 ? 14.190 -10.935 -19.593 1.00 86.94 177 LEU A C 1
ATOM 1436 O O . LEU A 1 177 ? 14.408 -11.633 -20.587 1.00 86.94 177 LEU A O 1
ATOM 1440 N N . GLY A 1 178 ? 13.314 -11.299 -18.651 1.00 83.25 178 GLY A N 1
ATOM 1441 C CA . GLY A 1 178 ? 12.470 -12.485 -18.773 1.00 83.25 178 GLY A CA 1
ATOM 1442 C C . GLY A 1 178 ? 13.201 -13.822 -18.603 1.00 83.25 178 GLY A C 1
ATOM 1443 O O . GLY A 1 178 ? 12.624 -14.859 -18.916 1.00 83.25 178 GLY A O 1
ATOM 1444 N N . PHE A 1 179 ? 14.458 -13.817 -18.143 1.00 79.50 179 PHE A N 1
ATOM 1445 C CA . PHE A 1 179 ? 15.272 -15.030 -17.960 1.00 79.50 179 PHE A CA 1
ATOM 1446 C C . PHE A 1 179 ? 15.049 -15.743 -16.623 1.00 79.50 179 PHE A C 1
ATOM 1448 O O . PHE A 1 179 ? 15.461 -16.890 -16.470 1.00 79.50 179 PHE A O 1
ATOM 1455 N N . GLY A 1 180 ? 14.397 -15.085 -15.669 1.00 80.38 180 GLY A N 1
ATOM 1456 C CA . GLY A 1 180 ? 14.182 -15.602 -14.326 1.00 80.38 180 GLY A CA 1
ATOM 1457 C C . GLY A 1 180 ? 13.015 -14.909 -13.635 1.00 80.38 180 GLY A C 1
ATOM 1458 O O . GLY A 1 180 ? 12.333 -14.074 -14.228 1.00 80.38 180 GLY A O 1
ATOM 1459 N N . GLY A 1 181 ? 12.769 -15.307 -12.392 1.00 79.81 181 GLY A N 1
ATOM 1460 C CA . GLY A 1 181 ? 11.644 -14.851 -11.582 1.00 79.81 181 GLY A CA 1
ATOM 1461 C C . GLY A 1 181 ? 12.050 -14.441 -10.171 1.00 79.81 181 GLY A C 1
ATOM 1462 O O . GLY A 1 181 ? 11.222 -14.509 -9.267 1.00 79.81 181 GLY A O 1
ATOM 1463 N N . ASN A 1 182 ? 13.319 -14.080 -9.965 1.00 81.38 182 ASN A N 1
ATOM 146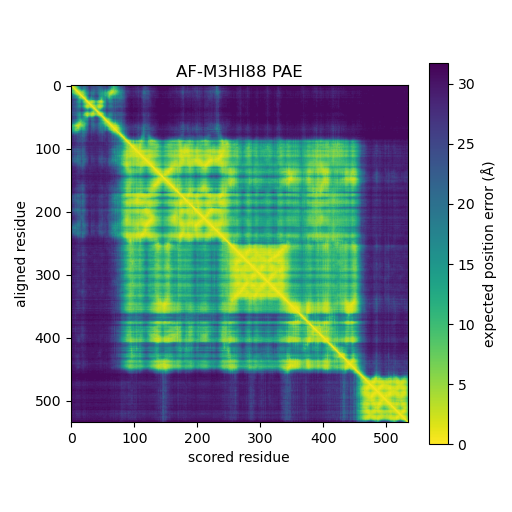4 C CA . ASN A 1 182 ? 13.858 -13.609 -8.695 1.00 81.38 182 ASN A CA 1
ATOM 1465 C C . ASN A 1 182 ? 14.001 -12.085 -8.693 1.00 81.38 182 ASN A C 1
ATOM 1467 O O . ASN A 1 182 ? 14.050 -11.434 -9.735 1.00 81.38 182 ASN A O 1
ATOM 1471 N N . ARG A 1 183 ? 14.149 -11.500 -7.500 1.00 76.81 183 ARG A N 1
ATOM 1472 C CA . ARG A 1 183 ? 14.415 -10.062 -7.337 1.00 76.81 183 ARG A CA 1
ATOM 1473 C C . ARG A 1 183 ? 15.613 -9.581 -8.158 1.00 76.81 183 ARG A C 1
ATOM 1475 O O . ARG A 1 183 ? 15.558 -8.510 -8.741 1.00 76.81 183 ARG A O 1
ATOM 1482 N N . THR A 1 184 ? 16.688 -10.362 -8.184 1.00 79.94 184 THR A N 1
ATOM 1483 C CA . THR A 1 184 ? 17.943 -10.014 -8.867 1.00 79.94 184 THR A CA 1
ATOM 1484 C C . THR A 1 184 ? 17.826 -9.981 -10.390 1.00 79.94 184 THR A C 1
ATOM 1486 O O . THR A 1 184 ? 18.743 -9.498 -11.045 1.00 79.94 184 THR A O 1
ATOM 1489 N N . ASP A 1 185 ? 16.723 -10.490 -10.947 1.00 83.75 185 ASP A N 1
ATOM 1490 C CA . ASP A 1 185 ? 16.458 -10.510 -12.391 1.00 83.75 185 ASP A CA 1
ATOM 1491 C C . ASP A 1 185 ? 15.771 -9.218 -12.879 1.00 83.75 185 ASP A C 1
ATOM 1493 O O . ASP A 1 185 ? 15.472 -9.076 -14.071 1.00 83.75 185 ASP A O 1
ATOM 1497 N N . TRP A 1 186 ? 15.507 -8.288 -11.956 1.00 86.38 186 TRP A N 1
ATOM 1498 C CA . TRP A 1 186 ? 14.986 -6.952 -12.213 1.00 86.38 186 TRP A CA 1
ATOM 1499 C C . TRP A 1 186 ? 16.097 -5.918 -12.038 1.00 86.38 186 TRP A C 1
ATOM 1501 O O . TRP A 1 186 ? 16.808 -5.916 -11.036 1.00 86.38 186 TRP A O 1
ATOM 1511 N N . PHE A 1 187 ? 16.234 -5.038 -13.028 1.00 86.38 187 PHE A N 1
ATOM 1512 C CA . PHE A 1 187 ? 17.238 -3.983 -13.077 1.00 86.38 187 PHE A CA 1
ATOM 1513 C C . PHE A 1 187 ? 16.554 -2.627 -12.989 1.00 86.38 187 PHE A C 1
ATOM 1515 O O . PHE A 1 187 ? 15.751 -2.259 -13.848 1.00 86.38 187 PHE A O 1
ATOM 1522 N N . HIS A 1 188 ? 16.902 -1.853 -11.977 1.00 83.69 188 HIS A N 1
ATOM 1523 C CA . HIS A 1 188 ? 16.428 -0.494 -11.812 1.00 83.69 188 HIS A CA 1
ATOM 1524 C C . HIS A 1 188 ? 17.017 0.423 -12.893 1.00 83.69 188 HIS A C 1
ATOM 1526 O O . HIS A 1 188 ? 18.231 0.474 -13.102 1.00 83.69 188 HIS A O 1
ATOM 1532 N N . VAL A 1 189 ? 16.156 1.218 -13.540 1.00 80.81 189 VAL A N 1
ATOM 1533 C CA . VAL A 1 189 ? 16.532 2.009 -14.725 1.00 80.81 189 VAL A CA 1
ATOM 1534 C C . VAL A 1 189 ? 17.586 3.093 -14.471 1.00 80.81 189 VAL A C 1
ATOM 1536 O O . VAL A 1 189 ? 18.420 3.354 -15.333 1.00 80.81 189 VAL A O 1
ATOM 1539 N N . VAL A 1 190 ? 17.584 3.717 -13.290 1.00 74.75 190 VAL A N 1
ATOM 1540 C CA . VAL A 1 190 ? 18.570 4.743 -12.914 1.00 74.75 190 VAL A CA 1
ATOM 1541 C C . VAL A 1 190 ? 19.831 4.135 -12.286 1.00 74.75 190 VAL A C 1
ATOM 1543 O O . VAL A 1 190 ? 20.924 4.635 -12.537 1.00 74.75 190 VAL A O 1
ATOM 1546 N N . LYS A 1 191 ? 19.705 3.072 -11.477 1.00 74.06 191 LYS A N 1
ATOM 1547 C CA . LYS A 1 191 ? 20.810 2.569 -10.633 1.00 74.06 191 LYS A CA 1
ATOM 1548 C C . LYS A 1 191 ? 21.606 1.431 -11.255 1.00 74.06 191 LYS A C 1
ATOM 1550 O O . LYS A 1 191 ? 22.831 1.435 -11.192 1.00 74.06 191 LYS A O 1
ATOM 1555 N N . ASP A 1 192 ? 20.924 0.461 -11.852 1.00 75.75 192 ASP A N 1
ATOM 1556 C CA . ASP A 1 192 ? 21.553 -0.825 -12.176 1.00 75.75 192 ASP A CA 1
ATOM 1557 C C . ASP A 1 192 ? 22.123 -0.858 -13.599 1.00 75.75 192 ASP A C 1
ATOM 1559 O O . ASP A 1 192 ? 22.829 -1.796 -13.972 1.00 75.75 192 ASP A O 1
ATOM 1563 N N . LEU A 1 193 ? 21.846 0.182 -14.393 1.00 80.44 193 LEU A N 1
ATOM 1564 C CA . LEU A 1 193 ? 22.249 0.277 -15.797 1.00 80.44 193 LEU A CA 1
ATOM 1565 C C . LEU A 1 193 ? 23.639 0.901 -15.999 1.00 80.44 193 LEU A C 1
ATOM 1567 O O . LEU A 1 193 ? 24.166 0.888 -17.112 1.00 80.44 193 LEU A O 1
ATOM 1571 N N . SER A 1 194 ? 24.268 1.442 -14.953 1.00 74.00 194 SER A N 1
ATOM 1572 C CA . SER A 1 194 ? 25.651 1.932 -15.010 1.00 74.00 194 SER A CA 1
ATOM 1573 C C . SER A 1 194 ? 26.641 0.784 -14.784 1.00 74.00 194 SER A C 1
ATOM 1575 O O . SER A 1 194 ? 27.323 0.723 -13.762 1.00 74.00 194 SER A O 1
ATOM 1577 N N . SER A 1 195 ? 26.693 -0.158 -15.726 1.00 71.62 195 SER A N 1
ATOM 1578 C CA . SER A 1 195 ? 27.521 -1.363 -15.635 1.00 71.62 195 SER A CA 1
ATOM 1579 C C . SER A 1 195 ? 28.421 -1.531 -16.862 1.00 71.62 195 SER A C 1
ATOM 1581 O O . SER A 1 195 ? 27.991 -1.348 -18.001 1.00 71.62 195 SER A O 1
ATOM 1583 N N . SER A 1 196 ? 29.680 -1.927 -16.654 1.00 80.50 196 SER A N 1
ATOM 1584 C CA . SER A 1 196 ? 30.572 -2.377 -17.735 1.00 80.50 196 SER A CA 1
ATOM 1585 C C . SER A 1 196 ? 30.406 -3.870 -18.056 1.00 80.50 196 SER A C 1
ATOM 1587 O O . SER A 1 196 ? 30.877 -4.327 -19.101 1.00 80.50 196 SER A O 1
ATOM 1589 N N . ASP A 1 197 ? 29.676 -4.608 -17.216 1.00 86.62 197 ASP A N 1
ATOM 1590 C CA . ASP A 1 197 ? 29.472 -6.055 -17.305 1.00 86.62 197 ASP A CA 1
ATOM 1591 C C . ASP A 1 197 ? 28.741 -6.449 -18.608 1.00 86.62 197 ASP A C 1
ATOM 1593 O O . ASP A 1 197 ? 27.633 -5.965 -18.856 1.00 86.62 197 ASP A O 1
ATOM 1597 N N . PRO A 1 198 ? 29.327 -7.302 -19.472 1.00 88.25 198 PRO A N 1
ATOM 1598 C CA . PRO A 1 198 ? 28.696 -7.743 -20.718 1.00 88.25 198 PRO A CA 1
ATOM 1599 C C . PRO A 1 198 ? 27.459 -8.638 -20.522 1.00 88.25 198 PRO A C 1
ATOM 1601 O O . PRO A 1 198 ? 26.732 -8.854 -21.492 1.00 88.25 198 PRO A O 1
ATOM 1604 N N . TYR A 1 199 ? 27.211 -9.143 -19.309 1.00 87.94 199 TYR A N 1
ATOM 1605 C CA . TYR A 1 199 ? 26.042 -9.962 -18.964 1.00 87.94 199 TYR A CA 1
ATOM 1606 C C . TYR A 1 199 ? 24.849 -9.142 -18.443 1.00 87.94 199 TYR A C 1
ATOM 1608 O O . TYR A 1 199 ? 23.796 -9.709 -18.155 1.00 87.94 199 TYR A O 1
ATOM 1616 N N . LYS A 1 200 ? 24.985 -7.813 -18.328 1.00 87.94 200 LYS A N 1
ATOM 1617 C CA . LYS A 1 200 ? 23.952 -6.920 -17.780 1.00 87.94 200 LYS A CA 1
ATOM 1618 C C . LYS A 1 200 ? 23.517 -5.855 -18.782 1.00 87.94 200 LYS A C 1
ATOM 1620 O O . LYS A 1 200 ? 24.221 -5.554 -19.745 1.00 87.94 200 LYS A O 1
ATOM 1625 N N . LEU A 1 201 ? 22.339 -5.291 -18.525 1.00 88.44 201 LEU A N 1
ATOM 1626 C CA . LEU A 1 201 ? 21.841 -4.107 -19.218 1.00 88.44 201 LEU A CA 1
ATOM 1627 C C . LEU A 1 201 ? 22.781 -2.916 -18.995 1.00 88.44 201 LEU A C 1
ATOM 1629 O O . LEU A 1 201 ? 23.358 -2.766 -17.915 1.00 88.44 201 LEU A O 1
ATOM 1633 N N . LYS A 1 202 ? 22.898 -2.049 -20.003 1.00 89.94 202 LYS A N 1
ATOM 1634 C CA . LYS A 1 202 ? 23.730 -0.843 -19.942 1.00 89.94 202 LYS A CA 1
ATOM 1635 C C . LYS A 1 202 ? 22.945 0.385 -20.363 1.00 89.94 202 LYS A C 1
ATOM 1637 O O . LYS A 1 202 ? 22.164 0.338 -21.305 1.00 89.94 202 LYS A O 1
ATOM 1642 N N . ASN A 1 203 ? 23.194 1.505 -19.707 1.00 87.50 203 ASN A N 1
ATOM 1643 C CA . ASN A 1 203 ? 22.716 2.799 -20.162 1.00 87.50 203 ASN A CA 1
ATOM 1644 C C . ASN A 1 203 ? 23.590 3.283 -21.336 1.00 87.50 203 ASN A C 1
ATOM 1646 O O . ASN A 1 203 ? 24.807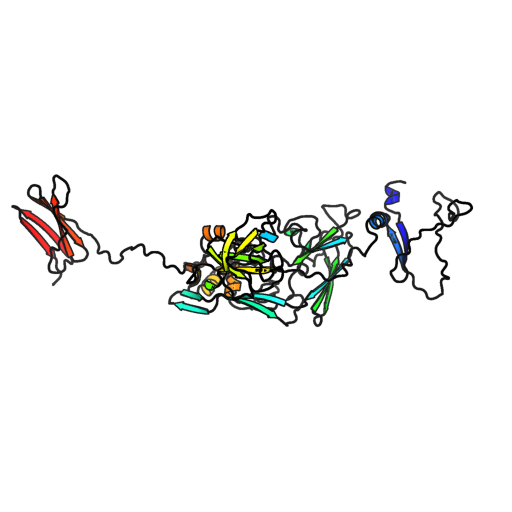 3.399 -21.189 1.00 87.50 203 ASN A O 1
ATOM 1650 N N . CYS A 1 204 ? 22.978 3.561 -22.491 1.00 86.62 204 CYS A N 1
ATOM 1651 C CA . CYS A 1 204 ? 23.649 4.100 -23.683 1.00 86.62 204 CYS A CA 1
ATOM 1652 C C . CYS A 1 204 ? 23.366 5.586 -23.947 1.00 86.62 204 CYS A C 1
ATOM 1654 O O . CYS A 1 204 ? 23.841 6.128 -24.945 1.00 86.62 204 CYS A O 1
ATOM 1656 N N . GLY A 1 205 ? 22.622 6.251 -23.064 1.00 85.75 205 GLY A N 1
ATOM 1657 C CA . GLY A 1 205 ? 22.288 7.666 -23.163 1.00 85.75 205 GLY A CA 1
ATOM 1658 C C . GLY A 1 205 ? 20.943 7.980 -22.518 1.00 85.75 205 GLY A C 1
ATOM 1659 O O . GLY A 1 205 ? 20.016 7.175 -22.554 1.00 85.75 205 GLY A O 1
ATOM 1660 N N . THR A 1 206 ? 20.820 9.169 -21.941 1.00 85.19 206 THR A N 1
ATOM 1661 C CA . THR A 1 206 ? 19.573 9.646 -21.337 1.00 85.19 206 THR A CA 1
ATOM 1662 C C . THR A 1 206 ? 19.321 11.097 -21.706 1.00 85.19 206 THR A C 1
ATOM 1664 O O . THR A 1 206 ? 20.253 11.895 -21.805 1.00 85.19 206 THR A O 1
ATOM 1667 N N . THR A 1 207 ? 18.053 11.458 -21.888 1.00 85.44 207 THR A N 1
ATOM 1668 C CA . THR A 1 207 ? 17.626 12.852 -22.046 1.00 85.44 207 THR A CA 1
ATOM 1669 C C . THR A 1 207 ? 16.393 13.119 -21.188 1.00 85.44 207 THR A C 1
ATOM 1671 O O . THR A 1 207 ? 15.562 12.238 -20.965 1.00 85.44 207 THR A O 1
ATOM 1674 N N . LEU A 1 208 ? 16.287 14.339 -20.666 1.00 83.38 208 LEU A N 1
ATOM 1675 C CA . LEU A 1 208 ? 15.133 14.795 -19.897 1.00 83.38 208 LEU A CA 1
ATOM 1676 C C . LEU A 1 208 ? 14.617 16.087 -20.516 1.00 83.38 208 LEU A C 1
ATOM 1678 O O . LEU A 1 208 ? 15.311 17.102 -20.505 1.00 83.38 208 LEU A O 1
ATOM 1682 N N . ASP A 1 209 ? 13.379 16.062 -20.991 1.00 86.88 209 ASP A N 1
ATOM 1683 C CA . ASP A 1 209 ? 12.619 17.275 -21.248 1.00 86.88 209 ASP A CA 1
ATOM 1684 C C . ASP A 1 209 ? 11.832 17.627 -19.983 1.00 86.88 209 ASP A C 1
ATOM 1686 O O . ASP A 1 209 ? 10.754 17.095 -19.708 1.00 86.88 209 ASP A O 1
ATOM 1690 N N . PHE A 1 210 ? 12.404 18.531 -19.189 1.00 84.38 210 PHE A N 1
ATOM 1691 C CA . PHE A 1 210 ? 11.809 18.985 -17.937 1.00 84.38 210 PHE A CA 1
ATOM 1692 C C . PHE A 1 210 ? 10.469 19.704 -18.148 1.00 84.38 210 PHE A C 1
ATOM 1694 O O . PHE A 1 210 ? 9.614 19.670 -17.265 1.00 84.38 210 PHE A O 1
ATOM 1701 N N . ILE A 1 211 ? 10.255 20.350 -19.298 1.00 85.38 211 ILE A N 1
ATOM 1702 C CA . ILE A 1 211 ? 9.026 21.104 -19.560 1.00 85.38 211 ILE A CA 1
ATOM 1703 C C . ILE A 1 211 ? 7.880 20.148 -19.880 1.00 85.38 211 ILE A C 1
ATOM 1705 O O . ILE A 1 211 ? 6.805 20.284 -19.297 1.00 85.38 211 ILE A O 1
ATOM 1709 N N . SER A 1 212 ? 8.113 19.179 -20.771 1.00 84.00 212 SER A N 1
ATOM 1710 C CA . SER A 1 212 ? 7.104 18.171 -21.125 1.00 84.00 212 SER A CA 1
ATOM 1711 C C . SER A 1 212 ? 7.033 16.996 -20.146 1.00 84.00 212 SER A C 1
ATOM 1713 O O . SER A 1 212 ? 6.161 16.141 -20.304 1.00 84.00 212 SER A O 1
ATOM 1715 N N . GLN A 1 213 ? 7.926 16.960 -19.146 1.00 84.62 213 GLN A N 1
ATOM 1716 C CA . GLN A 1 213 ? 8.083 15.862 -18.187 1.00 84.62 213 GLN A CA 1
ATOM 1717 C C . GLN A 1 213 ? 8.288 14.506 -18.886 1.00 84.62 213 GLN A C 1
ATOM 1719 O O . GLN A 1 213 ? 7.774 13.472 -18.454 1.00 84.62 213 GLN A O 1
ATOM 1724 N N . THR A 1 214 ? 9.049 14.524 -19.985 1.00 86.00 214 THR A N 1
ATOM 1725 C CA . THR A 1 214 ? 9.381 13.334 -20.774 1.00 86.00 214 THR A CA 1
ATOM 1726 C C . THR A 1 214 ? 10.830 12.944 -20.529 1.00 86.00 214 THR A C 1
ATOM 1728 O O . THR A 1 214 ? 11.759 13.688 -20.844 1.00 86.00 214 THR A O 1
ATOM 1731 N N . TYR A 1 215 ? 11.022 11.751 -19.987 1.00 84.19 215 TYR A N 1
ATOM 1732 C CA . TYR A 1 215 ? 12.317 11.131 -19.785 1.00 84.19 215 TYR A CA 1
ATOM 1733 C C . TYR A 1 215 ? 12.562 10.072 -20.862 1.00 84.19 215 TYR A C 1
ATOM 1735 O O . TYR A 1 215 ? 11.740 9.177 -21.054 1.00 84.19 215 TYR A O 1
ATOM 1743 N N . THR A 1 216 ? 13.687 10.175 -21.568 1.00 86.94 216 THR A N 1
ATOM 1744 C CA . THR A 1 216 ? 14.105 9.194 -22.576 1.00 86.94 216 THR A CA 1
ATOM 1745 C C . THR A 1 216 ? 15.350 8.464 -22.094 1.00 86.94 216 THR A C 1
ATOM 1747 O O . THR A 1 216 ? 16.344 9.092 -21.723 1.00 86.94 216 THR A O 1
ATOM 1750 N N . LEU A 1 217 ? 15.304 7.135 -22.124 1.00 86.56 217 LEU A N 1
ATOM 1751 C CA . LEU A 1 217 ? 16.382 6.249 -21.709 1.00 86.56 217 LEU A CA 1
ATOM 1752 C C . LEU A 1 217 ? 16.759 5.303 -22.849 1.00 86.56 217 LEU A C 1
ATOM 1754 O O . LEU A 1 217 ? 15.933 4.523 -23.315 1.00 86.56 217 LEU A O 1
ATOM 1758 N N . CYS A 1 218 ? 18.025 5.338 -23.246 1.00 87.56 218 CYS A N 1
ATOM 1759 C CA . CYS A 1 218 ? 18.640 4.347 -24.114 1.00 87.56 218 CYS A CA 1
ATOM 1760 C C . CYS A 1 218 ? 19.167 3.199 -23.249 1.00 87.56 218 CYS A C 1
ATOM 1762 O O . CYS A 1 218 ? 20.079 3.384 -22.439 1.00 87.56 218 CYS A O 1
ATOM 1764 N N . VAL A 1 219 ? 18.618 2.006 -23.448 1.00 88.19 219 VAL A N 1
ATOM 1765 C CA . VAL A 1 219 ? 19.067 0.772 -22.805 1.00 88.19 219 VAL A CA 1
ATOM 1766 C C . VAL A 1 219 ? 19.713 -0.127 -23.851 1.00 88.19 219 VAL A C 1
ATOM 1768 O O . VAL A 1 219 ? 19.070 -0.540 -24.811 1.00 88.19 219 VAL A O 1
ATOM 1771 N N . GLN A 1 220 ? 20.984 -0.458 -23.659 1.00 88.94 220 GLN A N 1
ATOM 1772 C CA . GLN A 1 220 ? 21.671 -1.500 -24.406 1.00 88.94 220 GLN A CA 1
ATOM 1773 C C . GLN A 1 220 ? 21.513 -2.839 -23.681 1.00 88.94 220 GLN A C 1
ATOM 1775 O O . GLN A 1 220 ? 21.779 -2.951 -22.482 1.00 88.94 220 GLN A O 1
ATOM 1780 N N . LEU A 1 221 ? 21.096 -3.860 -24.422 1.00 87.81 221 LEU A N 1
ATOM 1781 C CA . LEU A 1 221 ? 20.944 -5.221 -23.917 1.00 87.81 221 LEU A CA 1
ATOM 1782 C C . LEU A 1 221 ? 22.299 -5.884 -23.645 1.00 87.81 221 LEU A C 1
ATOM 1784 O O . LEU A 1 221 ? 23.309 -5.459 -24.219 1.00 87.81 221 LEU A O 1
ATOM 1788 N N . PRO A 1 222 ? 22.351 -6.944 -22.811 1.00 89.19 222 PRO A N 1
ATOM 1789 C CA . PRO A 1 222 ? 23.584 -7.681 -22.594 1.00 89.19 222 PRO A CA 1
ATOM 1790 C C . PRO A 1 222 ? 24.131 -8.174 -23.926 1.00 89.19 222 PRO A C 1
ATOM 1792 O O . PRO A 1 222 ? 23.373 -8.495 -24.841 1.00 89.19 222 PRO A O 1
ATOM 1795 N N . THR A 1 223 ? 25.448 -8.259 -24.037 1.00 88.00 223 THR A N 1
ATOM 1796 C CA . THR A 1 223 ? 26.104 -8.853 -25.206 1.00 88.00 223 THR A CA 1
ATOM 1797 C C . THR A 1 223 ? 26.349 -10.347 -25.012 1.00 88.00 223 THR A C 1
ATOM 1799 O O . THR A 1 223 ? 26.546 -11.060 -25.990 1.00 88.00 223 THR A O 1
ATOM 1802 N N . LEU A 1 224 ? 26.339 -10.824 -23.761 1.00 86.56 224 LEU A N 1
ATOM 1803 C CA . LEU A 1 224 ? 26.553 -12.220 -23.381 1.00 86.56 224 LEU A CA 1
ATOM 1804 C C . LEU A 1 224 ? 25.450 -12.714 -22.430 1.00 86.56 224 LEU A C 1
ATOM 1806 O O . LEU A 1 224 ? 24.774 -11.924 -21.776 1.00 86.56 224 LEU A O 1
ATOM 1810 N N . SER A 1 225 ? 25.284 -14.035 -22.339 1.00 85.31 225 SER A N 1
ATOM 1811 C CA . SER A 1 225 ? 24.394 -14.705 -21.384 1.00 85.31 225 SER A CA 1
ATOM 1812 C C . SER A 1 225 ? 25.004 -16.030 -20.941 1.00 85.31 225 SER A C 1
ATOM 1814 O O . SER A 1 225 ? 25.679 -16.700 -21.718 1.00 85.31 225 SER A O 1
ATOM 1816 N N . THR A 1 226 ? 24.763 -16.400 -19.684 1.00 84.81 226 THR A N 1
ATOM 1817 C CA . THR A 1 226 ? 25.100 -17.718 -19.123 1.00 84.81 226 THR A CA 1
ATOM 1818 C C . THR A 1 226 ? 23.947 -18.716 -19.235 1.00 84.81 226 THR A C 1
ATOM 1820 O O . THR A 1 226 ? 24.146 -19.904 -19.004 1.00 84.81 226 THR A O 1
ATOM 1823 N N . SER A 1 227 ? 22.741 -18.242 -19.564 1.00 81.19 227 SER A N 1
ATOM 1824 C CA . SER A 1 227 ? 21.506 -19.040 -19.546 1.00 81.19 227 SER A CA 1
ATOM 1825 C C . SER A 1 227 ? 21.039 -19.452 -20.941 1.00 81.19 227 SER A C 1
ATOM 1827 O O . SER A 1 227 ? 20.410 -20.494 -21.100 1.00 81.19 227 SER A O 1
ATOM 1829 N N . VAL A 1 228 ? 21.329 -18.636 -21.95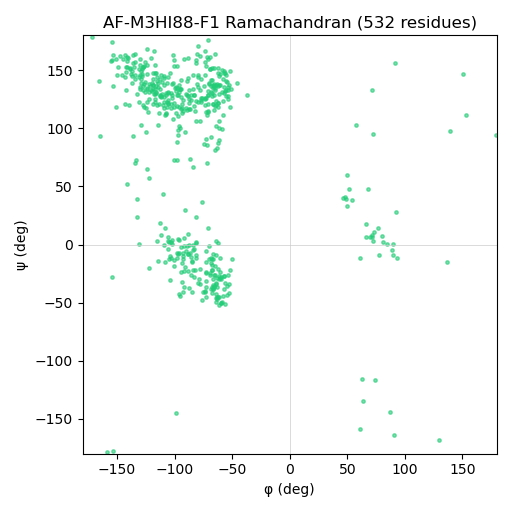7 1.00 81.44 228 VAL A N 1
ATOM 1830 C CA . VAL A 1 228 ? 20.902 -18.860 -23.344 1.00 81.44 228 VAL A CA 1
ATOM 1831 C C . VAL A 1 228 ? 22.013 -18.467 -24.311 1.00 81.44 228 VAL A C 1
ATOM 1833 O O . VAL A 1 228 ? 22.812 -17.592 -23.998 1.00 81.44 228 VAL A O 1
ATOM 1836 N N . ASP A 1 229 ? 22.053 -19.080 -25.495 1.00 77.62 229 ASP A N 1
ATOM 1837 C CA . ASP A 1 229 ? 23.023 -18.719 -26.536 1.00 77.62 229 ASP A CA 1
ATOM 1838 C C . ASP A 1 229 ? 22.674 -17.336 -27.135 1.00 77.62 229 ASP A C 1
ATOM 1840 O O . ASP A 1 229 ? 21.630 -17.213 -27.801 1.00 77.62 229 ASP A O 1
ATOM 1844 N N . PRO A 1 230 ? 23.521 -16.301 -26.938 1.00 77.38 230 PRO A N 1
ATOM 1845 C CA . PRO A 1 230 ? 23.268 -14.947 -27.433 1.00 77.38 230 PRO A CA 1
ATOM 1846 C C . PRO A 1 230 ? 23.157 -14.860 -28.960 1.00 77.38 230 PRO A C 1
ATOM 1848 O O . PRO A 1 230 ? 22.466 -13.985 -29.485 1.00 77.38 230 PRO A O 1
ATOM 1851 N N . ALA A 1 231 ? 23.801 -15.774 -29.695 1.00 69.75 231 ALA A N 1
ATOM 1852 C CA . ALA A 1 231 ? 23.847 -15.736 -31.153 1.00 69.75 231 ALA A CA 1
ATOM 1853 C C . ALA A 1 231 ? 22.510 -16.116 -31.801 1.00 69.75 231 ALA A C 1
ATOM 1855 O O . ALA A 1 231 ? 22.229 -15.695 -32.924 1.00 69.75 231 ALA A O 1
ATOM 1856 N N . ILE A 1 232 ? 21.649 -16.867 -31.107 1.00 65.12 232 ILE A N 1
ATOM 1857 C CA . ILE A 1 232 ? 20.380 -17.381 -31.657 1.00 65.12 232 ILE A CA 1
ATOM 1858 C C . ILE A 1 232 ? 19.141 -16.953 -30.862 1.00 65.12 232 ILE A C 1
ATOM 1860 O O . ILE A 1 232 ? 18.037 -16.934 -31.414 1.00 65.12 232 ILE A O 1
ATOM 1864 N N . SER A 1 233 ? 19.315 -16.548 -29.606 1.00 70.75 233 SER A N 1
ATOM 1865 C CA . SER A 1 233 ? 18.214 -16.216 -28.699 1.00 70.75 233 SER A CA 1
ATOM 1866 C C . SER A 1 233 ? 17.787 -14.749 -28.806 1.00 70.75 233 SER A C 1
ATOM 1868 O O . SER A 1 233 ? 18.526 -13.908 -29.321 1.00 70.75 233 SER A O 1
ATOM 1870 N N . LEU A 1 234 ? 16.573 -14.453 -28.335 1.00 74.25 234 LEU A N 1
ATOM 1871 C CA . LEU A 1 234 ? 16.096 -13.089 -28.091 1.00 74.25 234 LEU A CA 1
ATOM 1872 C C . LEU A 1 234 ? 15.810 -12.917 -26.605 1.00 74.25 234 LEU A C 1
ATOM 1874 O O . LEU A 1 234 ? 15.506 -13.880 -25.900 1.00 74.25 234 LEU A O 1
ATOM 1878 N N . VAL A 1 235 ? 15.895 -11.674 -26.167 1.00 78.62 235 VAL A N 1
ATOM 1879 C CA . VAL A 1 235 ? 15.611 -11.215 -24.818 1.00 78.62 235 VAL A CA 1
ATOM 1880 C C . VAL A 1 235 ? 14.180 -10.694 -24.774 1.00 78.62 235 VAL A C 1
ATOM 1882 O O . VAL A 1 235 ? 13.798 -9.907 -25.637 1.00 78.62 235 VAL A O 1
ATOM 1885 N N . LYS A 1 236 ? 13.389 -11.114 -23.784 1.00 83.81 236 LYS A N 1
ATOM 1886 C CA . LYS A 1 236 ? 12.019 -10.623 -23.579 1.00 83.81 236 LYS A CA 1
ATOM 1887 C C . LYS A 1 236 ? 12.043 -9.471 -22.589 1.00 83.81 236 LYS A C 1
ATOM 1889 O O . LYS A 1 236 ? 12.428 -9.670 -21.445 1.00 83.81 236 LYS A O 1
ATOM 1894 N N . LEU A 1 237 ? 11.632 -8.283 -23.009 1.00 84.50 237 LEU A N 1
ATOM 1895 C CA . LEU A 1 237 ? 11.679 -7.102 -22.156 1.00 84.50 237 LEU A CA 1
ATOM 1896 C C . LEU A 1 237 ? 10.349 -6.857 -21.456 1.00 84.50 237 LEU A C 1
ATOM 1898 O O . LEU A 1 237 ? 9.294 -6.863 -22.087 1.00 84.50 237 LEU A O 1
ATOM 1902 N N . TYR A 1 238 ? 10.423 -6.588 -20.157 1.00 87.94 238 TYR A N 1
ATOM 1903 C CA . TYR A 1 238 ? 9.291 -6.191 -19.326 1.00 87.94 238 TYR A CA 1
ATOM 1904 C C . TYR A 1 238 ? 9.657 -4.951 -18.521 1.00 87.94 238 TYR A C 1
ATOM 1906 O O . TYR A 1 238 ? 10.796 -4.840 -18.075 1.00 87.94 238 TYR A O 1
ATOM 1914 N N . ILE A 1 239 ? 8.705 -4.047 -18.299 1.00 86.62 239 ILE A N 1
ATOM 1915 C CA . ILE A 1 239 ? 8.871 -2.870 -17.436 1.00 86.62 239 ILE A CA 1
ATOM 1916 C C . ILE A 1 239 ? 7.747 -2.791 -16.411 1.00 86.62 239 ILE A C 1
ATOM 1918 O O . ILE A 1 239 ? 6.595 -3.118 -16.702 1.00 86.62 239 ILE A O 1
ATOM 1922 N N . ARG A 1 240 ? 8.065 -2.314 -15.210 1.00 82.75 240 ARG A N 1
ATOM 1923 C CA . ARG A 1 240 ? 7.071 -1.993 -14.183 1.00 82.75 240 ARG A CA 1
ATOM 1924 C C . ARG A 1 240 ? 7.585 -0.914 -13.227 1.00 82.75 240 ARG A C 1
ATOM 1926 O O . ARG A 1 240 ? 8.793 -0.678 -13.181 1.00 82.75 240 ARG A O 1
ATOM 1933 N N . PRO A 1 241 ? 6.698 -0.257 -12.459 1.00 81.19 241 PRO A N 1
ATOM 1934 C CA . PRO A 1 241 ? 7.117 0.527 -11.302 1.00 81.19 241 PRO A CA 1
ATOM 1935 C C . PRO A 1 241 ? 7.956 -0.327 -10.346 1.00 81.19 241 PRO A C 1
ATOM 1937 O O . PRO A 1 241 ? 7.641 -1.489 -10.120 1.00 81.19 241 PRO A O 1
ATOM 1940 N N . SER A 1 242 ? 9.010 0.233 -9.771 1.00 76.62 242 SER A N 1
ATOM 1941 C CA . SER A 1 242 ? 9.815 -0.450 -8.758 1.00 76.62 242 SER A CA 1
ATOM 1942 C C . SER A 1 242 ? 8.967 -0.774 -7.528 1.00 76.62 242 SER A C 1
ATOM 1944 O O . SER A 1 242 ? 8.210 0.071 -7.044 1.00 76.62 242 SER A O 1
ATOM 1946 N N . LEU A 1 243 ? 9.123 -1.985 -6.983 1.00 71.81 243 LEU A N 1
ATOM 1947 C CA . LEU A 1 243 ? 8.410 -2.453 -5.784 1.00 71.81 243 LEU A CA 1
ATOM 1948 C C . LEU A 1 243 ? 8.540 -1.521 -4.571 1.00 71.81 243 LEU A C 1
ATOM 1950 O O . LEU A 1 243 ? 7.667 -1.539 -3.703 1.00 71.81 243 LEU A O 1
ATOM 1954 N N . ASN A 1 244 ? 9.626 -0.749 -4.510 1.00 60.78 244 ASN A N 1
ATOM 1955 C CA . ASN A 1 244 ? 9.935 0.174 -3.417 1.00 60.78 244 ASN A CA 1
ATOM 1956 C C . ASN A 1 244 ? 9.133 1.479 -3.524 1.00 60.78 244 ASN A C 1
ATOM 1958 O O . ASN A 1 244 ? 8.829 2.109 -2.516 1.00 60.78 244 ASN A O 1
ATOM 1962 N N . SER A 1 245 ? 8.794 1.869 -4.754 1.00 59.69 245 SER A N 1
ATOM 1963 C CA . SER A 1 245 ? 8.068 3.103 -5.069 1.00 59.69 245 SER A CA 1
ATOM 1964 C C . SER A 1 245 ? 6.603 2.845 -5.425 1.00 59.69 245 SER A C 1
ATOM 1966 O O . SER A 1 245 ? 5.800 3.778 -5.484 1.00 59.69 245 SER A O 1
ATOM 1968 N N . ALA A 1 246 ? 6.233 1.582 -5.652 1.00 64.50 246 ALA A N 1
ATOM 1969 C CA . ALA A 1 246 ? 4.855 1.170 -5.825 1.00 64.50 246 ALA A CA 1
ATOM 1970 C C . ALA A 1 246 ? 4.074 1.404 -4.522 1.00 64.50 246 ALA A C 1
ATOM 1972 O O . ALA A 1 246 ? 4.373 0.829 -3.474 1.00 64.50 246 ALA A O 1
ATOM 1973 N N . TYR A 1 247 ? 3.050 2.252 -4.594 1.00 61.97 247 TYR A N 1
ATOM 1974 C CA . TYR A 1 247 ? 2.143 2.498 -3.487 1.00 61.97 247 TYR A CA 1
ATOM 1975 C C . TYR A 1 247 ? 1.340 1.232 -3.201 1.00 61.97 247 TYR A C 1
ATOM 1977 O O . TYR A 1 247 ? 0.610 0.733 -4.054 1.00 61.97 247 TYR A O 1
ATOM 1985 N N . ARG A 1 248 ? 1.428 0.703 -1.992 1.00 63.19 248 ARG A N 1
ATOM 1986 C CA . ARG A 1 248 ? 0.650 -0.470 -1.613 1.00 63.19 248 ARG A CA 1
ATOM 1987 C C . ARG A 1 248 ? -0.566 -0.069 -0.795 1.00 63.19 248 ARG A C 1
ATOM 1989 O O . ARG A 1 248 ? -0.649 1.050 -0.287 1.00 63.19 248 ARG A O 1
ATOM 1996 N N . LYS A 1 249 ? -1.579 -0.935 -0.743 1.00 54.97 249 LYS A N 1
ATOM 1997 C CA . LYS A 1 249 ? -2.770 -0.694 0.086 1.00 54.97 249 LYS A CA 1
ATOM 1998 C C . LYS A 1 249 ? -2.413 -0.870 1.566 1.00 54.97 249 LYS A C 1
ATOM 2000 O O . LYS A 1 249 ? -2.877 -1.820 2.184 1.00 54.97 249 LYS A O 1
ATOM 2005 N N . THR A 1 250 ? -1.635 0.043 2.141 1.00 55.66 250 THR A N 1
ATOM 2006 C CA . THR A 1 250 ? -1.230 -0.100 3.538 1.00 55.66 250 THR A CA 1
ATOM 2007 C C . THR A 1 250 ? -2.411 0.051 4.445 1.00 55.66 250 THR A C 1
ATOM 2009 O O . THR A 1 250 ? -3.171 1.013 4.298 1.00 55.66 250 THR A O 1
ATOM 2012 N N . ILE A 1 251 ? -2.594 -0.925 5.343 1.00 56.91 251 ILE A N 1
ATOM 2013 C CA . ILE A 1 251 ? -3.595 -0.840 6.397 1.00 56.91 251 ILE A CA 1
ATOM 2014 C C . ILE A 1 251 ? -3.080 0.187 7.385 1.00 56.91 251 ILE A C 1
ATOM 2016 O O . ILE A 1 251 ? -2.407 -0.095 8.373 1.00 56.91 251 ILE A O 1
ATOM 2020 N N . TRP A 1 252 ? -3.403 1.426 7.061 1.00 66.75 252 TRP A N 1
ATOM 2021 C CA . TRP A 1 252 ? -3.409 2.477 8.033 1.00 66.75 252 TRP A CA 1
ATOM 2022 C C . TRP A 1 252 ? -4.668 2.341 8.876 1.00 66.75 252 TRP A C 1
ATOM 2024 O O . TRP A 1 252 ? -5.726 2.010 8.322 1.00 66.75 252 TRP A O 1
ATOM 2034 N N . PRO A 1 253 ? -4.592 2.611 10.187 1.00 66.00 253 PRO A N 1
ATOM 2035 C CA . PRO A 1 253 ? -5.780 2.690 11.016 1.00 66.00 253 PRO A CA 1
ATOM 2036 C C . PRO A 1 253 ? -6.689 3.780 10.450 1.00 66.00 253 PRO A C 1
ATOM 2038 O O . PRO A 1 253 ? -6.454 4.962 10.659 1.00 66.00 253 PRO A O 1
ATOM 2041 N N . LEU A 1 254 ? -7.706 3.396 9.679 1.00 70.81 254 LEU A N 1
ATOM 2042 C CA . LEU A 1 254 ? -8.706 4.330 9.181 1.00 70.81 254 LEU A CA 1
ATOM 2043 C C . LEU A 1 254 ? -9.377 5.015 10.365 1.00 70.81 254 LEU A C 1
ATOM 2045 O O . LEU A 1 254 ? -9.557 4.404 11.421 1.00 70.81 254 LEU A O 1
ATOM 2049 N N . HIS A 1 255 ? -9.832 6.252 10.166 1.00 76.81 255 HIS A N 1
ATOM 2050 C CA . HIS A 1 255 ? -10.775 6.825 11.113 1.00 76.81 255 HIS A CA 1
ATOM 2051 C C . HIS A 1 255 ? -11.929 5.836 11.327 1.00 76.81 255 HIS A C 1
ATOM 2053 O O . HIS A 1 255 ? -12.450 5.278 10.359 1.00 76.81 255 HIS A O 1
ATOM 2059 N N . PHE A 1 256 ? -12.326 5.601 12.577 1.00 78.06 256 PHE A N 1
ATOM 2060 C CA . PHE A 1 256 ? -13.269 4.534 12.932 1.00 78.06 256 PHE A CA 1
ATOM 2061 C C . PHE A 1 256 ? -14.587 4.605 12.151 1.00 78.06 256 PHE A C 1
ATOM 2063 O O . PHE A 1 256 ? -15.103 3.580 11.714 1.00 78.06 256 PHE A O 1
ATOM 2070 N N . SER A 1 257 ? -15.076 5.817 11.860 1.00 80.25 257 SER A N 1
ATOM 2071 C CA . SER A 1 257 ? -16.287 6.025 11.048 1.00 80.25 257 SER A CA 1
ATOM 2072 C C . SER A 1 257 ? -16.135 5.623 9.571 1.00 80.25 257 SER A C 1
ATOM 2074 O O . SER A 1 257 ? -17.124 5.451 8.856 1.00 80.25 257 SER A O 1
ATOM 2076 N N . GLN A 1 258 ? -14.899 5.483 9.094 1.00 79.38 258 GLN A N 1
ATOM 2077 C CA . GLN A 1 258 ? -14.554 5.070 7.735 1.00 79.38 258 GLN A CA 1
ATOM 2078 C C . GLN A 1 258 ? -14.216 3.579 7.641 1.00 79.38 258 GLN A C 1
ATOM 2080 O O . GLN A 1 258 ? -14.053 3.060 6.530 1.00 79.38 258 GLN A O 1
ATOM 2085 N N . VAL A 1 259 ? -14.126 2.871 8.771 1.00 79.44 259 VAL A N 1
ATOM 2086 C CA . VAL A 1 259 ? -13.980 1.416 8.775 1.00 79.44 259 VAL A CA 1
ATOM 2087 C C . VAL A 1 259 ? -15.256 0.814 8.197 1.00 79.44 259 VAL A C 1
ATOM 2089 O O . VAL A 1 259 ? -16.377 1.174 8.561 1.00 79.44 259 VAL A O 1
ATOM 2092 N N . ARG A 1 260 ? -15.084 -0.068 7.215 1.00 85.81 260 ARG A N 1
ATOM 2093 C CA . ARG A 1 260 ? -16.184 -0.713 6.499 1.00 85.81 260 ARG A CA 1
ATOM 2094 C C . ARG A 1 260 ? -16.121 -2.208 6.763 1.00 85.81 260 ARG A C 1
ATOM 2096 O O . ARG A 1 260 ? -15.041 -2.784 6.675 1.00 85.81 260 ARG A O 1
ATOM 2103 N N . LYS A 1 261 ? -17.274 -2.813 7.035 1.00 87.50 261 LYS A N 1
ATOM 2104 C CA . LYS A 1 261 ? -17.444 -4.265 7.133 1.00 87.50 261 LYS A CA 1
ATOM 2105 C C . LYS A 1 261 ? -17.279 -4.939 5.765 1.00 87.50 261 LYS A C 1
ATOM 2107 O O . LYS A 1 261 ? -16.654 -5.988 5.673 1.00 87.50 261 LYS A O 1
ATOM 2112 N N . LEU A 1 262 ? -17.790 -4.293 4.715 1.00 89.38 262 LEU A N 1
ATOM 2113 C CA . LEU A 1 262 ? -17.596 -4.664 3.312 1.00 89.38 262 LEU A CA 1
ATOM 2114 C C . LEU A 1 262 ? -17.093 -3.443 2.540 1.00 89.38 262 LEU A C 1
ATOM 2116 O O . LEU A 1 262 ? -17.664 -2.359 2.670 1.00 89.38 262 LEU A O 1
ATOM 2120 N N . LYS A 1 263 ? -16.094 -3.629 1.678 1.00 88.81 263 LYS A N 1
ATOM 2121 C CA . LYS A 1 263 ? -15.763 -2.713 0.576 1.00 88.81 263 LYS A CA 1
ATOM 2122 C C . LYS A 1 263 ? -15.821 -3.493 -0.723 1.00 88.81 263 LYS A C 1
ATOM 2124 O O . LYS A 1 263 ? -15.206 -4.546 -0.799 1.00 88.81 263 LYS A O 1
ATOM 2129 N N . GLY A 1 264 ? -16.502 -2.987 -1.735 1.00 90.19 264 GLY A N 1
ATOM 2130 C CA . GLY A 1 264 ? -16.533 -3.597 -3.058 1.00 90.19 264 GLY A CA 1
ATOM 2131 C C . GLY A 1 264 ? -16.804 -2.569 -4.141 1.00 90.19 264 GLY A C 1
ATOM 2132 O O . GLY A 1 264 ? -16.917 -1.368 -3.885 1.00 90.19 264 GLY A O 1
ATOM 2133 N N . GLU A 1 265 ? -16.902 -3.062 -5.362 1.00 94.25 265 GLU A N 1
ATOM 2134 C CA . GLU A 1 265 ? -17.142 -2.268 -6.556 1.00 94.25 265 GLU A CA 1
ATOM 2135 C C . GLU A 1 265 ? -18.274 -2.886 -7.371 1.00 94.25 265 GLU A C 1
ATOM 2137 O O . GLU A 1 265 ? -18.494 -4.099 -7.333 1.00 94.25 265 GLU A O 1
ATOM 2142 N N . ALA A 1 266 ? -19.007 -2.059 -8.114 1.00 94.56 266 ALA A N 1
ATOM 2143 C CA . ALA A 1 266 ? -20.072 -2.541 -8.982 1.00 94.56 266 ALA A CA 1
ATOM 2144 C C . ALA A 1 266 ? -19.476 -3.397 -10.112 1.00 94.56 266 ALA A C 1
ATOM 2146 O O . ALA A 1 266 ? -18.707 -2.901 -10.941 1.00 94.56 266 ALA A O 1
ATOM 2147 N N . GLY A 1 267 ? -19.819 -4.687 -10.148 1.00 91.56 267 GLY A N 1
ATOM 2148 C CA . GLY A 1 267 ? -19.351 -5.637 -11.163 1.00 91.56 267 GLY A CA 1
ATOM 2149 C C . GLY A 1 267 ? -19.935 -5.367 -12.553 1.00 91.56 267 GLY A C 1
ATOM 2150 O O . GLY A 1 267 ? -19.312 -5.684 -13.568 1.00 91.56 267 GLY A O 1
ATOM 2151 N N . VAL A 1 268 ? -21.094 -4.710 -12.593 1.00 93.44 268 VAL A N 1
ATOM 2152 C CA . VAL A 1 268 ? -21.773 -4.186 -13.785 1.00 93.44 268 VAL A CA 1
ATOM 2153 C C . VAL A 1 268 ? -22.292 -2.774 -13.488 1.00 93.44 268 VAL A C 1
ATOM 2155 O O . VAL A 1 268 ? -22.361 -2.406 -12.314 1.00 93.44 268 VAL A O 1
ATOM 2158 N N . PRO A 1 269 ? -22.642 -1.965 -14.506 1.00 95.62 269 PRO A N 1
ATOM 2159 C CA . PRO A 1 269 ? -23.341 -0.706 -14.274 1.00 95.62 269 PRO A CA 1
ATOM 2160 C C . PRO A 1 269 ? -24.609 -0.918 -13.441 1.00 95.62 269 PRO A C 1
ATOM 2162 O O . PRO A 1 269 ? -25.370 -1.855 -13.683 1.00 95.62 269 PRO A O 1
ATOM 2165 N N . ILE A 1 270 ? -24.812 -0.053 -12.454 1.00 95.50 270 ILE A N 1
ATOM 2166 C CA . ILE A 1 270 ? -26.004 -0.036 -11.613 1.00 95.50 270 ILE A CA 1
ATOM 2167 C C . ILE A 1 270 ? -27.082 0.735 -12.361 1.00 95.50 270 ILE A C 1
ATOM 2169 O O . ILE A 1 270 ? -26.842 1.858 -12.804 1.00 95.50 270 ILE A O 1
ATOM 2173 N N . VAL A 1 271 ? -28.258 0.124 -12.484 1.00 95.38 271 VAL A N 1
ATOM 2174 C CA . VAL A 1 271 ? -29.410 0.717 -13.162 1.00 95.38 271 VAL A CA 1
ATOM 2175 C C . VAL A 1 271 ? -30.450 1.118 -12.126 1.00 95.38 271 VAL A C 1
ATOM 2177 O O . VAL A 1 271 ? -30.858 0.303 -11.287 1.00 95.38 271 VAL A O 1
ATOM 2180 N N . LYS A 1 272 ? -30.904 2.367 -12.199 1.00 95.88 272 LYS A N 1
ATOM 2181 C CA . LYS A 1 272 ? -31.984 2.887 -11.367 1.00 95.88 272 LYS A CA 1
ATOM 2182 C C . LYS A 1 272 ? -33.236 2.019 -11.507 1.00 95.88 272 LYS A C 1
ATOM 2184 O O . LYS A 1 272 ? -33.594 1.576 -12.594 1.00 95.88 272 LYS A O 1
ATOM 2189 N N . GLY A 1 273 ? -33.939 1.797 -10.400 1.00 94.19 273 GLY A N 1
ATOM 2190 C CA . GLY A 1 273 ? -35.160 0.991 -10.373 1.00 94.19 273 GLY A CA 1
ATOM 2191 C C . GLY A 1 273 ? -34.919 -0.515 -10.239 1.00 94.19 273 GLY A C 1
ATOM 2192 O O . GLY A 1 273 ? -35.885 -1.268 -10.185 1.00 94.19 273 GLY A O 1
ATOM 2193 N N . THR A 1 274 ? -33.665 -0.967 -10.145 1.00 95.12 274 THR A N 1
ATOM 2194 C CA . THR A 1 274 ? -33.329 -2.362 -9.815 1.00 95.12 274 THR A CA 1
ATOM 2195 C C . THR A 1 274 ? -33.135 -2.541 -8.309 1.00 95.12 274 THR A C 1
ATOM 2197 O O . THR A 1 274 ? -32.908 -1.572 -7.595 1.00 95.12 274 THR A O 1
ATOM 2200 N N . SER A 1 275 ? -33.236 -3.770 -7.799 1.00 94.44 275 SER A N 1
ATOM 2201 C CA . SER A 1 275 ? -32.967 -4.102 -6.387 1.00 94.44 275 SER A CA 1
ATOM 2202 C C . SER A 1 275 ? -31.765 -5.028 -6.208 1.00 94.44 275 SER A C 1
ATOM 2204 O O . SER A 1 275 ? -31.508 -5.479 -5.097 1.00 94.44 275 SER A O 1
ATOM 2206 N N . LEU A 1 276 ? -31.072 -5.379 -7.291 1.00 95.38 276 LEU A N 1
ATOM 2207 C CA . LEU A 1 276 ? -29.971 -6.335 -7.284 1.00 95.38 276 LEU A CA 1
ATOM 2208 C C . LEU A 1 276 ? -28.694 -5.615 -7.709 1.00 95.38 276 LEU A C 1
ATOM 2210 O O . LEU A 1 276 ? -28.656 -5.010 -8.779 1.00 95.38 276 LEU A O 1
ATOM 2214 N N . VAL A 1 277 ? -27.649 -5.697 -6.891 1.00 95.81 277 VAL A N 1
ATOM 2215 C CA . VAL A 1 277 ? -26.324 -5.172 -7.234 1.00 95.81 277 VAL A CA 1
ATOM 2216 C C . VAL A 1 277 ? -25.310 -6.298 -7.285 1.00 95.81 277 VAL A C 1
ATOM 2218 O O . VAL A 1 277 ? -25.184 -7.075 -6.341 1.00 95.81 277 VAL A O 1
ATOM 2221 N N . LYS A 1 278 ? -24.550 -6.364 -8.378 1.00 96.31 278 LYS A N 1
ATOM 2222 C CA . LYS A 1 278 ? -23.413 -7.275 -8.487 1.00 96.31 278 LYS A CA 1
ATOM 2223 C C . LYS A 1 278 ? -22.202 -6.645 -7.820 1.00 96.31 278 LYS A C 1
ATOM 2225 O O . LYS A 1 278 ? -21.696 -5.627 -8.294 1.00 96.31 278 LYS A O 1
ATOM 2230 N N . VAL A 1 279 ? -21.725 -7.248 -6.743 1.00 95.75 279 VAL A N 1
ATOM 2231 C CA . VAL A 1 279 ? -20.518 -6.841 -6.026 1.00 95.75 279 VAL A CA 1
ATOM 2232 C C . VAL A 1 279 ? -19.329 -7.624 -6.578 1.00 95.75 279 VAL A C 1
ATOM 2234 O O . VAL A 1 279 ? -19.332 -8.852 -6.606 1.00 95.75 279 VAL A O 1
ATOM 2237 N N . ALA A 1 280 ? -18.302 -6.907 -7.020 1.00 92.69 280 ALA A N 1
ATOM 2238 C CA . ALA A 1 280 ? -17.019 -7.448 -7.452 1.00 92.69 280 ALA A CA 1
ATOM 2239 C C . ALA A 1 280 ? -15.876 -6.810 -6.647 1.00 92.69 280 ALA A C 1
ATOM 2241 O O . ALA A 1 280 ? -16.080 -5.825 -5.932 1.00 92.69 280 ALA A O 1
ATOM 2242 N N . ASN A 1 281 ? -14.667 -7.374 -6.756 1.00 85.19 281 ASN A N 1
ATOM 2243 C CA . ASN A 1 281 ? -13.455 -6.878 -6.085 1.00 85.19 281 ASN A CA 1
ATOM 2244 C C . ASN A 1 281 ? -13.639 -6.623 -4.575 1.00 85.19 281 ASN A C 1
ATOM 2246 O O . ASN A 1 281 ? -13.054 -5.694 -4.014 1.00 85.19 281 ASN A O 1
ATOM 2250 N N . SER A 1 282 ? -14.472 -7.432 -3.916 1.00 86.38 282 SER A N 1
ATOM 2251 C CA . SER A 1 282 ? -14.873 -7.190 -2.536 1.00 86.38 282 SER A CA 1
ATOM 2252 C C . SER A 1 282 ? -13.828 -7.623 -1.508 1.00 86.38 282 SER A C 1
ATOM 2254 O O . SER A 1 282 ? -13.178 -8.658 -1.661 1.00 86.38 282 SER A O 1
ATOM 2256 N N . TYR A 1 283 ? -13.752 -6.865 -0.417 1.00 78.94 283 TYR A N 1
ATOM 2257 C CA . TYR A 1 283 ? -13.036 -7.170 0.818 1.00 78.94 283 TYR A CA 1
ATOM 2258 C C . TYR A 1 283 ? -14.010 -7.098 1.995 1.00 78.94 283 TYR A C 1
ATOM 2260 O O . TYR A 1 283 ? -14.756 -6.123 2.121 1.00 78.94 283 TYR A O 1
ATOM 2268 N N . GLY A 1 284 ? -13.964 -8.100 2.871 1.00 80.19 284 GLY A N 1
ATOM 2269 C CA . GLY A 1 284 ? -14.870 -8.221 4.012 1.00 80.19 284 GLY A CA 1
ATOM 2270 C C . GLY A 1 284 ? -16.138 -9.008 3.686 1.00 80.19 284 GLY A C 1
ATOM 2271 O O . GLY A 1 284 ? -16.187 -9.736 2.695 1.00 80.19 284 GLY A O 1
ATOM 2272 N N . SER A 1 285 ? -17.152 -8.890 4.540 1.00 83.94 285 SER A N 1
ATOM 2273 C CA . SER A 1 285 ? -18.373 -9.694 4.458 1.00 83.94 285 SER A CA 1
ATOM 2274 C C . SER A 1 285 ? -19.629 -8.834 4.467 1.00 83.94 285 SER A C 1
ATOM 2276 O O . SER A 1 285 ? -19.661 -7.738 5.025 1.00 83.94 285 SER A O 1
ATOM 2278 N N . VAL A 1 286 ? -20.683 -9.359 3.852 1.00 93.38 286 VAL A N 1
ATOM 2279 C CA . VAL A 1 286 ? -22.023 -8.780 3.877 1.00 93.38 286 VAL A CA 1
ATOM 2280 C C . VAL A 1 286 ? -23.021 -9.852 4.265 1.00 93.38 286 VAL A C 1
ATOM 2282 O O . VAL A 1 286 ? -22.953 -10.977 3.777 1.00 93.38 286 VAL A O 1
ATOM 2285 N N . ASN A 1 287 ? -23.929 -9.493 5.163 1.00 94.00 287 ASN A N 1
ATOM 2286 C CA . ASN A 1 287 ? -24.942 -10.372 5.718 1.00 94.00 287 ASN A CA 1
ATOM 2287 C C . ASN A 1 287 ? -26.328 -9.752 5.529 1.00 94.00 287 ASN A C 1
ATOM 2289 O O . ASN A 1 287 ? -26.480 -8.533 5.432 1.00 94.00 287 ASN A O 1
ATOM 2293 N N . VAL A 1 288 ? -27.351 -10.603 5.546 1.00 95.62 288 VAL A N 1
ATOM 2294 C CA . VAL A 1 288 ? -28.750 -10.165 5.599 1.00 95.62 288 VAL A CA 1
ATOM 2295 C C . VAL A 1 288 ? -28.961 -9.241 6.806 1.00 95.62 288 VAL A C 1
ATOM 2297 O O . VAL A 1 288 ? -28.510 -9.537 7.911 1.00 95.62 288 VAL A O 1
ATOM 2300 N N . GLY A 1 289 ? -29.632 -8.110 6.584 1.00 93.56 289 GLY A N 1
ATOM 2301 C CA . GLY A 1 289 ? -29.911 -7.075 7.583 1.00 93.56 289 GLY A CA 1
ATOM 2302 C C . GLY A 1 289 ? -28.893 -5.928 7.648 1.00 93.56 289 GLY A C 1
ATOM 2303 O O . GLY A 1 289 ? -29.187 -4.896 8.269 1.00 93.56 289 GLY A O 1
ATOM 2304 N N . ASP A 1 290 ? -27.735 -6.052 6.991 1.00 95.25 290 ASP A N 1
ATOM 2305 C CA . ASP A 1 290 ? -26.727 -4.988 6.936 1.00 95.25 290 ASP A CA 1
ATOM 2306 C C . ASP A 1 290 ? -27.261 -3.726 6.236 1.00 95.25 290 ASP A C 1
ATOM 2308 O O . ASP A 1 290 ? -28.072 -3.805 5.312 1.00 95.25 290 ASP A O 1
ATOM 2312 N N . ASN A 1 291 ? -26.781 -2.551 6.665 1.00 94.81 291 ASN A N 1
ATOM 2313 C CA . ASN A 1 291 ? -26.961 -1.309 5.907 1.00 94.81 291 ASN A CA 1
ATOM 2314 C C . ASN A 1 291 ? -25.988 -1.299 4.722 1.00 94.81 291 ASN A C 1
ATOM 2316 O O . ASN A 1 291 ? -24.781 -1.434 4.921 1.00 94.81 291 ASN A O 1
ATOM 2320 N N . PHE A 1 292 ? -26.489 -1.102 3.512 1.00 95.75 292 PHE A N 1
ATOM 2321 C CA . PHE A 1 292 ? -25.711 -1.117 2.282 1.00 95.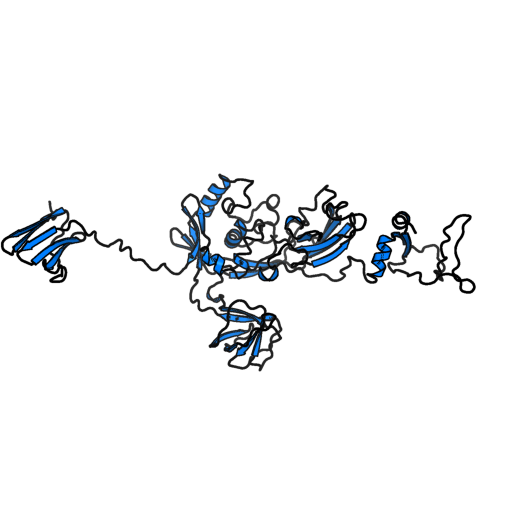75 292 PHE A CA 1
ATOM 2322 C C . PHE A 1 292 ? -25.758 0.256 1.614 1.00 95.75 292 PHE A C 1
ATOM 2324 O O . PHE A 1 292 ? -26.821 0.863 1.488 1.00 95.75 292 PHE A O 1
ATOM 2331 N N . PHE A 1 293 ? -24.598 0.740 1.178 1.00 95.31 293 PHE A N 1
ATOM 2332 C CA . PHE A 1 293 ? -24.447 2.058 0.573 1.00 95.31 293 PHE A CA 1
ATOM 2333 C C . PHE A 1 293 ? -23.774 1.953 -0.790 1.00 95.31 293 PHE A C 1
ATOM 2335 O O . PHE A 1 293 ? -22.804 1.212 -0.970 1.00 95.31 293 PHE A O 1
ATOM 2342 N N . ILE A 1 294 ? -24.269 2.758 -1.728 1.00 95.88 294 ILE A N 1
ATOM 2343 C CA . ILE A 1 294 ? -23.711 2.941 -3.067 1.00 95.88 294 ILE A CA 1
ATOM 2344 C C . ILE A 1 294 ? -23.145 4.361 -3.121 1.00 95.88 294 ILE A C 1
ATOM 2346 O O . ILE A 1 294 ? -23.809 5.320 -2.734 1.00 95.88 294 ILE A O 1
ATOM 2350 N N . GLN A 1 295 ? -21.896 4.519 -3.554 1.00 92.69 295 GLN A N 1
ATOM 2351 C CA . GLN A 1 295 ? -21.268 5.835 -3.629 1.00 92.69 295 GLN A CA 1
ATOM 2352 C C . GLN A 1 295 ? -22.030 6.753 -4.594 1.00 92.69 295 GLN A C 1
ATOM 2354 O O . GLN A 1 295 ? -22.278 6.391 -5.739 1.00 92.69 295 GLN A O 1
ATOM 2359 N N . GLY A 1 296 ? -22.352 7.963 -4.131 1.00 89.19 296 GLY A N 1
ATOM 2360 C CA . GLY A 1 296 ? -23.161 8.925 -4.887 1.00 89.19 296 GLY A CA 1
ATOM 2361 C C . GLY A 1 296 ? -24.666 8.789 -4.648 1.00 89.19 296 GLY A C 1
ATOM 2362 O O . GLY A 1 296 ? -25.418 9.640 -5.112 1.00 89.19 296 GLY A O 1
ATOM 2363 N N . ASP A 1 297 ? -25.097 7.782 -3.884 1.00 91.81 297 ASP A N 1
ATOM 2364 C CA . ASP A 1 297 ? -26.473 7.621 -3.426 1.00 91.81 297 ASP A CA 1
ATOM 2365 C C . ASP A 1 297 ? -26.580 7.970 -1.935 1.00 91.81 297 ASP A C 1
ATOM 2367 O O . ASP A 1 297 ? -25.784 7.509 -1.113 1.00 91.81 297 ASP A O 1
ATOM 2371 N N . SER A 1 298 ? -27.561 8.795 -1.573 1.00 90.00 298 SER A N 1
ATOM 2372 C CA . SER A 1 298 ? -27.873 9.123 -0.176 1.00 90.00 298 SER A CA 1
ATOM 2373 C C . SER A 1 298 ? -28.868 8.146 0.457 1.00 90.00 298 SER A C 1
ATOM 2375 O O . SER A 1 298 ? -29.112 8.205 1.664 1.00 90.00 298 SER A O 1
ATOM 2377 N N . THR A 1 299 ? -29.443 7.243 -0.338 1.00 92.94 299 THR A N 1
ATOM 2378 C CA . THR A 1 299 ? -30.394 6.234 0.120 1.00 92.94 299 THR A CA 1
ATOM 2379 C C . THR A 1 299 ? -29.674 5.173 0.951 1.00 92.94 299 THR A C 1
ATOM 2381 O O . THR A 1 299 ? -28.683 4.588 0.521 1.00 92.94 299 THR A O 1
ATOM 2384 N N . ASN A 1 300 ? -30.193 4.896 2.148 1.00 90.00 300 ASN A N 1
ATOM 2385 C CA . ASN A 1 300 ? -29.743 3.768 2.959 1.00 90.00 300 ASN A CA 1
ATOM 2386 C C . ASN A 1 300 ? -30.540 2.514 2.573 1.00 90.00 300 ASN A C 1
ATOM 2388 O O . ASN A 1 300 ? -31.759 2.479 2.767 1.00 90.00 300 ASN A O 1
ATOM 2392 N N . TYR A 1 301 ? -29.854 1.504 2.044 1.00 96.75 301 TYR A N 1
ATOM 2393 C CA . TYR A 1 301 ? -30.447 0.225 1.663 1.00 96.75 301 TYR A CA 1
ATOM 2394 C C . TYR A 1 301 ? -30.234 -0.819 2.759 1.00 96.75 301 TYR A C 1
ATOM 2396 O O . TYR A 1 301 ? -29.253 -0.768 3.499 1.00 96.75 301 TYR A O 1
ATOM 2404 N N . LYS A 1 302 ? -31.122 -1.807 2.843 1.00 97.00 302 LYS A N 1
ATOM 2405 C CA . LYS A 1 302 ? -30.936 -3.001 3.673 1.00 97.00 302 LYS A CA 1
ATOM 2406 C C . LYS A 1 302 ? -30.696 -4.223 2.807 1.00 97.00 302 LYS A C 1
ATOM 2408 O O . LYS A 1 302 ? -31.393 -4.429 1.820 1.00 97.00 302 LYS A O 1
ATOM 2413 N N . VAL A 1 303 ? -29.742 -5.058 3.203 1.00 97.06 303 VAL A N 1
ATOM 2414 C CA . VAL A 1 303 ? -29.495 -6.338 2.531 1.00 97.06 303 VAL A CA 1
ATOM 2415 C C . VAL A 1 303 ? -30.598 -7.326 2.893 1.00 97.06 303 VAL A C 1
ATOM 2417 O O . VAL A 1 303 ? -30.767 -7.667 4.062 1.00 97.06 303 VAL A O 1
ATOM 2420 N N . VAL A 1 304 ? -31.329 -7.805 1.892 1.00 97.44 304 VAL A N 1
ATOM 2421 C CA . VAL A 1 304 ? -32.369 -8.835 2.039 1.00 97.44 304 VAL A CA 1
ATOM 2422 C C . VAL A 1 304 ? -31.791 -10.219 1.795 1.00 97.44 304 VAL A C 1
ATOM 2424 O O . VAL A 1 304 ? -32.104 -11.162 2.517 1.00 97.44 304 VAL A O 1
ATOM 2427 N N . GLN A 1 305 ? -30.926 -10.341 0.791 1.00 96.75 305 GLN A N 1
ATOM 2428 C CA . GLN A 1 305 ? -30.333 -11.611 0.406 1.00 96.75 305 GLN A CA 1
ATOM 2429 C C . GLN A 1 305 ? -28.943 -11.390 -0.188 1.00 96.75 305 GLN A C 1
ATOM 2431 O O . GLN A 1 305 ? -28.699 -10.402 -0.880 1.00 96.75 305 GLN A O 1
ATOM 2436 N N . VAL A 1 306 ? -28.043 -12.336 0.067 1.00 96.00 306 VAL A N 1
ATOM 2437 C CA . VAL A 1 306 ? -26.739 -12.436 -0.594 1.00 96.00 306 VAL A CA 1
ATOM 2438 C C . VAL A 1 306 ? -26.751 -13.730 -1.398 1.00 96.00 306 VAL A C 1
ATOM 2440 O O . VAL A 1 306 ? -26.990 -14.801 -0.839 1.00 96.00 306 VAL A O 1
ATOM 2443 N N . LEU A 1 307 ? -26.579 -13.626 -2.713 1.00 94.69 307 LEU A N 1
ATOM 2444 C CA . LEU A 1 307 ? -26.566 -14.773 -3.617 1.00 94.69 307 LEU A CA 1
ATOM 2445 C C . LEU A 1 307 ? -25.186 -15.457 -3.623 1.00 94.69 307 LEU A C 1
ATOM 2447 O O . LEU A 1 307 ? -24.193 -14.837 -3.233 1.00 94.69 307 LEU A O 1
ATOM 2451 N N . PRO A 1 308 ? -25.103 -16.736 -4.041 1.00 93.19 308 PRO A N 1
ATOM 2452 C CA . PRO A 1 308 ? -23.845 -17.474 -4.073 1.00 93.19 308 PRO A CA 1
ATOM 2453 C C . PRO A 1 308 ? -22.752 -16.777 -4.889 1.00 93.19 308 PRO A C 1
ATOM 2455 O O . PRO A 1 308 ? -23.018 -16.147 -5.914 1.00 93.19 308 PRO A O 1
ATOM 2458 N N . VAL A 1 309 ? -21.509 -16.939 -4.438 1.00 91.31 309 VAL A N 1
ATOM 2459 C CA . VAL A 1 309 ? -20.326 -16.379 -5.097 1.00 91.31 309 VAL A CA 1
ATOM 2460 C C . VAL A 1 309 ? -20.058 -17.115 -6.411 1.00 91.31 309 VAL A C 1
ATOM 2462 O O . VAL A 1 309 ? -19.998 -18.344 -6.451 1.00 91.31 309 VAL A O 1
ATOM 2465 N N . ALA A 1 310 ? -19.907 -16.356 -7.492 1.00 90.06 310 ALA A N 1
ATOM 2466 C CA . ALA A 1 310 ? -19.529 -16.844 -8.809 1.00 90.06 310 ALA A CA 1
ATOM 2467 C C . ALA A 1 310 ? -18.040 -17.236 -8.858 1.00 90.06 310 ALA A C 1
ATOM 2469 O O . ALA A 1 310 ? -17.252 -16.887 -7.981 1.00 90.06 310 ALA A O 1
ATOM 2470 N N . GLN A 1 311 ? -17.628 -17.949 -9.911 1.00 84.62 311 GLN A N 1
ATOM 2471 C CA . GLN A 1 311 ? -16.240 -18.415 -10.066 1.00 84.62 311 GLN A CA 1
ATOM 2472 C C . GLN A 1 311 ? -15.201 -17.284 -10.092 1.00 84.62 311 GLN A C 1
ATOM 2474 O O . GLN A 1 311 ? -14.063 -17.491 -9.685 1.00 84.62 311 GLN A O 1
ATOM 2479 N N . ASP A 1 312 ? -15.587 -16.091 -10.544 1.00 81.81 312 ASP A N 1
ATOM 2480 C CA . ASP A 1 312 ? -14.733 -14.900 -10.563 1.00 81.81 312 ASP A CA 1
ATOM 2481 C C . ASP A 1 312 ? -14.659 -14.179 -9.200 1.00 81.81 312 ASP A C 1
ATOM 2483 O O . ASP A 1 312 ? -14.017 -13.135 -9.076 1.00 81.81 312 ASP A O 1
ATOM 2487 N N . GLY A 1 313 ? -15.315 -14.720 -8.168 1.00 83.88 313 GLY A N 1
ATOM 2488 C CA . GLY A 1 313 ? -15.384 -14.135 -6.832 1.00 83.88 313 GLY A CA 1
ATOM 2489 C C . GLY A 1 313 ? -16.421 -13.018 -6.683 1.00 83.88 313 GLY A C 1
ATOM 2490 O O . GLY A 1 313 ? -16.515 -12.435 -5.603 1.00 83.88 313 GLY A O 1
ATOM 2491 N N . SER A 1 314 ? -17.188 -12.698 -7.731 1.00 92.50 314 SER A N 1
ATOM 2492 C CA . SER A 1 314 ? -18.300 -11.746 -7.651 1.00 92.50 314 SER A CA 1
ATOM 2493 C C . SER A 1 314 ? -19.562 -12.402 -7.093 1.00 92.50 314 SER A C 1
ATOM 2495 O O . SER A 1 314 ? -19.744 -13.611 -7.196 1.00 92.50 314 SER A O 1
ATOM 2497 N N . PHE A 1 315 ? -20.470 -11.618 -6.525 1.00 95.62 315 PHE A N 1
ATOM 2498 C CA . PHE A 1 315 ? -21.757 -12.116 -6.036 1.00 95.62 315 PHE A CA 1
ATOM 2499 C C . PHE A 1 315 ? -22.815 -11.024 -6.106 1.00 95.62 315 PHE A C 1
ATOM 2501 O O . PHE A 1 315 ? -22.495 -9.837 -6.163 1.00 95.62 315 PHE A O 1
ATOM 2508 N N . ASP A 1 316 ? -24.078 -11.423 -6.093 1.00 96.00 316 ASP A N 1
ATOM 2509 C CA . ASP A 1 316 ? -25.195 -10.491 -6.175 1.00 96.00 316 ASP A CA 1
ATOM 2510 C C . ASP A 1 316 ? -25.803 -10.254 -4.788 1.00 96.00 316 ASP A C 1
ATOM 2512 O O . ASP A 1 316 ? -25.967 -11.176 -3.986 1.00 96.00 316 ASP A O 1
ATOM 2516 N N . VAL A 1 317 ? -26.144 -9.000 -4.501 1.00 97.31 317 VAL A N 1
ATOM 2517 C CA . VAL A 1 317 ? -26.787 -8.572 -3.257 1.00 97.31 317 VAL A CA 1
ATOM 2518 C C . VAL A 1 317 ? -28.156 -8.005 -3.594 1.00 97.31 317 VAL A C 1
ATOM 2520 O O . VAL A 1 317 ? -28.269 -7.058 -4.373 1.00 97.31 317 VAL A O 1
ATOM 2523 N N . GLN A 1 318 ? -29.197 -8.579 -2.997 1.00 97.44 318 GLN A N 1
ATOM 2524 C CA . GLN A 1 318 ? -30.555 -8.064 -3.086 1.00 97.44 318 GLN A CA 1
ATOM 2525 C C . GLN A 1 318 ? -30.811 -7.057 -1.964 1.00 97.44 318 GLN A C 1
ATOM 2527 O O . GLN A 1 318 ? -30.591 -7.351 -0.786 1.00 97.44 318 GLN A O 1
ATOM 2532 N N . LEU A 1 319 ? -31.307 -5.885 -2.341 1.00 97.50 319 LEU A N 1
ATOM 2533 C CA . LEU A 1 319 ? -31.637 -4.769 -1.464 1.00 97.50 319 LEU A CA 1
ATOM 2534 C C . LEU A 1 319 ? -33.149 -4.714 -1.190 1.00 97.50 319 LEU A C 1
ATOM 2536 O O . LEU A 1 319 ? -33.959 -5.170 -1.997 1.00 97.50 319 LEU A O 1
ATOM 2540 N N . ASP A 1 320 ? -33.531 -4.142 -0.050 1.00 97.38 320 ASP A N 1
ATOM 2541 C CA . ASP A 1 320 ? -34.921 -4.023 0.424 1.00 97.38 320 ASP A CA 1
ATOM 2542 C C . ASP A 1 320 ? -35.796 -3.093 -0.417 1.00 97.38 320 ASP A C 1
ATOM 2544 O O . ASP A 1 320 ? -37.023 -3.187 -0.390 1.00 97.38 320 ASP A O 1
ATOM 2548 N N . ARG A 1 321 ? -35.167 -2.182 -1.153 1.00 95.69 321 ARG A N 1
ATOM 2549 C CA . ARG A 1 321 ? -35.827 -1.173 -1.974 1.00 95.69 321 ARG A CA 1
ATOM 2550 C C . ARG A 1 321 ? -35.084 -0.976 -3.285 1.00 95.69 321 ARG A C 1
ATOM 2552 O O . ARG A 1 321 ? -33.907 -1.311 -3.413 1.00 95.69 321 ARG A O 1
ATOM 2559 N N . LEU A 1 322 ? -35.794 -0.405 -4.252 1.00 96.56 322 LEU A N 1
ATOM 2560 C CA . LEU A 1 322 ? -35.241 -0.110 -5.568 1.00 96.56 322 LEU A CA 1
ATOM 2561 C C . LEU A 1 322 ? -34.186 0.996 -5.480 1.00 96.56 322 LEU A C 1
ATOM 2563 O O . LEU A 1 322 ? -34.357 1.973 -4.747 1.00 96.56 322 LEU A O 1
ATOM 2567 N N . ILE A 1 323 ? -33.126 0.852 -6.266 1.00 96.62 323 ILE A N 1
ATOM 2568 C CA . ILE A 1 323 ? -32.007 1.785 -6.341 1.00 96.62 323 ILE A CA 1
ATOM 2569 C C . ILE A 1 323 ? -32.450 3.087 -7.006 1.00 96.62 323 ILE A C 1
ATOM 2571 O O . ILE A 1 323 ? -33.201 3.069 -7.984 1.00 96.62 323 ILE A O 1
ATOM 2575 N N . GLN A 1 324 ? -31.995 4.224 -6.481 1.00 95.25 324 GLN A N 1
ATOM 2576 C CA . GLN A 1 324 ? -32.474 5.551 -6.881 1.00 95.25 324 GLN A CA 1
ATOM 2577 C C . GLN A 1 324 ? -31.588 6.267 -7.909 1.00 95.25 324 GLN A C 1
ATOM 2579 O O . GLN A 1 324 ? -32.034 7.259 -8.500 1.00 95.25 324 GLN A O 1
ATOM 2584 N N . ILE A 1 325 ? -30.382 5.753 -8.162 1.00 95.50 325 ILE A N 1
ATOM 2585 C CA . ILE A 1 325 ? -29.405 6.320 -9.099 1.00 95.50 325 ILE A CA 1
ATOM 2586 C C . ILE A 1 325 ? -28.982 5.310 -10.171 1.00 95.50 325 ILE A C 1
ATOM 2588 O O . ILE A 1 325 ? -28.999 4.102 -9.940 1.00 95.50 325 ILE A O 1
ATOM 2592 N N . ASP A 1 326 ? -28.549 5.819 -11.320 1.00 95.69 326 ASP A N 1
ATOM 2593 C CA . ASP A 1 326 ? -27.701 5.070 -12.245 1.00 95.69 326 ASP A CA 1
ATOM 2594 C C . ASP A 1 326 ? -26.237 5.304 -11.867 1.00 95.69 326 ASP A C 1
ATOM 2596 O O . ASP A 1 326 ? -25.850 6.425 -11.524 1.00 95.69 326 ASP A O 1
ATOM 2600 N N . ALA A 1 327 ? -25.410 4.264 -11.938 1.00 94.06 327 ALA A N 1
ATOM 2601 C CA . ALA A 1 327 ? -23.987 4.388 -11.646 1.00 94.06 327 ALA A CA 1
ATOM 2602 C C . ALA A 1 327 ? -23.144 3.503 -12.576 1.00 94.06 327 ALA A C 1
ATOM 2604 O O . ALA A 1 327 ? -23.558 2.397 -12.932 1.00 94.06 327 ALA A O 1
ATOM 2605 N N . PRO A 1 328 ? -21.945 3.945 -12.989 1.00 94.06 328 PRO A N 1
ATOM 2606 C CA . PRO A 1 328 ? -21.089 3.143 -13.851 1.00 94.06 328 PRO A CA 1
ATOM 2607 C C . PRO A 1 328 ? -20.604 1.864 -13.152 1.00 94.06 328 PRO A C 1
ATOM 2609 O O . PRO A 1 328 ? -20.603 1.746 -11.920 1.00 94.06 328 PRO A O 1
ATOM 2612 N N . LYS A 1 329 ? -20.101 0.918 -13.956 1.00 90.88 329 LYS A N 1
ATOM 2613 C CA . LYS A 1 329 ? -19.264 -0.178 -13.446 1.00 90.88 329 LYS A CA 1
ATOM 2614 C C . LYS A 1 329 ? -18.124 0.426 -12.614 1.00 90.88 329 LYS A C 1
ATOM 2616 O O . LYS A 1 329 ? -17.703 1.542 -12.890 1.00 90.88 329 LYS A O 1
ATOM 2621 N N . THR A 1 330 ? -17.655 -0.304 -11.606 1.00 89.44 330 THR A N 1
ATOM 2622 C CA . THR A 1 330 ? -16.631 0.113 -10.629 1.00 89.44 330 THR A CA 1
ATOM 2623 C C . THR A 1 330 ? -17.049 1.191 -9.623 1.00 89.44 330 THR A C 1
ATOM 2625 O O . THR A 1 330 ? -16.214 1.640 -8.841 1.00 89.44 330 THR A O 1
ATOM 2628 N N . THR A 1 331 ? -18.324 1.598 -9.586 1.00 94.56 331 THR A N 1
ATOM 2629 C CA . THR A 1 331 ? -18.842 2.451 -8.498 1.00 94.56 331 THR A CA 1
ATOM 2630 C C . THR A 1 331 ? -18.602 1.782 -7.146 1.00 94.56 331 THR A C 1
ATOM 2632 O O . THR A 1 331 ? -18.898 0.596 -6.988 1.00 94.56 331 THR A O 1
ATOM 2635 N N . SER A 1 332 ? -18.066 2.523 -6.171 1.00 91.94 332 SER A N 1
ATOM 2636 C CA . SER A 1 332 ? -17.779 1.967 -4.848 1.00 91.94 332 SER A CA 1
ATOM 2637 C C . SER A 1 332 ? -19.066 1.635 -4.094 1.00 91.94 332 SER A C 1
ATOM 2639 O O . SER A 1 332 ? -20.005 2.430 -4.057 1.00 91.94 332 SER A O 1
AT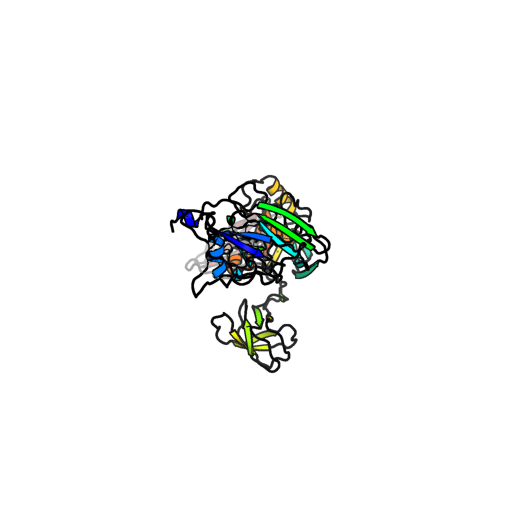OM 2641 N N . MET A 1 333 ? -19.090 0.469 -3.457 1.00 94.50 333 MET A N 1
ATOM 2642 C CA . MET A 1 333 ? -20.177 0.012 -2.597 1.00 94.50 333 MET A CA 1
ATOM 2643 C C . MET A 1 333 ? -19.614 -0.468 -1.265 1.00 94.50 333 MET A C 1
ATOM 2645 O O . MET A 1 333 ? -18.507 -1.014 -1.208 1.00 94.50 333 MET A O 1
ATOM 2649 N N . TYR A 1 334 ? -20.351 -0.262 -0.178 1.00 93.50 334 TYR A N 1
ATOM 2650 C CA . TYR A 1 334 ? -19.854 -0.619 1.145 1.00 93.50 334 TYR A CA 1
ATOM 2651 C C . TYR A 1 334 ? -20.955 -0.885 2.169 1.00 93.50 334 TYR A C 1
ATOM 2653 O O . TYR A 1 334 ? -22.069 -0.375 2.079 1.00 93.50 334 TYR A O 1
ATOM 2661 N N . VAL A 1 335 ? -20.574 -1.638 3.199 1.00 93.88 335 VAL A N 1
ATOM 2662 C CA . VAL A 1 335 ? -21.317 -1.779 4.457 1.00 93.88 335 VAL A CA 1
ATOM 2663 C C . VAL A 1 335 ? -20.476 -1.113 5.549 1.00 93.88 335 VAL A C 1
ATOM 2665 O O . VAL A 1 335 ? -19.284 -1.424 5.653 1.00 93.88 335 VAL A O 1
ATOM 2668 N N . PRO A 1 336 ? -21.014 -0.168 6.340 1.00 88.94 336 PRO A N 1
ATOM 2669 C CA . PRO A 1 336 ? -20.254 0.482 7.401 1.00 88.94 336 PRO A CA 1
ATOM 2670 C C . PRO A 1 336 ? -19.876 -0.523 8.496 1.00 88.94 336 PRO A C 1
ATOM 2672 O O . PRO A 1 336 ? -20.559 -1.525 8.701 1.00 88.94 336 PRO A O 1
ATOM 2675 N N . GLY A 1 337 ? -18.763 -0.267 9.182 1.00 85.75 337 GLY A N 1
ATOM 2676 C CA . GLY A 1 337 ? -18.413 -0.981 10.406 1.00 85.75 337 GLY A CA 1
ATOM 2677 C C . GLY A 1 337 ? -19.317 -0.584 11.578 1.00 85.75 337 GLY A C 1
ATOM 2678 O O . GLY A 1 337 ? -20.153 0.311 11.466 1.00 85.75 337 GLY A O 1
ATOM 2679 N N . THR A 1 338 ? -19.126 -1.247 12.716 1.00 83.88 338 THR A N 1
ATOM 2680 C CA . THR A 1 338 ? -19.888 -1.015 13.956 1.00 83.88 338 THR A CA 1
ATOM 2681 C C . THR A 1 338 ? -19.171 -0.099 14.950 1.00 83.88 338 THR A C 1
ATOM 2683 O O . THR A 1 338 ? -19.651 0.084 16.063 1.00 83.88 338 THR A O 1
ATOM 2686 N N . LEU A 1 339 ? -18.014 0.453 14.576 1.00 78.50 339 LEU A N 1
ATOM 2687 C CA . LEU A 1 339 ? -17.157 1.204 15.488 1.00 78.50 339 LEU A CA 1
ATOM 2688 C C . LEU A 1 339 ? -17.739 2.584 15.800 1.00 78.50 339 LEU A C 1
ATOM 2690 O O . LEU A 1 339 ? -18.004 3.377 14.896 1.00 78.50 339 LEU A O 1
ATOM 2694 N N . THR A 1 340 ? -17.892 2.880 17.090 1.00 82.75 340 THR A N 1
ATOM 2695 C CA . THR A 1 340 ? -18.313 4.195 17.608 1.00 82.75 340 THR A CA 1
ATOM 2696 C C . THR A 1 340 ? -17.143 5.040 18.115 1.00 82.75 340 THR A C 1
ATOM 2698 O O . THR A 1 340 ? -17.300 6.238 18.331 1.00 82.75 340 THR A O 1
ATOM 2701 N N . SER A 1 341 ? -15.975 4.426 18.283 1.00 77.06 341 SER A N 1
ATOM 2702 C CA . SER A 1 341 ? -14.699 5.034 18.665 1.00 77.06 341 SER A CA 1
ATOM 2703 C C . SER A 1 341 ? -13.565 4.332 17.908 1.00 77.06 341 SER A C 1
ATOM 2705 O O . SER A 1 341 ? -13.790 3.247 17.367 1.00 77.06 341 SER A O 1
ATOM 2707 N N . PRO A 1 342 ? -12.351 4.912 17.823 1.00 75.06 342 PRO A N 1
ATOM 2708 C CA . PRO A 1 342 ? -11.190 4.159 17.353 1.00 75.06 342 PRO A CA 1
ATOM 2709 C C . PRO A 1 342 ? -10.998 2.941 18.246 1.00 75.06 342 PRO A C 1
ATOM 2711 O O . PRO A 1 342 ? -11.194 3.082 19.447 1.00 75.06 342 PRO A O 1
ATOM 2714 N N . ASP A 1 343 ? -10.606 1.804 17.670 1.00 74.12 343 ASP A N 1
ATOM 2715 C CA . ASP A 1 343 ? -10.188 0.597 18.406 1.00 74.12 343 ASP A CA 1
ATOM 2716 C C . ASP A 1 343 ? -8.669 0.537 18.584 1.00 74.12 343 ASP A C 1
ATOM 2718 O O . ASP A 1 343 ? -8.158 -0.117 19.486 1.00 74.12 343 ASP A O 1
ATOM 2722 N N . VAL A 1 344 ? -7.936 1.216 17.699 1.00 76.81 344 VAL A N 1
ATOM 2723 C CA . VAL A 1 344 ? -6.475 1.251 17.669 1.00 76.81 344 VAL A CA 1
ATOM 2724 C C . VAL A 1 344 ? -6.030 2.686 17.419 1.00 76.81 344 VAL A C 1
ATOM 2726 O O . VAL A 1 344 ? -6.614 3.390 16.592 1.00 76.81 344 VAL A O 1
ATOM 2729 N N . ARG A 1 345 ? -4.980 3.116 18.118 1.00 78.50 345 ARG A N 1
ATOM 2730 C CA . ARG A 1 345 ? -4.322 4.416 17.930 1.00 78.50 345 ARG A CA 1
ATOM 2731 C C . ARG A 1 345 ? -2.805 4.263 17.900 1.00 78.50 345 ARG A C 1
ATOM 2733 O O . ARG A 1 345 ? -2.269 3.298 18.442 1.00 78.50 345 ARG A O 1
ATOM 2740 N N . LEU A 1 346 ? -2.120 5.230 17.290 1.00 84.69 346 LEU A N 1
ATOM 2741 C CA . LEU A 1 346 ? -0.667 5.344 17.392 1.00 84.69 346 LEU A CA 1
ATOM 2742 C C . LEU A 1 346 ? -0.307 6.075 18.690 1.00 84.69 346 LEU A C 1
ATOM 2744 O O . LEU A 1 346 ? -0.824 7.159 18.965 1.00 84.69 346 LEU A O 1
ATOM 2748 N N . SER A 1 347 ? 0.583 5.464 19.464 1.00 86.94 347 SER A N 1
ATOM 2749 C CA . SER A 1 347 ? 1.104 5.962 20.732 1.00 86.94 347 SER A CA 1
ATOM 2750 C C . SER A 1 347 ? 2.625 6.022 20.672 1.00 86.94 347 SER A C 1
ATOM 2752 O O . SER A 1 347 ? 3.284 5.085 20.208 1.00 86.94 347 SER A O 1
ATOM 2754 N N . MET A 1 348 ? 3.185 7.134 21.135 1.00 89.50 348 MET A N 1
ATOM 2755 C CA . MET A 1 348 ? 4.626 7.342 21.200 1.00 89.50 348 MET A CA 1
ATOM 2756 C C . MET A 1 348 ? 5.016 7.888 22.569 1.00 89.50 348 MET A C 1
ATOM 2758 O O . MET A 1 348 ? 4.463 8.887 23.026 1.00 89.50 348 MET A O 1
ATOM 2762 N N . ASP A 1 349 ? 6.001 7.254 23.201 1.00 90.12 349 ASP A N 1
ATOM 2763 C CA . ASP A 1 349 ? 6.618 7.772 24.419 1.00 90.12 349 ASP A CA 1
ATOM 2764 C C . ASP A 1 349 ? 7.372 9.075 24.132 1.00 90.12 349 ASP A C 1
ATOM 2766 O O . ASP A 1 349 ? 8.141 9.180 23.168 1.00 90.12 349 ASP A O 1
ATOM 2770 N N . THR A 1 350 ? 7.213 10.069 25.003 1.00 88.44 350 THR A N 1
ATOM 2771 C CA . THR A 1 350 ? 7.885 11.362 24.846 1.00 88.44 350 THR A CA 1
ATOM 2772 C C . THR A 1 350 ? 9.412 11.192 24.787 1.00 88.44 350 THR A C 1
ATOM 2774 O O . THR A 1 350 ? 10.069 10.633 25.678 1.00 88.44 350 THR A O 1
ATOM 2777 N N . GLY A 1 351 ? 10.015 11.685 23.702 1.00 87.12 351 GLY A N 1
ATOM 2778 C CA . GLY A 1 351 ? 11.451 11.565 23.436 1.00 87.12 351 GLY A CA 1
ATOM 2779 C C . GLY A 1 351 ? 11.907 10.183 22.953 1.00 87.12 351 GLY A C 1
ATOM 2780 O O . GLY A 1 351 ? 13.111 9.929 22.965 1.00 87.12 351 GLY A O 1
ATOM 2781 N N . PHE A 1 352 ? 10.989 9.301 22.538 1.00 89.31 352 PHE A N 1
ATOM 2782 C CA . PHE A 1 352 ? 11.318 8.017 21.912 1.00 89.31 352 PHE A CA 1
ATOM 2783 C C . PHE A 1 352 ? 12.201 8.191 20.669 1.00 89.31 352 PHE A C 1
ATOM 2785 O O . PHE A 1 352 ? 13.260 7.581 20.595 1.00 89.31 352 PHE A O 1
ATOM 2792 N N . THR A 1 353 ? 11.813 9.057 19.724 1.00 86.94 353 THR A N 1
ATOM 2793 C CA . THR A 1 353 ? 12.533 9.260 18.451 1.00 86.94 353 THR A CA 1
ATOM 2794 C C . THR A 1 353 ? 14.004 9.607 18.666 1.00 86.94 353 THR A C 1
ATOM 2796 O O . THR A 1 353 ? 14.879 9.063 17.998 1.00 86.94 353 THR A O 1
ATOM 2799 N N . THR A 1 354 ? 14.286 10.494 19.623 1.00 89.00 354 THR A N 1
ATOM 2800 C CA . THR A 1 354 ? 15.653 10.889 19.978 1.00 89.00 354 THR A CA 1
ATOM 2801 C C . THR A 1 354 ? 16.443 9.712 20.538 1.00 89.00 354 THR A C 1
ATOM 2803 O O . THR A 1 354 ? 17.556 9.453 20.090 1.00 89.00 354 THR A O 1
ATOM 2806 N N . ASP A 1 355 ? 15.866 8.991 21.499 1.00 88.25 355 ASP A N 1
ATOM 2807 C CA . ASP A 1 355 ? 16.520 7.851 22.142 1.00 88.25 355 ASP A CA 1
ATOM 2808 C C . ASP A 1 355 ? 16.794 6.711 21.151 1.00 88.25 355 ASP A C 1
ATOM 2810 O O . ASP A 1 355 ? 17.914 6.211 21.051 1.00 88.25 355 ASP A O 1
ATOM 2814 N N . TRP A 1 356 ? 15.796 6.377 20.333 1.00 85.62 356 TRP A N 1
ATOM 2815 C CA . TRP A 1 356 ? 15.916 5.389 19.270 1.00 85.62 356 TRP A CA 1
ATOM 2816 C C . TRP A 1 356 ? 17.013 5.759 18.270 1.00 85.62 356 TRP A C 1
ATOM 2818 O O . TRP A 1 356 ? 17.883 4.943 17.973 1.00 85.62 356 TRP A O 1
ATOM 2828 N N . ASN A 1 357 ? 17.020 7.000 17.776 1.00 84.75 357 ASN A N 1
ATOM 2829 C CA . ASN A 1 357 ? 18.016 7.438 16.801 1.00 84.75 357 ASN A CA 1
ATOM 2830 C C . ASN A 1 357 ? 19.430 7.458 17.391 1.00 84.75 357 ASN A C 1
ATOM 2832 O O . ASN A 1 357 ? 20.377 7.097 16.695 1.00 84.75 357 ASN A O 1
ATOM 2836 N N . ASN A 1 358 ? 19.587 7.819 18.666 1.00 86.81 358 ASN A N 1
ATOM 2837 C CA . ASN A 1 358 ? 20.874 7.732 19.357 1.00 86.81 358 ASN A CA 1
ATOM 2838 C C . ASN A 1 358 ? 21.361 6.280 19.461 1.00 86.81 358 ASN A C 1
ATOM 2840 O O . ASN A 1 358 ? 22.526 5.998 19.171 1.00 86.81 358 ASN A O 1
ATOM 2844 N N . PHE A 1 359 ? 20.475 5.352 19.828 1.00 82.44 359 PHE A N 1
ATOM 2845 C CA . PHE A 1 359 ? 20.795 3.927 19.885 1.00 82.44 359 PHE A CA 1
ATOM 2846 C C . PHE A 1 359 ? 21.192 3.376 18.513 1.00 82.44 359 PHE A C 1
ATOM 2848 O O . PHE A 1 359 ? 22.261 2.782 18.373 1.00 82.44 359 PHE A O 1
ATOM 2855 N N . VAL A 1 360 ? 20.371 3.609 17.489 1.00 76.81 360 VAL A N 1
ATOM 2856 C CA . VAL A 1 360 ? 20.639 3.093 16.147 1.00 76.81 360 VAL A CA 1
ATOM 2857 C C . VAL A 1 360 ? 21.942 3.656 15.598 1.00 76.81 360 VAL A C 1
ATOM 2859 O O . VAL A 1 360 ? 22.751 2.887 15.098 1.00 76.81 360 VAL A O 1
ATOM 2862 N N . ASN A 1 361 ? 22.190 4.962 15.724 1.00 76.12 361 ASN A N 1
ATOM 2863 C CA . ASN A 1 361 ? 23.417 5.570 15.202 1.00 76.12 361 ASN A CA 1
ATOM 2864 C C . ASN A 1 361 ? 24.681 5.090 15.935 1.00 76.12 361 ASN A C 1
ATOM 2866 O O . ASN A 1 361 ? 25.744 5.025 15.326 1.00 76.12 361 ASN A O 1
ATOM 2870 N N . SER A 1 362 ? 24.580 4.741 17.221 1.00 75.56 362 SER A N 1
ATOM 2871 C CA . SER A 1 362 ? 25.706 4.203 18.003 1.00 75.56 362 SER A CA 1
ATOM 2872 C C . SER A 1 362 ? 25.912 2.695 17.828 1.00 75.56 362 SER A C 1
ATOM 2874 O O . SER A 1 362 ? 27.020 2.207 18.037 1.00 75.56 362 SER A O 1
ATOM 2876 N N . SER A 1 363 ? 24.874 1.967 17.407 1.00 66.94 363 SER A N 1
ATOM 2877 C CA . SER A 1 363 ? 24.875 0.504 17.248 1.00 66.94 363 SER A CA 1
ATOM 2878 C C . SER A 1 363 ? 24.790 0.053 15.782 1.00 66.94 363 SER A C 1
ATOM 2880 O O . SER A 1 363 ? 24.602 -1.133 15.513 1.00 66.94 363 SER A O 1
ATOM 2882 N N . PHE A 1 364 ? 24.890 0.985 14.827 1.00 59.44 364 PHE A N 1
ATOM 2883 C CA . PHE A 1 364 ? 24.639 0.732 13.409 1.00 59.44 364 PHE A CA 1
ATOM 2884 C C . PHE A 1 364 ? 25.624 -0.288 12.830 1.00 59.44 364 PHE A C 1
ATOM 2886 O O . PHE A 1 364 ? 26.827 -0.037 12.741 1.00 59.44 364 PHE A O 1
ATOM 2893 N N . ASN A 1 365 ? 25.094 -1.418 12.360 1.00 55.50 365 ASN A N 1
ATOM 2894 C CA . ASN A 1 365 ? 25.838 -2.377 11.558 1.00 55.50 365 ASN A CA 1
ATOM 2895 C C . ASN A 1 365 ? 25.457 -2.205 10.081 1.00 55.50 365 ASN A C 1
ATOM 2897 O O . ASN A 1 365 ? 24.369 -2.596 9.655 1.00 55.50 365 ASN A O 1
ATOM 2901 N N . SER A 1 366 ? 26.379 -1.655 9.287 1.00 50.62 366 SER A N 1
ATOM 2902 C CA . SER A 1 366 ? 26.194 -1.379 7.854 1.00 50.62 366 SER A CA 1
ATOM 2903 C C . SER A 1 366 ? 25.904 -2.618 6.997 1.00 50.62 366 SER A C 1
ATOM 2905 O O . SER A 1 366 ? 25.492 -2.476 5.848 1.00 50.62 366 SER A O 1
ATOM 2907 N N . THR A 1 367 ? 26.078 -3.824 7.545 1.00 51.22 367 THR A N 1
ATOM 2908 C CA . THR A 1 367 ? 25.807 -5.098 6.861 1.00 51.22 367 THR A CA 1
ATOM 2909 C C . THR A 1 367 ? 24.435 -5.701 7.182 1.00 51.22 367 THR A C 1
ATOM 2911 O O . THR A 1 367 ? 24.040 -6.671 6.547 1.00 51.22 367 THR A O 1
ATOM 2914 N N . SER A 1 368 ? 23.689 -5.146 8.145 1.00 52.22 368 SER A N 1
ATOM 2915 C CA . SER A 1 368 ? 22.431 -5.717 8.663 1.00 52.22 368 SER A CA 1
ATOM 2916 C C . SER A 1 368 ? 21.198 -4.901 8.262 1.00 52.22 368 SER A C 1
ATOM 2918 O O . SER A 1 368 ? 20.314 -4.651 9.077 1.00 52.22 368 SER A O 1
ATOM 2920 N N . PHE A 1 369 ? 21.132 -4.473 6.998 1.00 45.53 369 PHE A N 1
ATOM 2921 C CA . PHE A 1 369 ? 20.003 -3.696 6.464 1.00 45.53 369 PHE A CA 1
ATOM 2922 C C . PHE A 1 369 ? 18.677 -4.478 6.442 1.00 45.53 369 PHE A C 1
ATOM 2924 O O . PHE A 1 369 ? 17.617 -3.862 6.410 1.00 45.53 369 PHE A O 1
ATOM 2931 N N . ASP A 1 370 ? 18.740 -5.810 6.518 1.00 45.44 370 ASP A N 1
ATOM 2932 C CA . ASP A 1 370 ? 17.582 -6.705 6.603 1.00 45.44 370 ASP A CA 1
ATOM 2933 C C . ASP A 1 370 ? 17.046 -6.891 8.039 1.00 45.44 370 ASP A C 1
ATOM 2935 O O . ASP A 1 370 ? 16.038 -7.572 8.235 1.00 45.44 370 ASP A O 1
ATOM 2939 N N . GLN A 1 371 ? 17.704 -6.327 9.065 1.00 49.28 371 GLN A N 1
ATOM 2940 C CA . GLN A 1 371 ? 17.261 -6.454 10.456 1.00 49.28 371 GLN A CA 1
ATOM 2941 C C . GLN A 1 371 ? 16.464 -5.233 10.932 1.00 49.28 371 GLN A C 1
ATOM 2943 O O . GLN A 1 371 ? 16.925 -4.095 10.877 1.00 49.28 371 GLN A O 1
ATOM 2948 N N . ILE A 1 372 ? 15.285 -5.518 11.497 1.00 48.47 372 ILE A N 1
ATOM 2949 C CA . ILE A 1 372 ? 14.242 -4.591 11.983 1.00 48.47 372 ILE A CA 1
ATOM 2950 C C . ILE A 1 372 ? 14.766 -3.497 12.946 1.00 48.47 372 ILE A C 1
ATOM 2952 O O . ILE A 1 372 ? 14.132 -2.464 13.134 1.00 48.47 372 ILE A O 1
ATOM 2956 N N . GLN A 1 373 ? 15.916 -3.717 13.584 1.00 52.91 373 GLN A N 1
ATOM 2957 C CA . GLN A 1 373 ? 16.308 -3.055 14.833 1.00 52.91 373 GLN A CA 1
ATOM 2958 C C . GLN A 1 373 ? 17.343 -1.926 14.670 1.00 52.91 373 GLN A C 1
ATOM 2960 O O . GLN A 1 373 ? 17.740 -1.328 15.667 1.00 52.91 373 GLN A O 1
ATOM 2965 N N . TYR A 1 374 ? 17.776 -1.604 13.443 1.00 59.78 374 TYR A N 1
ATOM 2966 C CA . TYR A 1 374 ? 18.940 -0.728 13.224 1.00 59.78 374 TYR A CA 1
ATOM 2967 C C . TYR A 1 374 ? 18.724 0.391 12.197 1.00 59.78 374 TYR A C 1
ATOM 2969 O O . TYR A 1 374 ? 19.635 0.707 11.427 1.00 59.78 374 TYR A O 1
ATOM 2977 N N . LYS A 1 375 ? 17.541 1.025 12.176 1.00 69.69 375 LYS A N 1
ATOM 2978 C CA . LYS A 1 375 ? 17.282 2.178 11.291 1.00 69.69 375 LYS A CA 1
ATOM 2979 C C . LYS A 1 375 ? 16.678 3.384 12.019 1.00 69.69 375 LYS A C 1
ATOM 2981 O O . LYS A 1 375 ? 15.767 3.199 12.827 1.00 69.69 375 LYS A O 1
ATOM 2986 N N . PRO A 1 376 ? 17.195 4.606 11.777 1.00 75.12 376 PRO A N 1
ATOM 2987 C CA . PRO A 1 376 ? 16.713 5.796 12.458 1.00 75.12 376 PRO A CA 1
ATOM 2988 C C . PRO A 1 376 ? 15.335 6.213 11.929 1.00 75.12 376 PRO A C 1
ATOM 2990 O O . PRO A 1 376 ? 15.046 6.098 10.740 1.00 75.12 376 PRO A O 1
ATOM 2993 N N . PHE A 1 377 ? 14.505 6.754 12.815 1.00 79.44 377 PHE A N 1
ATOM 2994 C CA . PHE A 1 377 ? 13.300 7.493 12.462 1.00 79.44 377 PHE A CA 1
ATOM 2995 C C . PHE A 1 377 ? 13.672 8.783 11.727 1.00 79.44 377 PHE A C 1
ATOM 2997 O O . PHE A 1 377 ? 14.559 9.538 12.140 1.00 79.44 377 PHE A O 1
ATOM 3004 N N . VAL A 1 378 ? 12.916 9.077 10.680 1.00 77.88 378 VAL A N 1
ATOM 3005 C CA . VAL A 1 378 ? 12.971 10.305 9.900 1.00 77.88 378 VAL A CA 1
ATOM 3006 C C . VAL A 1 378 ? 12.257 11.403 10.683 1.00 77.88 378 VAL A C 1
ATOM 3008 O O . VAL A 1 378 ? 11.032 11.420 10.798 1.00 77.88 378 VAL A O 1
ATOM 3011 N N . SER A 1 379 ? 13.030 12.327 11.243 1.00 75.00 379 SER A N 1
ATOM 3012 C CA . SER A 1 379 ? 12.515 13.480 11.992 1.00 75.00 379 SER A CA 1
ATOM 3013 C C . SER A 1 379 ? 12.331 14.733 11.129 1.00 75.00 379 SER A C 1
ATOM 3015 O O . SER A 1 379 ? 11.735 15.708 11.578 1.00 75.00 379 SER A O 1
ATOM 3017 N N . SER A 1 380 ? 12.830 14.724 9.889 1.00 70.88 380 SER A N 1
ATOM 3018 C CA . SER A 1 380 ? 12.680 15.817 8.924 1.00 70.88 380 SER A CA 1
ATOM 3019 C C . SER A 1 380 ? 12.771 15.300 7.487 1.00 70.88 380 SER A C 1
ATOM 3021 O O . SER A 1 380 ? 13.361 14.250 7.240 1.00 70.88 380 SER A O 1
ATOM 3023 N N . GLY A 1 381 ? 12.235 16.053 6.524 1.00 63.88 381 GLY A N 1
ATOM 3024 C CA . GLY A 1 381 ? 12.279 15.709 5.095 1.00 63.88 381 GLY A CA 1
ATOM 3025 C C . GLY A 1 381 ? 13.661 15.820 4.430 1.00 63.88 381 GLY A C 1
ATOM 3026 O O . GLY A 1 381 ? 13.747 15.836 3.210 1.00 63.88 381 GLY A O 1
ATOM 3027 N N . ASN A 1 382 ? 14.755 15.920 5.192 1.00 67.38 382 ASN A N 1
ATOM 3028 C CA . ASN A 1 382 ? 16.113 16.032 4.654 1.00 67.38 382 ASN A CA 1
ATOM 3029 C C . ASN A 1 382 ? 16.828 14.677 4.702 1.00 67.38 382 ASN A C 1
ATOM 3031 O O . ASN A 1 382 ? 17.727 14.459 5.512 1.00 67.38 382 ASN A O 1
ATOM 3035 N N . VAL A 1 383 ? 16.430 13.760 3.818 1.00 68.69 383 VAL A N 1
ATOM 3036 C CA . VAL A 1 383 ? 17.155 12.501 3.585 1.00 68.69 383 VAL A CA 1
ATOM 3037 C C . VAL A 1 383 ? 18.041 12.644 2.348 1.00 68.69 383 VAL A C 1
ATOM 3039 O O . VAL A 1 383 ? 17.620 13.196 1.330 1.00 68.69 383 VAL A O 1
ATOM 3042 N N . SER A 1 384 ? 19.284 12.166 2.433 1.00 69.94 384 SER A N 1
ATOM 3043 C CA . SER A 1 384 ? 20.236 12.252 1.325 1.00 69.94 384 SER A CA 1
ATOM 3044 C C . SER A 1 384 ? 19.856 11.293 0.192 1.00 69.94 384 SER A C 1
ATOM 3046 O O . SER A 1 384 ? 19.987 10.074 0.317 1.00 69.94 384 SER A O 1
ATOM 3048 N N . CYS A 1 385 ? 19.441 11.856 -0.946 1.00 66.50 385 CYS A N 1
ATOM 3049 C CA . CYS A 1 385 ? 19.070 11.086 -2.137 1.00 66.50 385 CYS A CA 1
ATOM 3050 C C . CYS A 1 385 ? 20.250 10.408 -2.835 1.00 66.50 385 CYS A C 1
ATOM 3052 O O . CYS A 1 385 ? 20.031 9.553 -3.687 1.00 66.50 385 CYS A O 1
ATOM 3054 N N . SER A 1 386 ? 21.490 10.765 -2.491 1.00 63.81 386 SER A N 1
ATOM 3055 C CA . SER A 1 386 ? 22.672 10.075 -3.011 1.00 63.81 386 SER A CA 1
ATOM 3056 C C . SER A 1 386 ? 22.923 8.746 -2.297 1.00 63.81 386 SER A C 1
ATOM 3058 O O . SER A 1 386 ? 23.358 7.793 -2.934 1.00 63.81 386 SER A O 1
ATOM 3060 N N . SER A 1 387 ? 22.621 8.662 -0.997 1.00 61.12 387 SER A N 1
ATOM 3061 C CA . SER A 1 387 ? 22.781 7.440 -0.198 1.00 61.12 387 SER A CA 1
ATOM 3062 C C . SER A 1 387 ? 21.509 6.596 -0.139 1.00 61.12 387 SER A C 1
ATOM 3064 O O . SER A 1 387 ? 21.600 5.375 -0.069 1.00 61.12 387 SER A O 1
ATOM 3066 N N . ILE A 1 388 ? 20.330 7.229 -0.177 1.00 62.09 388 ILE A N 1
ATOM 3067 C CA . ILE A 1 388 ? 19.022 6.559 -0.103 1.00 62.09 388 ILE A CA 1
ATOM 3068 C C . ILE A 1 388 ? 18.114 7.130 -1.208 1.00 62.09 388 ILE A C 1
ATOM 3070 O O . ILE A 1 388 ? 17.211 7.930 -0.947 1.00 62.09 388 ILE A O 1
ATOM 3074 N N . PRO A 1 389 ? 18.376 6.785 -2.483 1.00 57.59 389 PRO A N 1
ATOM 3075 C CA . PRO A 1 389 ? 17.629 7.341 -3.605 1.00 57.59 389 PRO A CA 1
ATOM 3076 C C . PRO A 1 389 ? 16.186 6.837 -3.577 1.00 57.59 389 PRO A C 1
ATOM 3078 O O . PRO A 1 389 ? 15.968 5.654 -3.304 1.00 57.59 389 PRO A O 1
ATOM 3081 N N . PHE A 1 390 ? 15.236 7.709 -3.924 1.00 59.16 390 PHE A N 1
ATOM 3082 C CA . PHE A 1 390 ? 13.785 7.448 -3.924 1.00 59.16 390 PHE A CA 1
ATOM 3083 C C . PHE A 1 390 ? 13.171 7.211 -2.532 1.00 59.16 390 PHE A C 1
ATOM 3085 O O . PHE A 1 390 ? 12.046 6.734 -2.415 1.00 59.16 390 PHE A O 1
ATOM 3092 N N . HIS A 1 391 ? 13.875 7.606 -1.464 1.00 69.25 391 HIS A N 1
ATOM 3093 C CA . HIS A 1 391 ? 13.294 7.662 -0.129 1.00 69.25 391 HIS A CA 1
ATOM 3094 C C . HIS A 1 391 ? 12.072 8.605 -0.107 1.00 69.25 391 HIS A C 1
ATOM 3096 O O . HIS A 1 391 ? 12.189 9.753 -0.559 1.00 69.25 391 HIS A O 1
ATOM 3102 N N . PRO A 1 392 ? 10.917 8.196 0.458 1.00 63.84 392 PRO A N 1
ATOM 3103 C CA . PRO A 1 392 ? 9.698 8.992 0.356 1.00 63.84 392 PRO A CA 1
ATOM 3104 C C . PRO A 1 392 ? 9.794 10.337 1.070 1.00 63.84 392 PRO A C 1
ATOM 3106 O O . PRO A 1 392 ? 9.127 11.277 0.674 1.00 63.84 392 PRO A O 1
ATOM 3109 N N . GLY A 1 393 ? 10.645 10.452 2.092 1.00 66.38 393 GLY A N 1
ATOM 3110 C CA . GLY A 1 393 ? 10.822 11.688 2.857 1.00 66.38 393 GLY A CA 1
ATOM 3111 C C . GLY A 1 393 ? 11.484 12.849 2.109 1.00 66.38 393 GLY A C 1
ATOM 3112 O O . GLY A 1 393 ? 11.405 13.963 2.609 1.00 66.38 393 GLY A O 1
ATOM 3113 N N . SER A 1 394 ? 12.137 12.621 0.962 1.00 69.19 394 SER A N 1
ATOM 3114 C CA . SER A 1 394 ? 12.863 13.693 0.250 1.00 69.19 394 SER A CA 1
ATOM 3115 C C . SER A 1 394 ? 13.027 13.485 -1.259 1.00 69.19 394 SER A C 1
ATOM 3117 O O . SER A 1 394 ? 13.117 14.455 -2.011 1.00 69.19 394 SER A O 1
ATOM 3119 N N . CYS A 1 395 ? 13.063 12.237 -1.727 1.00 68.12 395 CYS A N 1
ATOM 3120 C CA . CYS A 1 395 ? 13.511 11.908 -3.079 1.00 68.12 395 CYS A CA 1
ATOM 3121 C C . CYS A 1 395 ? 12.383 11.542 -4.041 1.00 68.12 395 CYS A C 1
ATOM 3123 O O . CYS A 1 395 ? 12.659 11.321 -5.208 1.00 68.12 395 CYS A O 1
ATOM 3125 N N . LEU A 1 396 ? 11.128 11.478 -3.587 1.00 67.88 396 LEU A N 1
ATOM 3126 C CA . LEU A 1 396 ? 9.972 11.243 -4.467 1.00 67.88 396 LEU A CA 1
ATOM 3127 C C . LEU A 1 396 ? 9.334 12.547 -4.977 1.00 67.88 396 LEU A C 1
ATOM 3129 O O . LEU A 1 396 ? 8.280 12.524 -5.606 1.00 67.88 396 LEU A O 1
ATOM 3133 N N . GLY A 1 397 ? 9.948 13.697 -4.674 1.00 66.12 397 GLY A N 1
ATOM 3134 C CA . GLY A 1 397 ? 9.473 15.012 -5.109 1.00 66.12 397 GLY A CA 1
ATOM 3135 C C . GLY A 1 397 ? 8.208 15.513 -4.397 1.00 66.12 397 GLY A C 1
ATOM 3136 O O . GLY A 1 397 ? 7.722 16.594 -4.707 1.00 66.12 397 GLY A O 1
ATOM 3137 N N . PHE A 1 398 ? 7.683 14.770 -3.426 1.00 70.81 398 PHE A N 1
ATOM 3138 C CA . PHE A 1 398 ? 6.610 15.207 -2.537 1.00 70.81 398 PHE A CA 1
ATOM 3139 C C . PHE A 1 398 ? 6.995 14.952 -1.081 1.00 70.81 398 PHE A C 1
ATOM 3141 O O . PHE A 1 398 ? 7.782 14.054 -0.790 1.00 70.81 398 PHE A O 1
ATOM 3148 N N . THR A 1 399 ? 6.414 15.728 -0.165 1.00 70.75 399 THR A N 1
ATOM 3149 C CA . THR A 1 399 ? 6.651 15.582 1.276 1.00 70.75 399 THR A CA 1
ATOM 3150 C C . THR A 1 399 ? 5.528 14.752 1.901 1.00 70.75 399 THR A C 1
ATOM 3152 O O . THR A 1 399 ? 4.392 15.232 1.964 1.00 70.75 399 THR A O 1
ATOM 3155 N N . PRO A 1 400 ? 5.790 13.513 2.353 1.00 72.00 400 PRO A N 1
ATOM 3156 C CA . PRO A 1 400 ? 4.823 12.730 3.108 1.00 72.00 400 PRO A CA 1
ATOM 3157 C C . PRO A 1 400 ? 4.760 13.203 4.565 1.00 72.00 400 PRO A C 1
ATOM 3159 O O . PRO A 1 400 ? 5.678 13.843 5.081 1.00 72.00 400 PRO A O 1
ATOM 3162 N N . GLU A 1 401 ? 3.687 12.834 5.257 1.00 77.75 401 GLU A N 1
ATOM 3163 C CA . GLU A 1 401 ? 3.602 12.997 6.707 1.00 77.75 401 GLU A CA 1
ATOM 3164 C C . GLU A 1 401 ? 4.613 12.059 7.390 1.00 77.75 401 GLU A C 1
ATOM 3166 O O . GLU A 1 401 ? 4.692 10.879 7.050 1.00 77.75 401 GLU A O 1
ATOM 3171 N N . LEU A 1 402 ? 5.421 12.580 8.320 1.00 79.00 402 LEU A N 1
ATOM 3172 C CA . LEU A 1 402 ? 6.588 11.866 8.846 1.00 79.00 402 LEU A CA 1
ATOM 3173 C C . LEU A 1 402 ? 6.232 10.703 9.777 1.00 79.00 402 LEU A C 1
ATOM 3175 O O . LEU A 1 402 ? 6.957 9.715 9.787 1.00 79.00 402 LEU A O 1
ATOM 3179 N N . ASN A 1 403 ? 5.136 10.759 10.536 1.00 78.69 403 ASN A N 1
ATOM 3180 C CA . ASN A 1 403 ? 4.716 9.625 11.368 1.00 78.69 403 ASN A CA 1
ATOM 3181 C C . ASN A 1 403 ? 4.262 8.452 10.498 1.00 78.69 403 ASN A C 1
ATOM 3183 O O . ASN A 1 403 ? 4.641 7.308 10.734 1.00 78.69 403 ASN A O 1
ATOM 3187 N N . SER A 1 404 ? 3.518 8.754 9.440 1.00 76.06 404 SER A N 1
ATOM 3188 C CA . SER A 1 404 ? 3.109 7.801 8.415 1.00 76.06 404 SER A CA 1
ATOM 3189 C C . SER A 1 404 ? 4.329 7.311 7.633 1.00 76.06 404 SER A C 1
ATOM 3191 O O . SER A 1 404 ? 4.482 6.131 7.330 1.00 76.06 404 SER A O 1
ATOM 3193 N N . LEU A 1 405 ? 5.284 8.190 7.351 1.00 73.75 405 LEU A N 1
ATOM 3194 C CA . LEU A 1 405 ? 6.532 7.765 6.748 1.00 73.75 405 LEU A CA 1
ATOM 3195 C C . LEU A 1 405 ? 7.297 6.819 7.664 1.00 73.75 405 LEU A C 1
ATOM 3197 O O . LEU A 1 405 ? 7.740 5.803 7.178 1.00 73.75 405 LEU A O 1
ATOM 3201 N N . ASN A 1 406 ? 7.452 7.107 8.950 1.00 75.31 406 ASN A N 1
ATOM 3202 C CA . ASN A 1 406 ? 8.221 6.266 9.866 1.00 75.31 406 ASN A CA 1
ATOM 3203 C C . ASN A 1 406 ? 7.555 4.915 10.112 1.00 75.31 406 ASN A C 1
ATOM 3205 O O . ASN A 1 406 ? 8.237 3.892 10.157 1.00 75.31 406 ASN A O 1
ATOM 3209 N N . TRP A 1 407 ? 6.225 4.903 10.177 1.00 72.19 407 TRP A N 1
ATOM 3210 C CA . TRP A 1 407 ? 5.454 3.673 10.266 1.00 72.19 407 TRP A CA 1
ATOM 3211 C C . TRP A 1 407 ? 5.636 2.774 9.039 1.00 72.19 407 TRP A C 1
ATOM 3213 O O . TRP A 1 407 ? 5.867 1.580 9.195 1.00 72.19 407 TRP A O 1
ATOM 3223 N N . MET A 1 408 ? 5.588 3.329 7.822 1.00 63.53 408 MET A N 1
ATOM 3224 C CA . MET A 1 408 ? 5.900 2.548 6.614 1.00 63.53 408 MET A CA 1
ATOM 3225 C C . MET A 1 408 ? 7.402 2.276 6.479 1.00 63.53 408 MET A C 1
ATOM 3227 O O . MET A 1 408 ? 7.813 1.209 6.051 1.00 63.53 408 MET A O 1
ATOM 3231 N N . GLY A 1 409 ? 8.224 3.270 6.791 1.00 53.84 409 GLY A N 1
ATOM 3232 C CA . GLY A 1 409 ? 9.514 3.573 6.167 1.00 53.84 409 GLY A CA 1
ATOM 3233 C C . GLY A 1 409 ? 10.748 3.180 6.957 1.00 53.84 409 GLY A C 1
ATOM 3234 O O . GLY A 1 409 ? 11.811 3.086 6.362 1.00 53.84 409 GLY A O 1
ATOM 3235 N N . ILE A 1 410 ? 10.613 2.809 8.229 1.00 51.66 410 ILE A N 1
ATOM 3236 C CA . ILE A 1 410 ? 11.635 1.972 8.884 1.00 51.66 410 ILE A CA 1
ATOM 3237 C C . ILE A 1 410 ? 11.645 0.564 8.266 1.00 51.66 410 ILE A C 1
ATOM 3239 O O . ILE A 1 410 ? 12.668 -0.113 8.278 1.00 51.66 410 ILE A O 1
ATOM 3243 N N . TYR A 1 411 ? 10.532 0.168 7.636 1.00 52.47 411 TYR A N 1
ATOM 3244 C CA . TYR A 1 411 ? 10.332 -1.116 6.964 1.00 52.47 411 TYR A CA 1
ATOM 3245 C C . TYR A 1 411 ? 10.282 -1.013 5.422 1.00 52.47 411 TYR A C 1
ATOM 3247 O O . TYR A 1 411 ? 10.141 -2.033 4.747 1.00 52.47 411 TYR A O 1
ATOM 3255 N N . ASN A 1 412 ? 10.408 0.192 4.835 1.00 45.97 412 ASN A N 1
ATOM 3256 C CA . ASN A 1 412 ? 10.220 0.436 3.390 1.00 45.97 412 ASN A CA 1
ATOM 3257 C C . ASN A 1 412 ? 11.502 0.736 2.597 1.00 45.97 412 ASN A C 1
ATOM 3259 O O . ASN A 1 412 ? 11.404 1.134 1.440 1.00 45.97 412 ASN A O 1
ATOM 3263 N N . GLU A 1 413 ? 12.708 0.488 3.122 1.00 47.41 413 GLU A N 1
ATOM 3264 C CA . GLU A 1 413 ? 13.939 0.530 2.298 1.00 47.41 413 GLU A CA 1
ATOM 3265 C C . GLU A 1 413 ? 14.097 -0.711 1.395 1.00 47.41 413 GLU A C 1
ATOM 3267 O O . GLU A 1 413 ? 15.188 -1.203 1.119 1.00 47.41 413 GLU A O 1
ATOM 3272 N N . GLY A 1 414 ? 12.973 -1.199 0.876 1.00 46.69 414 GLY A N 1
ATOM 3273 C CA . GLY A 1 414 ? 12.946 -2.055 -0.287 1.00 46.69 414 GLY A CA 1
ATOM 3274 C C . GLY A 1 414 ? 12.988 -3.548 -0.040 1.00 46.69 414 GLY A C 1
ATOM 3275 O O . GLY A 1 414 ? 13.411 -4.276 -0.934 1.00 46.69 414 GLY A O 1
ATOM 3276 N N . VAL A 1 415 ? 12.499 -4.056 1.092 1.00 48.31 415 VAL A N 1
ATOM 3277 C CA . VAL A 1 415 ? 12.068 -5.459 1.143 1.00 48.31 415 VAL A CA 1
ATOM 3278 C C . VAL A 1 415 ? 10.563 -5.520 0.935 1.00 48.31 415 VAL A C 1
ATOM 3280 O O . VAL A 1 415 ? 9.753 -5.435 1.854 1.00 48.31 415 VAL A O 1
ATOM 3283 N N . ALA A 1 416 ? 10.210 -5.733 -0.328 1.00 49.97 416 ALA A N 1
ATOM 3284 C CA . ALA A 1 416 ? 8.855 -5.896 -0.827 1.00 49.97 416 ALA A CA 1
ATOM 3285 C C . ALA A 1 416 ? 7.982 -6.918 -0.072 1.00 49.97 416 ALA A C 1
ATOM 3287 O O . ALA A 1 416 ? 6.786 -6.967 -0.319 1.00 49.97 416 ALA A O 1
ATOM 3288 N N . LEU A 1 417 ? 8.535 -7.766 0.790 1.00 50.28 417 LEU A N 1
ATOM 3289 C CA . LEU A 1 417 ? 7.771 -8.789 1.506 1.00 50.28 417 LEU A CA 1
ATOM 3290 C C . LEU A 1 417 ? 7.251 -8.319 2.875 1.00 50.28 417 LEU A C 1
ATOM 3292 O O . LEU A 1 417 ? 6.241 -8.832 3.351 1.00 50.28 417 LEU A O 1
ATOM 3296 N N . TRP A 1 418 ? 7.865 -7.307 3.490 1.00 51.03 418 TRP A N 1
ATOM 3297 C CA . TRP A 1 418 ? 7.488 -6.892 4.849 1.00 51.03 418 TRP A CA 1
ATOM 3298 C C . TRP A 1 418 ? 6.312 -5.916 4.836 1.00 51.03 418 TRP A C 1
ATOM 3300 O O . TRP A 1 418 ? 5.332 -6.120 5.546 1.00 51.03 418 TRP A O 1
ATOM 3310 N N . ASN A 1 419 ? 6.307 -4.967 3.895 1.00 48.44 419 ASN A N 1
ATOM 3311 C CA . ASN A 1 419 ? 5.136 -4.123 3.628 1.00 48.44 419 ASN A CA 1
ATOM 3312 C C . ASN A 1 419 ? 3.974 -4.880 2.964 1.00 48.44 419 ASN A C 1
ATOM 3314 O O . ASN A 1 419 ? 2.959 -4.275 2.658 1.00 48.44 419 ASN A O 1
ATOM 3318 N N . SER A 1 420 ? 4.090 -6.180 2.654 1.00 46.41 420 SER A N 1
ATOM 3319 C CA . SER A 1 420 ? 2.936 -6.969 2.176 1.00 46.41 420 SER A CA 1
ATOM 3320 C C . SER A 1 420 ? 2.125 -7.609 3.296 1.00 46.41 420 SER A C 1
ATOM 3322 O O . SER A 1 420 ? 0.945 -7.874 3.075 1.00 46.41 420 SER A O 1
ATOM 3324 N N . TRP A 1 421 ? 2.707 -7.825 4.482 1.00 48.19 421 TRP A N 1
ATOM 3325 C CA . TRP A 1 421 ? 1.989 -8.433 5.611 1.00 48.19 421 TRP A CA 1
ATOM 3326 C C . TRP A 1 421 ? 0.876 -7.518 6.135 1.00 48.19 421 TRP A C 1
ATOM 3328 O O . TRP A 1 421 ? -0.221 -7.985 6.427 1.00 48.19 421 TRP A O 1
ATOM 3338 N N . ALA A 1 422 ? 1.119 -6.205 6.163 1.00 48.88 422 ALA A N 1
ATOM 3339 C CA . ALA A 1 422 ? 0.118 -5.220 6.562 1.00 48.88 422 ALA A CA 1
ATOM 3340 C C . ALA A 1 422 ? -0.817 -4.776 5.417 1.00 48.88 422 ALA A C 1
ATOM 3342 O O . ALA A 1 422 ? -1.861 -4.210 5.702 1.00 48.88 422 ALA A O 1
ATOM 3343 N N . ASP A 1 423 ? -0.506 -5.030 4.139 1.00 52.75 423 ASP A N 1
ATOM 3344 C CA . ASP A 1 423 ? -1.210 -4.404 2.995 1.00 52.75 423 ASP A CA 1
ATOM 3345 C C . ASP A 1 423 ? -2.202 -5.320 2.265 1.00 52.75 423 ASP A C 1
ATOM 3347 O O . ASP A 1 423 ? -2.948 -4.892 1.378 1.00 52.75 423 ASP A O 1
ATOM 3351 N N . GLY A 1 424 ? -2.179 -6.615 2.585 1.00 48.47 424 GLY A N 1
ATOM 3352 C CA . GLY A 1 424 ? -2.732 -7.666 1.727 1.00 48.47 424 GLY A CA 1
ATOM 3353 C C . GLY A 1 424 ? -4.094 -8.236 2.118 1.00 48.47 424 GLY A C 1
ATOM 3354 O O . GLY A 1 424 ? -4.567 -9.143 1.440 1.00 48.47 424 GLY A O 1
ATOM 3355 N N . GLY A 1 425 ? -4.721 -7.760 3.195 1.00 48.88 425 GLY A N 1
ATOM 3356 C CA . GLY A 1 425 ? -5.863 -8.463 3.791 1.00 48.88 425 GLY A CA 1
ATOM 3357 C C . GLY A 1 425 ? -5.462 -9.639 4.689 1.00 48.88 425 GLY A C 1
ATOM 3358 O O . GLY A 1 425 ? -6.343 -10.327 5.189 1.00 48.88 425 GLY A O 1
ATOM 3359 N N . ASP A 1 426 ? -4.164 -9.810 4.964 1.00 54.44 426 ASP A N 1
ATOM 3360 C CA . ASP A 1 426 ? -3.643 -10.714 6.000 1.00 54.44 426 ASP A CA 1
ATOM 3361 C C . ASP A 1 426 ? -3.483 -10.010 7.366 1.00 54.44 426 ASP A C 1
ATOM 3363 O O . ASP A 1 426 ? -2.619 -10.306 8.192 1.00 54.44 426 ASP A O 1
ATOM 3367 N N . PHE A 1 427 ? -4.346 -9.017 7.602 1.00 54.16 427 PHE A N 1
ATOM 3368 C CA . PHE A 1 427 ? -4.358 -8.215 8.824 1.00 54.16 427 PHE A CA 1
ATOM 3369 C C . PHE A 1 427 ? -4.594 -9.067 10.068 1.00 54.16 427 PHE A C 1
ATOM 3371 O O . PHE A 1 427 ? -4.105 -8.738 11.141 1.00 54.16 427 PHE A O 1
ATOM 3378 N N . SER A 1 428 ? -5.327 -10.172 9.926 1.00 54.75 428 SER A N 1
ATOM 3379 C CA . SER A 1 428 ? -5.519 -11.131 11.005 1.00 54.75 428 SER A CA 1
ATOM 3380 C C . SER A 1 428 ? -4.189 -11.706 11.474 1.00 54.75 428 SER A C 1
ATOM 3382 O O . SER A 1 428 ? -3.930 -11.649 12.668 1.00 54.75 428 SER A O 1
ATOM 3384 N N . ASN A 1 429 ? -3.320 -12.196 10.580 1.00 55.38 429 ASN A N 1
ATOM 3385 C CA . ASN A 1 429 ? -2.020 -12.752 10.979 1.00 55.38 429 ASN A CA 1
ATOM 3386 C C . ASN A 1 429 ? -1.092 -11.681 11.561 1.00 55.38 429 ASN A C 1
ATOM 3388 O O . ASN A 1 429 ? -0.359 -11.940 12.519 1.00 55.38 429 ASN A O 1
ATOM 3392 N N . PHE A 1 430 ? -1.174 -10.461 11.028 1.00 56.41 430 PHE A N 1
ATOM 3393 C CA . PHE A 1 430 ? -0.503 -9.300 11.600 1.00 56.41 430 PHE A CA 1
ATOM 3394 C C . PHE A 1 430 ? -0.968 -9.027 13.042 1.00 56.41 430 PHE A C 1
ATOM 3396 O O . PHE A 1 430 ? -0.137 -8.955 13.940 1.00 56.41 430 PHE A O 1
ATOM 3403 N N . LEU A 1 431 ? -2.281 -8.966 13.295 1.00 57.59 431 LEU A N 1
ATOM 3404 C CA . LEU A 1 431 ? -2.838 -8.784 14.640 1.00 57.59 431 LEU A CA 1
ATOM 3405 C C . LEU A 1 431 ? -2.554 -9.970 15.574 1.00 57.59 431 LEU A C 1
ATOM 3407 O O . LEU A 1 431 ? -2.300 -9.754 16.757 1.00 57.59 431 LEU A O 1
ATOM 3411 N N . TYR A 1 432 ? -2.567 -11.207 15.062 1.00 54.12 432 TYR A N 1
ATOM 3412 C CA . TYR A 1 432 ? -2.208 -12.414 15.820 1.00 54.12 432 TYR A CA 1
ATOM 3413 C C . TYR A 1 432 ? -0.761 -12.368 16.324 1.00 54.12 432 TYR A C 1
ATOM 3415 O O . TYR A 1 432 ? -0.469 -12.929 17.377 1.00 54.12 432 TYR A O 1
ATOM 3423 N N . SER A 1 433 ? 0.127 -11.673 15.610 1.00 55.12 433 SER A N 1
ATOM 3424 C CA . SER A 1 433 ? 1.521 -11.453 16.017 1.00 55.12 433 SER A CA 1
ATOM 3425 C C . SER A 1 433 ? 1.685 -10.301 17.024 1.00 55.12 433 SER A C 1
ATOM 3427 O O . SER A 1 433 ? 2.800 -10.015 17.459 1.00 55.12 433 SER A O 1
ATOM 3429 N N . GLY A 1 434 ? 0.578 -9.667 17.425 1.00 59.91 434 GLY A N 1
ATOM 3430 C CA . GLY A 1 434 ? 0.539 -8.492 18.288 1.00 59.91 434 GLY A CA 1
ATOM 3431 C C . GLY A 1 434 ? 0.559 -7.176 17.507 1.00 59.91 434 GLY A C 1
ATOM 3432 O O . GLY A 1 434 ? 1.025 -7.097 16.372 1.00 59.91 434 GLY A O 1
ATOM 3433 N N . LEU A 1 435 ? 0.049 -6.109 18.130 1.00 68.56 435 LEU A N 1
ATOM 3434 C CA . LEU A 1 435 ? 0.186 -4.757 17.588 1.00 68.56 435 LEU A CA 1
ATOM 3435 C C . LEU A 1 435 ? 1.671 -4.372 17.528 1.00 68.56 435 LEU A C 1
ATOM 3437 O O . LEU A 1 435 ? 2.429 -4.644 18.462 1.00 68.56 435 LEU A O 1
ATOM 3441 N N . VAL A 1 436 ? 2.087 -3.725 16.435 1.00 69.50 436 VAL A N 1
ATOM 3442 C CA . VAL A 1 436 ? 3.489 -3.321 16.240 1.00 69.50 436 VAL A CA 1
ATOM 3443 C C . VAL A 1 436 ? 3.938 -2.448 17.396 1.00 69.50 436 VAL A C 1
ATOM 3445 O O . VAL A 1 436 ? 3.294 -1.451 17.729 1.00 69.50 436 VAL A O 1
ATOM 3448 N N . ARG A 1 437 ? 5.092 -2.805 17.949 1.00 75.56 437 ARG A N 1
ATOM 3449 C CA . ARG A 1 437 ? 5.781 -2.050 18.982 1.00 75.56 437 ARG A CA 1
ATOM 3450 C C . ARG A 1 437 ? 7.275 -2.059 18.698 1.00 75.56 437 ARG A C 1
ATOM 3452 O O . ARG A 1 437 ? 7.907 -3.110 18.701 1.00 75.56 437 ARG A O 1
ATOM 3459 N N . LEU A 1 438 ? 7.840 -0.874 18.526 1.00 78.56 438 LEU A N 1
ATOM 3460 C CA . LEU A 1 438 ? 9.276 -0.641 18.605 1.00 78.56 438 LEU A CA 1
ATOM 3461 C C . LEU A 1 438 ? 9.600 -0.168 20.018 1.00 78.56 438 LEU A C 1
ATOM 3463 O O . LEU A 1 438 ? 8.889 0.680 20.552 1.00 78.56 438 LEU A O 1
ATOM 3467 N N . THR A 1 439 ? 10.635 -0.736 20.636 1.00 80.88 439 THR A N 1
ATOM 3468 C CA . THR A 1 439 ? 11.060 -0.379 21.997 1.00 80.88 439 THR A CA 1
ATOM 3469 C C . THR A 1 439 ? 12.544 -0.048 21.982 1.00 80.88 439 THR A C 1
ATOM 3471 O O . THR A 1 439 ? 13.357 -0.883 21.598 1.00 80.88 439 THR A O 1
ATOM 3474 N N . ALA A 1 440 ? 12.885 1.177 22.365 1.00 81.75 440 ALA A N 1
ATOM 3475 C CA . ALA A 1 440 ? 14.257 1.630 22.515 1.00 81.75 440 ALA A CA 1
ATOM 3476 C C . ALA A 1 440 ? 14.904 0.991 23.762 1.00 81.75 440 ALA A C 1
ATOM 3478 O O . ALA A 1 440 ? 14.182 0.551 24.662 1.00 81.75 440 ALA A O 1
ATOM 3479 N N . PRO A 1 441 ? 16.245 0.965 23.875 1.00 81.31 441 PRO A N 1
ATOM 3480 C CA . PRO A 1 441 ? 16.930 0.369 25.026 1.00 81.31 441 PRO A CA 1
ATOM 3481 C C . PRO A 1 441 ? 16.529 0.962 26.383 1.00 81.31 441 PRO A C 1
ATOM 3483 O O . PRO A 1 441 ? 16.587 0.266 27.391 1.00 81.31 441 PRO A O 1
ATOM 3486 N N . SER A 1 442 ? 16.091 2.226 26.421 1.00 86.12 442 SER A N 1
ATOM 3487 C CA . SER A 1 442 ? 15.575 2.860 27.642 1.00 86.12 442 SER A CA 1
ATOM 3488 C C . SER A 1 442 ? 14.190 2.354 28.078 1.00 86.12 442 SER A C 1
ATOM 3490 O O . SER A 1 442 ? 13.688 2.766 29.121 1.00 86.12 442 SER A O 1
ATOM 3492 N N . GLY A 1 443 ? 13.543 1.499 27.279 1.00 84.38 443 GLY A N 1
ATOM 3493 C CA . GLY A 1 443 ? 12.182 1.008 27.499 1.00 84.38 443 GLY A CA 1
ATOM 3494 C C . GLY A 1 443 ? 11.085 1.869 26.865 1.00 84.38 443 GLY A C 1
ATOM 3495 O O . GLY A 1 443 ? 9.935 1.427 26.811 1.00 84.38 443 GLY A O 1
ATOM 3496 N N . LYS A 1 444 ? 11.422 3.056 26.336 1.00 88.25 444 LYS A N 1
ATOM 3497 C CA . LYS A 1 444 ? 10.497 3.897 25.559 1.00 88.25 444 LYS A CA 1
ATOM 3498 C C . LYS A 1 444 ? 10.050 3.193 24.290 1.00 88.25 444 LYS A C 1
ATOM 3500 O O . LYS A 1 444 ? 10.797 2.413 23.709 1.00 88.25 444 LYS A O 1
ATOM 3505 N N . SER A 1 445 ? 8.864 3.520 23.804 1.00 87.19 445 SER A N 1
ATOM 3506 C CA . SER A 1 445 ? 8.237 2.811 22.703 1.00 87.19 445 SER A CA 1
ATOM 3507 C C . SER A 1 445 ? 7.474 3.694 21.722 1.00 87.19 445 SER A C 1
ATOM 3509 O O . SER A 1 445 ? 6.950 4.753 22.061 1.00 87.19 445 SER A O 1
ATOM 3511 N N . TYR A 1 446 ? 7.400 3.198 20.491 1.00 85.75 446 TYR A N 1
ATOM 3512 C CA . TYR A 1 446 ? 6.543 3.676 19.414 1.00 85.75 446 TYR A CA 1
ATOM 3513 C C . TYR A 1 446 ? 5.687 2.499 18.967 1.00 85.75 446 TYR A C 1
ATOM 3515 O O . TYR A 1 446 ? 6.218 1.479 18.513 1.00 85.75 446 TYR A O 1
ATOM 3523 N N . ARG A 1 447 ? 4.376 2.584 19.189 1.00 81.75 447 ARG A N 1
ATOM 3524 C CA . ARG A 1 447 ? 3.497 1.416 19.107 1.00 81.75 447 ARG A CA 1
ATOM 3525 C C . ARG A 1 447 ? 2.087 1.758 18.666 1.00 81.75 447 ARG A C 1
ATOM 3527 O O . ARG A 1 447 ? 1.582 2.844 18.941 1.00 81.75 447 ARG A O 1
ATOM 3534 N N . LEU A 1 448 ? 1.429 0.786 18.047 1.00 80.00 448 LEU A N 1
ATOM 3535 C CA . LEU A 1 448 ? -0.026 0.760 18.048 1.00 80.00 448 LEU A CA 1
ATOM 3536 C C . LEU A 1 448 ? -0.503 0.179 19.372 1.00 80.00 448 LEU A C 1
ATOM 3538 O O . LEU A 1 448 ? 0.041 -0.806 19.866 1.00 80.00 448 LEU A O 1
ATOM 3542 N N . GLU A 1 449 ? -1.541 0.777 19.930 1.00 76.56 449 GLU A N 1
ATOM 3543 C CA . GLU A 1 449 ? -2.209 0.248 21.110 1.00 76.56 449 GLU A CA 1
ATOM 3544 C C . GLU A 1 449 ? -3.720 0.299 20.937 1.00 76.56 449 GLU A C 1
ATOM 3546 O O . GLU A 1 449 ? -4.258 1.126 20.190 1.00 76.56 449 GLU A O 1
ATOM 3551 N N . SER A 1 450 ? -4.389 -0.617 21.632 1.00 74.62 450 SER A N 1
ATOM 3552 C CA . SER A 1 450 ? -5.836 -0.598 21.763 1.00 74.62 450 SER A CA 1
ATOM 3553 C C . SER A 1 450 ? -6.262 0.659 22.518 1.00 74.62 450 SER A C 1
ATOM 3555 O O . SER A 1 450 ? -5.651 1.045 23.512 1.00 74.62 450 SER A O 1
ATOM 3557 N N . THR A 1 451 ? -7.322 1.301 22.049 1.00 68.44 451 THR A N 1
ATOM 3558 C CA . THR A 1 451 ? -8.010 2.372 22.787 1.00 68.44 451 THR A CA 1
ATOM 3559 C C . THR A 1 451 ? -8.923 1.829 23.878 1.00 68.44 451 THR A C 1
ATOM 3561 O O . THR A 1 451 ? -9.256 2.569 24.804 1.00 68.44 451 THR A O 1
ATOM 3564 N N . ASN A 1 452 ? -9.330 0.558 23.778 1.00 64.50 452 ASN A N 1
ATOM 3565 C CA . ASN A 1 452 ? -10.013 -0.111 24.870 1.00 64.50 452 ASN A CA 1
ATOM 3566 C C . ASN A 1 452 ? -9.024 -0.195 26.021 1.00 64.50 452 ASN A C 1
ATOM 3568 O O . ASN A 1 452 ? -7.949 -0.777 25.873 1.00 64.50 452 ASN A O 1
ATOM 3572 N N . THR A 1 453 ? -9.390 0.408 27.148 1.00 55.94 453 THR A N 1
ATOM 3573 C CA . THR A 1 453 ? -8.696 0.176 28.406 1.00 55.94 453 THR A CA 1
ATOM 3574 C C . THR A 1 453 ? -8.718 -1.320 28.658 1.00 55.94 453 THR A C 1
ATOM 3576 O O . THR A 1 453 ? -9.800 -1.918 28.614 1.00 55.94 453 THR A O 1
ATOM 3579 N N . ASP A 1 454 ? -7.549 -1.909 28.912 1.00 50.41 454 ASP A N 1
ATOM 3580 C CA . ASP A 1 454 ? -7.485 -3.265 29.441 1.00 50.41 454 ASP A CA 1
ATOM 3581 C C . ASP A 1 454 ? -8.498 -3.375 30.578 1.00 50.41 454 ASP A C 1
ATOM 3583 O O . ASP A 1 454 ? -8.674 -2.436 31.367 1.00 50.41 454 ASP A O 1
ATOM 3587 N N . PHE A 1 455 ? -9.212 -4.498 30.637 1.00 46.62 455 PHE A N 1
ATOM 3588 C CA . PHE A 1 455 ? -10.043 -4.763 31.798 1.00 46.62 455 PHE A CA 1
ATOM 3589 C C . PHE A 1 455 ? -9.126 -4.626 33.016 1.00 46.62 455 PHE A C 1
ATOM 3591 O O . PHE A 1 455 ? -8.066 -5.261 33.037 1.00 46.62 455 PHE A O 1
ATOM 3598 N N . PRO A 1 456 ? -9.464 -3.778 34.001 1.00 45.06 456 PRO A N 1
ATOM 3599 C CA . PRO A 1 456 ? -8.696 -3.741 35.222 1.00 45.06 456 PRO A CA 1
ATOM 3600 C C . PRO A 1 456 ? -8.825 -5.130 35.843 1.00 45.06 456 PRO A C 1
ATOM 3602 O O . PRO A 1 456 ? -9.835 -5.463 36.459 1.00 45.06 456 PRO A O 1
ATOM 3605 N N . ILE A 1 457 ? -7.806 -5.969 35.658 1.00 45.09 457 ILE A N 1
ATOM 3606 C CA . ILE A 1 457 ? -7.551 -7.051 36.592 1.00 45.09 457 ILE A CA 1
ATOM 3607 C C . ILE A 1 457 ? -7.216 -6.293 37.858 1.00 45.09 457 ILE A C 1
ATOM 3609 O O . ILE A 1 457 ? -6.145 -5.695 37.946 1.00 45.09 457 ILE A O 1
ATOM 3613 N N . SER A 1 458 ? -8.169 -6.202 38.783 1.00 44.84 458 SER A N 1
ATOM 3614 C CA . SER A 1 458 ? -7.937 -5.551 40.060 1.00 44.84 458 SER A CA 1
ATOM 3615 C C . SER A 1 458 ? -6.843 -6.330 40.793 1.00 44.84 458 SER A C 1
ATOM 3617 O O . SER A 1 458 ? -7.115 -7.238 41.573 1.00 44.84 458 SER A O 1
ATOM 3619 N N . ALA A 1 459 ? -5.583 -5.989 40.553 1.00 45.19 459 ALA A N 1
ATOM 3620 C CA . ALA A 1 459 ? -4.628 -5.964 41.632 1.00 45.19 459 ALA A CA 1
ATOM 3621 C C . ALA A 1 459 ? -5.093 -4.787 42.480 1.00 45.19 459 ALA A C 1
ATOM 3623 O O . ALA A 1 459 ? -4.828 -3.631 42.154 1.00 45.19 459 ALA A O 1
ATOM 3624 N N . ASP A 1 460 ? -5.929 -5.078 43.472 1.00 46.66 460 ASP A N 1
ATOM 3625 C CA . ASP A 1 460 ? -6.336 -4.096 44.459 1.00 46.66 460 ASP A CA 1
ATOM 3626 C C . ASP A 1 460 ? -5.058 -3.655 45.185 1.00 46.66 460 ASP A C 1
ATOM 3628 O O . ASP A 1 460 ? -4.595 -4.284 46.128 1.00 46.66 460 ASP A O 1
ATOM 3632 N N . VAL A 1 461 ? -4.410 -2.612 44.661 1.00 49.84 461 VAL A N 1
ATOM 3633 C CA . VAL A 1 461 ? -3.211 -1.981 45.234 1.00 49.84 461 VAL A CA 1
ATOM 3634 C C . VAL A 1 461 ? -3.512 -1.341 46.592 1.00 49.84 461 VAL A C 1
ATOM 3636 O O . VAL A 1 461 ? -2.586 -0.959 47.300 1.00 49.84 461 VAL A O 1
ATOM 3639 N N . ASN A 1 462 ? -4.795 -1.279 46.970 1.00 51.84 462 ASN A N 1
ATOM 3640 C CA . ASN A 1 462 ? -5.275 -0.908 48.292 1.00 51.84 462 ASN A CA 1
ATOM 3641 C C . ASN A 1 462 ? -5.780 -2.111 49.102 1.00 51.84 462 ASN A C 1
ATOM 3643 O O . ASN A 1 462 ? -6.308 -1.887 50.193 1.00 51.84 462 ASN A O 1
ATOM 3647 N N . ALA A 1 463 ? -5.628 -3.356 48.623 1.00 55.50 463 ALA A N 1
ATOM 3648 C CA . ALA A 1 463 ? -5.937 -4.535 49.421 1.00 55.50 463 ALA A CA 1
ATOM 3649 C C . ALA A 1 463 ? -5.071 -4.462 50.682 1.00 55.50 463 ALA A C 1
ATOM 3651 O O . ALA A 1 463 ? -3.842 -4.559 50.587 1.00 55.50 463 ALA A O 1
ATOM 3652 N N . PRO A 1 464 ? -5.671 -4.247 51.864 1.00 60.50 464 PRO A N 1
ATOM 3653 C CA . PRO A 1 464 ? -4.884 -4.121 53.073 1.00 60.50 464 PRO A CA 1
ATOM 3654 C C . PRO A 1 464 ? -4.152 -5.444 53.290 1.00 60.50 464 PRO A C 1
ATOM 3656 O O . PRO A 1 464 ? -4.753 -6.510 53.121 1.00 60.50 464 PRO A O 1
ATOM 3659 N N . SER A 1 465 ? -2.871 -5.386 53.658 1.00 66.06 465 SER A N 1
ATOM 3660 C CA . SER A 1 465 ? -2.106 -6.594 53.957 1.00 66.06 465 SER A CA 1
ATOM 3661 C C . SER A 1 465 ? -2.848 -7.430 55.003 1.00 66.06 465 SER A C 1
ATOM 3663 O O . SER A 1 465 ? -3.277 -6.917 56.043 1.00 66.06 465 SER A O 1
ATOM 3665 N N . LEU A 1 466 ? -3.040 -8.712 54.688 1.00 77.62 466 LEU A N 1
ATOM 3666 C CA . LEU A 1 466 ? -3.521 -9.711 55.632 1.00 77.62 466 LEU A CA 1
ATOM 3667 C C . LEU A 1 466 ? -2.302 -10.305 56.316 1.00 77.62 466 LEU A C 1
ATOM 3669 O O . LEU A 1 466 ? -1.471 -10.919 55.650 1.00 77.62 466 LEU A O 1
ATOM 3673 N N . ASP A 1 467 ? -2.180 -10.100 57.621 1.00 74.94 467 ASP A N 1
ATOM 3674 C CA . ASP A 1 467 ? -0.955 -10.464 58.323 1.00 74.94 467 ASP A CA 1
ATOM 3675 C C . ASP A 1 467 ? -1.209 -10.972 59.749 1.00 74.94 467 ASP A C 1
ATOM 3677 O O . ASP A 1 467 ? -2.260 -10.724 60.351 1.00 74.94 467 ASP A O 1
ATOM 3681 N N . HIS A 1 468 ? -0.221 -11.699 60.275 1.00 82.38 468 HIS A N 1
ATOM 3682 C CA . HIS A 1 468 ? -0.142 -12.196 61.647 1.00 82.38 468 HIS A CA 1
ATOM 3683 C C . HIS A 1 468 ? -1.409 -12.924 62.134 1.00 82.38 468 HIS A C 1
ATOM 3685 O O . HIS A 1 468 ? -1.989 -12.474 63.113 1.00 82.38 468 HIS A O 1
ATOM 3691 N N . PRO A 1 469 ? -1.896 -14.022 61.525 1.00 87.25 469 PRO A N 1
ATOM 3692 C CA . PRO A 1 469 ? -3.062 -14.737 62.048 1.00 87.25 469 PRO A CA 1
ATOM 3693 C C . PRO A 1 469 ? -2.769 -15.405 63.405 1.00 87.25 469 PRO A C 1
ATOM 3695 O O . PRO A 1 469 ? -1.743 -16.060 63.583 1.00 87.25 469 PRO A O 1
ATOM 3698 N N . SER A 1 470 ? -3.695 -15.290 64.357 1.00 89.38 470 SER A N 1
ATOM 3699 C CA . SER A 1 470 ? -3.643 -15.944 65.668 1.00 89.38 470 SER A CA 1
ATOM 3700 C C . SER A 1 470 ? -4.949 -16.678 65.957 1.00 89.38 470 SER A C 1
ATOM 3702 O O . SER A 1 470 ? -6.032 -16.178 65.662 1.00 89.38 470 SER A O 1
ATOM 3704 N N . VAL A 1 471 ? -4.864 -17.875 66.536 1.00 91.75 471 VAL A N 1
ATOM 3705 C CA . VAL A 1 471 ? -6.036 -18.709 66.831 1.00 91.75 471 VAL A CA 1
ATOM 3706 C C . VAL A 1 471 ? -6.046 -19.082 68.304 1.00 91.75 471 VAL A C 1
ATOM 3708 O O . VAL A 1 471 ? -5.049 -19.565 68.840 1.00 91.75 471 VAL A O 1
ATOM 3711 N N . VAL A 1 472 ? -7.195 -18.895 68.951 1.00 92.62 472 VAL A N 1
ATOM 3712 C CA . VAL A 1 472 ? -7.467 -19.403 70.300 1.00 92.62 472 VAL A CA 1
ATOM 3713 C C . VAL A 1 472 ? -8.768 -20.184 70.317 1.00 92.62 472 VAL A C 1
ATOM 3715 O O . VAL A 1 472 ? -9.678 -19.900 69.543 1.00 92.62 472 VAL A O 1
ATOM 3718 N N . ASN A 1 473 ? -8.881 -21.164 71.204 1.00 92.12 473 ASN A N 1
ATOM 3719 C CA . ASN A 1 473 ? -10.028 -22.060 71.249 1.00 92.12 473 ASN A CA 1
ATOM 3720 C C . ASN A 1 473 ? -10.537 -22.320 72.667 1.00 92.12 473 ASN A C 1
ATOM 3722 O O . ASN A 1 473 ? -9.806 -22.218 73.653 1.00 92.12 473 ASN A O 1
ATOM 3726 N N . HIS A 1 474 ? -11.813 -22.687 72.750 1.00 91.62 474 HIS A N 1
ATOM 3727 C CA . HIS A 1 474 ? -12.440 -23.220 73.951 1.00 91.62 474 HIS A CA 1
ATOM 3728 C C . HIS A 1 474 ? -13.581 -24.169 73.562 1.00 91.62 474 HIS A C 1
ATOM 3730 O O . HIS A 1 474 ? -14.560 -23.751 72.943 1.00 91.62 474 HIS A O 1
ATOM 3736 N N . GLY A 1 475 ? -13.471 -25.445 73.939 1.00 90.06 475 GLY A N 1
ATOM 3737 C CA . GLY A 1 475 ? -14.394 -26.478 73.460 1.00 90.06 475 GLY A CA 1
ATOM 3738 C C . GLY A 1 475 ? -14.285 -26.656 71.942 1.00 90.06 475 GLY A C 1
ATOM 3739 O O . GLY A 1 475 ? -13.177 -26.700 71.414 1.00 90.06 475 GLY A O 1
ATOM 3740 N N . ASP A 1 476 ? -15.426 -26.727 71.251 1.00 92.38 476 ASP A N 1
ATOM 3741 C CA . ASP A 1 476 ? -15.507 -26.891 69.787 1.00 92.38 476 ASP A CA 1
ATOM 3742 C C . ASP A 1 476 ? -15.499 -25.556 69.009 1.00 92.38 476 ASP A C 1
ATOM 3744 O O . ASP A 1 476 ? -15.731 -25.524 67.803 1.00 92.38 476 ASP A O 1
ATOM 3748 N N . VAL A 1 477 ? -15.245 -24.431 69.685 1.00 92.69 477 VAL A N 1
ATOM 3749 C CA . VAL A 1 477 ? -15.231 -23.094 69.072 1.00 92.69 477 VAL A CA 1
ATOM 3750 C C . VAL A 1 477 ? -13.813 -22.529 69.081 1.00 92.69 477 VAL A C 1
ATOM 3752 O O . VAL A 1 477 ? -13.166 -22.450 70.130 1.00 92.69 477 VAL A O 1
ATOM 3755 N N . ALA A 1 478 ? -13.346 -22.093 67.913 1.00 93.62 478 ALA A N 1
ATOM 3756 C CA . ALA A 1 478 ? -12.114 -21.338 67.726 1.00 93.62 478 ALA A CA 1
ATOM 3757 C C . ALA A 1 478 ? -12.423 -19.895 67.310 1.00 93.62 478 ALA A C 1
ATOM 3759 O O . ALA A 1 478 ? -13.308 -19.649 66.495 1.00 93.62 478 ALA A O 1
ATOM 3760 N N . LEU A 1 479 ? -11.672 -18.938 67.847 1.00 94.19 479 LEU A N 1
ATOM 3761 C CA . LEU A 1 479 ? -11.606 -17.565 67.364 1.00 94.19 479 LEU A CA 1
ATOM 3762 C C . LEU A 1 479 ? -10.298 -17.401 66.593 1.00 94.19 479 LEU A C 1
ATOM 3764 O O . LEU A 1 479 ? -9.217 -17.523 67.172 1.00 94.19 479 LEU A O 1
ATOM 3768 N N . THR A 1 480 ? -10.409 -17.111 65.303 1.00 93.25 480 THR A N 1
ATOM 3769 C CA . THR A 1 480 ? -9.287 -16.682 64.468 1.00 93.25 480 THR A CA 1
ATOM 3770 C C . THR A 1 480 ? -9.276 -15.164 64.435 1.00 93.25 480 THR A C 1
ATOM 3772 O O . THR A 1 480 ? -10.294 -14.552 64.121 1.00 93.25 480 THR A O 1
ATOM 3775 N N . VAL A 1 481 ? -8.135 -14.570 64.756 1.00 92.81 481 VAL A N 1
ATOM 3776 C CA . VAL A 1 481 ? -7.882 -13.134 64.658 1.00 92.81 481 VAL A CA 1
ATOM 3777 C C . VAL A 1 481 ? -6.793 -12.919 63.617 1.00 92.81 481 VAL A C 1
ATOM 3779 O O . VAL A 1 481 ? -5.868 -13.722 63.532 1.00 92.81 481 VAL A O 1
ATOM 3782 N N . TRP A 1 482 ? -6.906 -11.881 62.799 1.00 91.62 482 TRP A N 1
ATOM 3783 C CA . TRP A 1 482 ? -5.850 -11.454 61.882 1.00 91.62 482 TRP A CA 1
ATOM 3784 C C . TRP A 1 482 ? -5.877 -9.940 61.712 1.00 91.62 482 TRP A C 1
ATOM 3786 O O . TRP A 1 482 ? -6.872 -9.282 62.027 1.00 91.62 482 TRP A O 1
ATOM 3796 N N . LYS A 1 483 ? -4.778 -9.384 61.208 1.00 87.94 483 LYS A N 1
ATOM 3797 C CA . LYS A 1 483 ? -4.658 -7.959 60.913 1.00 87.94 483 LYS A CA 1
ATOM 3798 C C . LYS A 1 483 ? -5.010 -7.705 59.447 1.00 87.94 483 LYS A C 1
ATOM 3800 O O . LYS A 1 483 ? -4.549 -8.433 58.573 1.00 87.94 483 LYS A O 1
ATOM 3805 N N . GLN A 1 484 ? -5.832 -6.689 59.198 1.00 86.69 484 GLN A N 1
ATOM 3806 C CA . GLN A 1 484 ? -6.150 -6.145 57.879 1.00 86.69 484 GLN A CA 1
ATOM 3807 C C . GLN A 1 484 ? -5.847 -4.638 57.910 1.00 86.69 484 GLN A C 1
ATOM 3809 O O . GLN A 1 484 ? -6.636 -3.841 58.426 1.00 86.69 484 GLN A O 1
ATOM 3814 N N . GLY A 1 485 ? -4.664 -4.240 57.428 1.00 84.69 485 GLY A N 1
ATOM 3815 C CA . GLY A 1 485 ? -4.162 -2.873 57.618 1.00 84.69 485 GLY A CA 1
ATOM 3816 C C . GLY A 1 485 ? -3.949 -2.561 59.106 1.00 84.69 485 GLY A C 1
ATOM 3817 O O . GLY A 1 485 ? -3.124 -3.197 59.749 1.00 84.69 485 GLY A O 1
ATOM 3818 N N . THR A 1 486 ? -4.698 -1.613 59.674 1.00 86.19 486 THR A N 1
ATOM 3819 C CA . THR A 1 486 ? -4.682 -1.287 61.119 1.00 86.19 486 THR A CA 1
ATOM 3820 C C . THR A 1 486 ? -5.874 -1.864 61.893 1.00 86.19 486 THR A C 1
ATOM 3822 O O . THR A 1 486 ? -6.021 -1.612 63.090 1.00 86.19 486 THR A O 1
ATOM 3825 N N . THR A 1 487 ? -6.743 -2.639 61.238 1.00 88.62 487 THR A N 1
ATOM 3826 C CA . THR A 1 487 ? -7.922 -3.248 61.871 1.00 88.62 487 THR A CA 1
ATOM 3827 C C . THR A 1 487 ? -7.632 -4.702 62.232 1.00 88.62 487 THR A C 1
ATOM 3829 O O . THR A 1 487 ? -7.130 -5.465 61.408 1.00 88.62 487 THR A O 1
ATOM 3832 N N . LEU A 1 488 ? -7.958 -5.099 63.459 1.00 90.94 488 LEU A N 1
ATOM 3833 C CA . LEU A 1 488 ? -7.979 -6.491 63.887 1.00 90.94 488 LEU A CA 1
ATOM 3834 C C . LEU A 1 488 ? -9.352 -7.077 63.582 1.00 90.94 488 LEU A C 1
ATOM 3836 O O . LEU A 1 488 ? -10.371 -6.585 64.071 1.00 90.94 488 LEU A O 1
ATOM 3840 N N . ILE A 1 489 ? -9.368 -8.138 62.784 1.00 93.50 489 ILE A N 1
ATOM 3841 C CA . ILE A 1 489 ? -10.577 -8.837 62.367 1.00 93.50 489 ILE A CA 1
ATOM 3842 C C . ILE A 1 489 ? -10.646 -10.176 63.090 1.00 93.50 489 ILE A C 1
ATOM 3844 O O . ILE A 1 489 ? -9.677 -10.931 63.101 1.00 93.50 489 ILE A O 1
ATOM 3848 N N . GLY A 1 490 ? -11.796 -10.469 63.691 1.00 93.06 490 GLY A N 1
ATOM 3849 C CA . GLY A 1 490 ? -12.099 -11.735 64.345 1.00 93.06 490 GLY A CA 1
ATOM 3850 C C . GLY A 1 490 ? -13.125 -12.539 63.563 1.00 93.06 490 GLY A C 1
ATOM 3851 O O . GLY A 1 490 ? -14.059 -11.979 62.995 1.00 93.06 490 GLY A O 1
ATOM 3852 N N . ARG A 1 491 ? -12.995 -13.866 63.562 1.00 94.25 491 ARG A N 1
ATOM 3853 C CA . ARG A 1 491 ? -14.034 -14.782 63.077 1.00 94.25 491 ARG A CA 1
ATOM 3854 C C . ARG A 1 491 ? -14.094 -16.034 63.936 1.00 94.25 491 ARG A C 1
ATOM 3856 O O . ARG A 1 491 ? -13.068 -16.655 64.210 1.00 94.25 491 ARG A O 1
ATOM 3863 N N . TYR A 1 492 ? -15.306 -16.419 64.323 1.00 93.81 492 TYR A N 1
ATOM 3864 C CA . TYR A 1 492 ? -15.542 -17.689 65.000 1.00 93.81 492 TYR A CA 1
ATOM 3865 C C . TYR A 1 492 ? -15.676 -18.825 63.990 1.00 93.81 492 TYR A C 1
ATOM 3867 O O . TYR A 1 492 ? -16.415 -18.711 63.012 1.00 93.81 492 TYR A O 1
ATOM 3875 N N . ASN A 1 493 ? -14.996 -19.931 64.265 1.00 92.44 493 ASN A N 1
ATOM 3876 C CA . ASN A 1 493 ? -15.031 -21.160 63.488 1.00 92.44 493 ASN A CA 1
ATOM 3877 C C . ASN A 1 493 ? -15.322 -22.341 64.415 1.00 92.44 493 ASN A C 1
ATOM 3879 O O . ASN A 1 493 ? -14.900 -22.357 65.573 1.00 92.44 493 ASN A O 1
ATOM 3883 N N . GLN A 1 494 ? -16.032 -23.333 63.900 1.00 93.31 494 GLN A N 1
ATOM 3884 C CA . GLN A 1 494 ? -16.239 -24.606 64.567 1.00 93.31 494 GLN A CA 1
ATOM 3885 C C . GLN A 1 494 ? -15.070 -25.536 64.244 1.00 93.31 494 GLN A C 1
ATOM 3887 O O . GLN A 1 494 ? -14.724 -25.719 63.077 1.00 93.31 494 GLN A O 1
ATOM 3892 N N . ILE A 1 495 ? -14.447 -26.120 65.268 1.00 90.38 495 ILE A N 1
ATOM 3893 C CA . ILE A 1 495 ? -13.217 -26.908 65.102 1.00 90.38 495 ILE A CA 1
ATOM 3894 C C . ILE A 1 495 ? -13.522 -28.245 64.433 1.00 90.38 495 ILE A C 1
ATOM 3896 O O . ILE A 1 495 ? -12.831 -28.633 63.495 1.00 90.38 495 ILE A O 1
ATOM 3900 N N . SER A 1 496 ? -14.576 -28.926 64.878 1.00 89.19 496 SER A N 1
ATOM 3901 C CA . SER A 1 496 ? -14.972 -30.244 64.378 1.00 89.19 496 SER A CA 1
ATOM 3902 C C . SER A 1 496 ? -15.325 -30.272 62.887 1.00 89.19 496 SER A C 1
ATOM 3904 O O . SER A 1 496 ? -15.129 -31.295 62.235 1.00 89.19 496 SER A O 1
ATOM 3906 N N . THR A 1 497 ? -15.824 -29.163 62.335 1.00 88.38 497 THR A N 1
ATOM 3907 C CA . THR A 1 497 ? -16.306 -29.078 60.945 1.00 88.38 497 THR A CA 1
ATOM 3908 C C . THR A 1 497 ? -15.470 -28.151 60.063 1.00 88.38 497 THR A C 1
ATOM 3910 O O . THR A 1 497 ? -15.629 -28.159 58.842 1.00 88.38 497 THR A O 1
ATOM 3913 N N . GLY A 1 498 ? -14.613 -27.316 60.660 1.00 79.81 498 GLY A N 1
ATOM 3914 C CA . GLY A 1 498 ? -13.891 -26.246 59.970 1.00 79.81 498 GLY A CA 1
ATOM 3915 C C . GLY A 1 498 ? -14.792 -25.126 59.434 1.00 79.81 498 GLY A C 1
ATOM 3916 O O . GLY A 1 498 ? -14.309 -24.251 58.718 1.00 79.81 498 GLY A O 1
ATOM 3917 N N . GLN A 1 499 ? -16.093 -25.145 59.742 1.00 86.69 499 GLN A N 1
ATOM 3918 C CA . GLN A 1 499 ? -17.054 -24.173 59.227 1.00 86.69 499 GLN A CA 1
ATOM 3919 C C . GLN A 1 499 ? -17.056 -22.897 60.061 1.00 86.69 499 GLN A C 1
ATOM 3921 O O . GLN A 1 499 ? -16.911 -22.920 61.284 1.00 86.69 499 GLN A O 1
ATOM 3926 N N . ALA A 1 500 ? -17.274 -21.767 59.400 1.00 87.12 500 ALA A N 1
ATOM 3927 C CA . ALA A 1 500 ? -17.443 -20.504 60.092 1.00 87.12 500 ALA A CA 1
ATOM 3928 C C . ALA A 1 500 ? -18.782 -20.455 60.830 1.00 87.12 500 ALA A C 1
ATOM 3930 O O . ALA A 1 500 ? -19.833 -20.717 60.251 1.00 87.12 500 ALA A O 1
ATOM 3931 N N . LEU A 1 501 ? -18.741 -20.039 62.091 1.00 88.00 501 LEU A N 1
ATOM 3932 C CA . LEU A 1 501 ? -19.925 -19.836 62.927 1.00 88.00 501 LEU A CA 1
ATOM 3933 C C . LEU A 1 501 ? -20.527 -18.432 62.757 1.00 88.00 501 LEU A C 1
ATOM 3935 O O . LEU A 1 501 ? -21.599 -18.150 63.284 1.00 88.00 501 LEU A O 1
ATOM 3939 N N . GLY A 1 502 ? -19.849 -17.545 62.023 1.00 85.69 502 GLY A N 1
ATOM 3940 C CA . GLY A 1 502 ? -20.332 -16.201 61.734 1.00 85.69 502 GLY A CA 1
ATOM 3941 C C . GLY A 1 502 ? -19.475 -15.440 60.724 1.00 85.69 502 GLY A C 1
ATOM 3942 O O . GLY A 1 502 ? -18.453 -15.931 60.221 1.00 85.69 502 GLY A O 1
ATOM 3943 N N . ASN A 1 503 ? -19.918 -14.219 60.433 1.00 86.19 503 ASN A N 1
ATOM 3944 C CA . ASN A 1 503 ? -19.171 -13.271 59.616 1.00 86.19 503 ASN A CA 1
ATOM 3945 C C . ASN A 1 503 ? -17.965 -12.716 60.392 1.00 86.19 503 ASN A C 1
ATOM 3947 O O . ASN A 1 503 ? -18.003 -12.670 61.625 1.00 86.19 503 ASN A O 1
ATOM 3951 N N . PRO A 1 504 ? -16.900 -12.294 59.690 1.00 89.50 504 PRO A N 1
ATOM 3952 C CA . PRO A 1 504 ? -15.821 -11.541 60.309 1.00 89.50 504 PRO A CA 1
ATOM 3953 C C . PRO A 1 504 ? -16.339 -10.257 60.974 1.00 89.50 504 PRO A C 1
ATOM 3955 O O . PRO A 1 504 ? -17.294 -9.649 60.488 1.00 89.50 504 PRO A O 1
ATOM 3958 N N . PHE A 1 505 ? -15.708 -9.839 62.067 1.00 91.06 505 PHE A N 1
ATOM 3959 C CA . PHE A 1 505 ? -16.060 -8.629 62.809 1.00 91.06 505 PHE A CA 1
ATOM 3960 C C . PHE A 1 505 ? -14.811 -7.862 63.251 1.00 91.06 505 PHE A C 1
ATOM 3962 O O . PHE A 1 505 ? -13.764 -8.458 63.498 1.00 91.06 505 PHE A O 1
ATOM 3969 N N . ASN A 1 506 ? -14.931 -6.542 63.383 1.00 91.94 506 ASN A N 1
ATOM 3970 C CA . ASN A 1 506 ? -13.840 -5.691 63.855 1.00 91.94 506 ASN A CA 1
ATOM 3971 C C . ASN A 1 506 ? -13.713 -5.805 65.378 1.00 91.94 506 ASN A C 1
ATOM 3973 O O . ASN A 1 506 ? -14.712 -5.736 66.094 1.00 91.94 506 ASN A O 1
ATOM 3977 N N . ILE A 1 507 ? -12.488 -5.981 65.867 1.00 90.81 507 ILE A N 1
ATOM 3978 C CA . ILE A 1 507 ? -12.194 -6.184 67.291 1.00 90.81 507 ILE A CA 1
ATOM 3979 C C . ILE A 1 507 ? -11.791 -4.873 67.965 1.00 90.81 507 ILE A C 1
ATOM 3981 O O . ILE A 1 507 ? -12.205 -4.597 69.089 1.00 90.81 507 ILE A O 1
ATOM 3985 N N . ASN A 1 508 ? -10.957 -4.081 67.298 1.00 88.88 508 ASN A N 1
ATOM 3986 C CA . ASN A 1 508 ? -10.371 -2.872 67.854 1.00 88.88 508 ASN A CA 1
ATOM 3987 C C . ASN A 1 508 ? -11.194 -1.627 67.498 1.00 88.88 508 ASN A C 1
ATOM 3989 O O . ASN A 1 508 ? -11.690 -1.481 66.384 1.00 88.88 508 ASN A O 1
ATOM 3993 N N . SER A 1 509 ? -11.307 -0.709 68.456 1.00 82.56 509 SER A N 1
ATOM 3994 C CA . SER A 1 509 ? -11.918 0.615 68.276 1.00 82.56 509 SER A CA 1
ATOM 3995 C C . SER A 1 509 ? -10.903 1.710 67.919 1.00 82.56 509 SER A C 1
ATOM 3997 O O . SER A 1 509 ? -11.300 2.772 67.449 1.00 82.56 509 SER A O 1
ATOM 3999 N N . ALA A 1 510 ? -9.609 1.448 68.125 1.00 83.81 510 ALA A N 1
ATOM 4000 C CA . ALA A 1 510 ? -8.480 2.305 67.763 1.00 83.81 510 ALA A CA 1
ATOM 4001 C C . ALA A 1 510 ? -7.465 1.503 66.939 1.00 83.81 510 ALA A C 1
ATOM 4003 O O . ALA A 1 510 ? -7.399 0.280 67.085 1.00 83.81 510 ALA A O 1
ATOM 4004 N N . ALA A 1 511 ? -6.693 2.170 66.079 1.00 83.62 511 ALA A N 1
ATOM 4005 C CA . ALA A 1 511 ? -5.764 1.525 65.152 1.00 83.62 511 ALA A CA 1
ATOM 4006 C C . ALA A 1 511 ? -4.798 0.559 65.869 1.00 83.62 511 ALA A C 1
ATOM 4008 O O . ALA A 1 511 ? -4.280 0.847 66.938 1.00 83.62 511 ALA A O 1
ATOM 4009 N N . SER A 1 512 ? -4.560 -0.615 65.288 1.00 83.81 512 SER A N 1
ATOM 4010 C CA . SER A 1 512 ? -3.481 -1.509 65.709 1.00 83.81 512 SER A CA 1
ATOM 4011 C C . SER A 1 512 ? -2.283 -1.264 64.800 1.00 83.81 512 SER A C 1
ATOM 4013 O O . SER A 1 512 ? -2.263 -1.702 63.647 1.00 83.81 512 SER A O 1
ATOM 4015 N N . THR A 1 513 ? -1.298 -0.521 65.294 1.00 82.12 513 THR A N 1
ATOM 4016 C CA . THR A 1 513 ? -0.088 -0.177 64.535 1.00 82.12 513 THR A CA 1
ATOM 4017 C C . THR A 1 513 ? 1.020 -1.201 64.769 1.00 82.12 513 THR A C 1
ATOM 4019 O O . THR A 1 513 ? 1.656 -1.612 63.800 1.00 82.12 513 THR A O 1
ATOM 4022 N N . GLY A 1 514 ? 1.144 -1.735 65.989 1.00 78.31 514 GLY A N 1
ATOM 4023 C CA . GLY A 1 514 ? 2.148 -2.739 66.357 1.00 78.31 514 GLY A CA 1
ATOM 4024 C C . GLY A 1 514 ? 1.645 -4.188 66.361 1.00 78.31 514 GLY A C 1
ATOM 4025 O O . GLY A 1 514 ? 0.831 -4.592 65.517 1.00 78.31 514 GLY A O 1
ATOM 4026 N N . SER A 1 515 ? 2.180 -4.978 67.299 1.00 83.38 515 SER A N 1
ATOM 4027 C CA . SER A 1 515 ? 1.853 -6.398 67.473 1.00 83.38 515 SER A CA 1
ATOM 4028 C C . SER A 1 515 ? 0.544 -6.578 68.241 1.00 83.38 515 SER A C 1
ATOM 4030 O O . SER A 1 515 ? 0.041 -5.665 68.897 1.00 83.38 515 SER A O 1
ATOM 4032 N N . TYR A 1 516 ? -0.021 -7.782 68.179 1.00 90.25 516 TYR A N 1
ATOM 4033 C CA . TYR A 1 516 ? -1.150 -8.148 69.023 1.00 90.25 516 TYR A CA 1
ATOM 4034 C C . TYR A 1 516 ? -1.003 -9.576 69.551 1.00 90.25 516 TYR A C 1
ATOM 4036 O O . TYR A 1 516 ? -0.374 -10.435 68.932 1.00 90.25 516 TYR A O 1
ATOM 4044 N N . ILE A 1 517 ? -1.587 -9.828 70.721 1.00 90.75 517 ILE A N 1
ATOM 4045 C CA . ILE A 1 517 ? -1.577 -11.128 71.388 1.00 90.75 517 ILE A CA 1
ATOM 4046 C C . ILE A 1 517 ? -3.009 -11.512 71.732 1.00 90.75 517 ILE A C 1
ATOM 4048 O O . ILE A 1 517 ? -3.760 -10.733 72.321 1.00 90.75 517 ILE A O 1
ATOM 4052 N N . VAL A 1 518 ? -3.361 -12.756 71.414 1.00 92.50 518 VAL A N 1
ATOM 4053 C CA . VAL A 1 518 ? -4.650 -13.358 71.758 1.00 92.50 518 VAL A CA 1
ATOM 4054 C C . VAL A 1 518 ? -4.417 -14.521 72.712 1.00 92.50 518 VAL A C 1
ATOM 4056 O O . VAL A 1 518 ? -3.583 -15.395 72.464 1.00 92.50 518 VAL A O 1
ATOM 4059 N N . LYS A 1 519 ? -5.162 -14.551 73.817 1.00 92.38 519 LYS A N 1
ATOM 4060 C CA . LYS A 1 519 ? -5.193 -15.677 74.760 1.00 92.38 519 LYS A CA 1
ATOM 4061 C C . LYS A 1 519 ? -6.634 -15.991 75.132 1.00 92.38 519 LYS A C 1
ATOM 4063 O O . LYS A 1 519 ? -7.434 -15.081 75.312 1.00 92.38 519 LYS A O 1
ATOM 4068 N N . ALA A 1 520 ? -6.963 -17.269 75.289 1.00 91.81 520 ALA A N 1
ATOM 4069 C CA . ALA A 1 520 ? -8.270 -17.691 75.782 1.00 91.81 520 ALA A CA 1
ATOM 4070 C C . ALA A 1 520 ? -8.148 -18.470 77.091 1.00 91.81 520 ALA A C 1
ATOM 4072 O O . ALA A 1 520 ? -7.221 -19.260 77.275 1.00 91.81 520 ALA A O 1
ATOM 4073 N N . LYS A 1 521 ? -9.100 -18.247 78.000 1.00 89.62 521 LYS A N 1
ATOM 4074 C CA . LYS A 1 521 ? -9.269 -19.017 79.236 1.00 89.62 521 LYS A CA 1
ATOM 4075 C C . LYS A 1 521 ? -10.735 -18.970 79.671 1.00 89.62 521 LYS A C 1
ATOM 4077 O O . LYS A 1 521 ? -11.348 -17.907 79.652 1.00 89.62 521 LYS A O 1
ATOM 4082 N N . ASN A 1 522 ? -11.291 -20.111 80.081 1.00 88.12 522 ASN A N 1
ATOM 4083 C CA . ASN A 1 522 ? -12.661 -20.238 80.607 1.00 88.12 522 ASN A CA 1
ATOM 4084 C C . ASN A 1 522 ? -13.744 -19.614 79.699 1.00 88.12 522 ASN A C 1
ATOM 4086 O O . ASN A 1 522 ? -14.574 -18.832 80.159 1.00 88.12 522 ASN A O 1
ATOM 4090 N N . GLY A 1 523 ? -13.701 -19.907 78.397 1.00 85.06 523 GLY A N 1
ATOM 4091 C CA . GLY A 1 523 ? -14.682 -19.408 77.425 1.00 85.06 523 GLY A CA 1
ATOM 4092 C C . GLY A 1 523 ? -14.585 -17.915 77.101 1.00 85.06 523 GLY A C 1
ATOM 4093 O O . GLY A 1 523 ? -15.431 -17.401 76.377 1.00 85.06 523 GLY A O 1
ATOM 4094 N N . LYS A 1 524 ? -13.564 -17.211 77.606 1.00 87.62 524 LYS A N 1
ATOM 4095 C CA . LYS A 1 524 ? -13.299 -15.802 77.299 1.00 87.62 524 LYS A CA 1
ATOM 4096 C C . LYS A 1 524 ? -11.981 -15.671 76.548 1.00 87.62 524 LYS A C 1
ATOM 4098 O O . LYS A 1 524 ? -10.988 -16.288 76.936 1.00 87.62 524 LYS A O 1
ATOM 4103 N N . ALA A 1 525 ? -11.974 -14.855 75.498 1.00 89.50 525 ALA A N 1
ATOM 4104 C CA . ALA A 1 525 ? -10.763 -14.437 74.804 1.00 89.50 525 ALA A CA 1
ATOM 4105 C C . ALA A 1 525 ? -10.366 -13.034 75.279 1.00 89.50 525 ALA A C 1
ATOM 4107 O O . ALA A 1 525 ? -11.215 -12.153 75.397 1.00 89.50 525 ALA A O 1
ATOM 4108 N N . VAL A 1 526 ? -9.082 -12.847 75.563 1.00 90.25 526 VAL A N 1
ATOM 4109 C CA . VAL A 1 526 ? -8.463 -11.555 75.852 1.00 90.25 526 VAL A CA 1
ATOM 4110 C C . VAL A 1 526 ? -7.525 -11.240 74.698 1.00 90.25 526 VAL A C 1
ATOM 4112 O O . VAL A 1 526 ? -6.699 -12.075 74.318 1.00 90.25 526 VAL A O 1
ATOM 4115 N N . ILE A 1 527 ? -7.688 -10.046 74.140 1.00 91.31 527 ILE A N 1
ATOM 4116 C CA . ILE A 1 527 ? -6.914 -9.539 73.012 1.00 91.31 527 ILE A CA 1
ATOM 4117 C C . ILE A 1 527 ? -6.265 -8.247 73.476 1.00 91.31 527 ILE A C 1
ATOM 4119 O O . ILE A 1 527 ? -6.953 -7.353 73.964 1.00 91.31 527 ILE A O 1
ATOM 4123 N N . VAL A 1 528 ? -4.947 -8.180 73.345 1.00 89.19 528 VAL A N 1
ATOM 4124 C CA . VAL A 1 528 ? -4.154 -6.984 73.628 1.00 89.19 528 VAL A CA 1
ATOM 4125 C C . VAL A 1 528 ? -3.437 -6.613 72.343 1.00 89.19 528 VAL A C 1
ATOM 4127 O O . VAL A 1 528 ? -2.885 -7.494 71.684 1.00 89.19 528 VAL A O 1
ATOM 4130 N N . TRP A 1 529 ? -3.475 -5.339 71.974 1.00 89.88 529 TRP A N 1
ATOM 4131 C CA . TRP A 1 529 ? -2.818 -4.831 70.778 1.00 89.88 529 TRP A CA 1
ATOM 4132 C C . TRP A 1 529 ? -2.120 -3.515 71.072 1.00 89.88 529 TRP A C 1
ATOM 4134 O O . TRP A 1 529 ? -2.586 -2.733 71.901 1.00 89.88 529 TRP A O 1
ATOM 4144 N N . ASP A 1 530 ? -1.031 -3.281 70.353 1.00 85.44 530 ASP A N 1
ATOM 4145 C CA . ASP A 1 530 ? -0.324 -2.013 70.401 1.00 85.44 530 ASP A CA 1
ATOM 4146 C C . ASP A 1 530 ? -1.027 -0.999 69.492 1.00 85.44 530 ASP A C 1
ATOM 4148 O O . ASP A 1 530 ? -1.221 -1.228 68.290 1.00 85.44 530 ASP A O 1
ATOM 4152 N N . ASN A 1 531 ? -1.410 0.124 70.089 1.00 76.69 531 ASN A N 1
ATOM 4153 C CA . ASN A 1 531 ? -1.792 1.352 69.409 1.00 76.69 531 ASN A CA 1
ATOM 4154 C C . ASN A 1 531 ? -0.717 2.368 69.802 1.00 76.69 531 ASN A C 1
ATOM 4156 O O . ASN A 1 531 ? -0.698 2.784 70.959 1.00 76.69 531 ASN A O 1
ATOM 4160 N N . GLU A 1 532 ? 0.234 2.658 68.912 1.00 63.19 532 GLU A N 1
ATOM 4161 C CA . GLU A 1 532 ? 1.322 3.616 69.164 1.00 63.19 532 GLU A CA 1
ATOM 4162 C C . GLU A 1 532 ? 0.753 5.031 69.373 1.00 63.19 532 GLU A C 1
ATOM 4164 O O . GLU A 1 532 ? 0.718 5.844 68.459 1.00 63.19 532 GLU A O 1
ATOM 4169 N N . ASP A 1 533 ? 0.321 5.308 70.601 1.00 53.69 533 ASP A N 1
ATOM 4170 C CA . ASP A 1 533 ? 0.122 6.640 71.170 1.00 53.69 533 ASP A CA 1
ATOM 4171 C C . ASP A 1 533 ? 0.998 6.750 72.438 1.00 53.69 533 ASP A C 1
ATOM 4173 O O . ASP A 1 533 ? 0.494 6.914 73.555 1.00 53.69 533 ASP A O 1
ATOM 4177 N N . ASN A 1 534 ? 2.312 6.537 72.253 1.00 37.03 534 ASN A N 1
ATOM 4178 C CA . ASN A 1 534 ? 3.482 7.125 72.946 1.00 37.03 534 ASN A CA 1
ATOM 4179 C C . ASN A 1 534 ? 4.734 6.256 72.798 1.00 37.03 534 ASN A C 1
ATOM 4181 O O . ASN A 1 534 ? 4.734 5.122 73.331 1.00 37.03 534 ASN A O 1
#